Protein AF-0000000085123948 (afdb_homodimer)

Organism: Arcobacter nitrofigilis (strain ATCC 33309 / DSM 7299 / CCUG 15893 / LMG 7604 / NCTC 12251 / CI) (NCBI:txid572480)

Nearest PDB structures (foldseek):
  7anh-assembly1_A-2  TM=8.799E-01  e=4.307E-37  Campylobacter jejuni
  8du0-assembly1_A  TM=9.339E-01  e=3.946E-32  Brucella ovis
  7ll6-assembly1_A-2  TM=9.392E-01  e=1.839E-31  Brucella suis ATCC 23445
  4e5y-assembly1_A  TM=9.311E-01  e=5.125E-28  Homo sapiens
  6aqz-assembly3_E  TM=8.760E-01  e=2.336E-21  Naegleria fowleri

Structure (mmCIF, N/CA/C/O backbone):
data_AF-0000000085123948-model_v1
#
loop_
_entity.id
_entity.type
_entity.pdbx_description
1 polymer 'GDP-L-fucose synthase'
#
loop_
_atom_site.group_PDB
_atom_site.id
_atom_site.type_symbol
_atom_site.label_atom_id
_atom_site.label_alt_id
_atom_site.label_comp_id
_atom_site.label_asym_id
_atom_site.label_entity_id
_atom_site.label_seq_id
_atom_site.pdbx_PDB_ins_code
_atom_site.Cartn_x
_atom_site.Cartn_y
_atom_site.Cartn_z
_atom_site.occupancy
_atom_site.B_iso_or_equiv
_atom_site.auth_seq_id
_atom_site.auth_comp_id
_atom_site.auth_asym_id
_atom_site.auth_atom_id
_atom_site.pdbx_PDB_model_num
ATOM 1 N N . MET A 1 1 ? 19.531 24.422 -5.09 1 85.12 1 MET A N 1
ATOM 2 C CA . MET A 1 1 ? 19.141 24.656 -3.701 1 85.12 1 MET A CA 1
ATOM 3 C C . MET A 1 1 ? 17.766 25.297 -3.619 1 85.12 1 MET A C 1
ATOM 5 O O . MET A 1 1 ? 17.406 26.094 -4.484 1 85.12 1 MET A O 1
ATOM 9 N N . PHE A 1 2 ? 16.984 24.922 -2.65 1 94.62 2 PHE A N 1
ATOM 10 C CA . PHE A 1 2 ? 15.664 25.516 -2.402 1 94.62 2 PHE A CA 1
ATOM 11 C C . PHE A 1 2 ? 15.797 27 -2.057 1 94.62 2 PHE A C 1
ATOM 13 O O . PHE A 1 2 ? 16.359 27.344 -1.02 1 94.62 2 PHE A O 1
ATOM 20 N N . ASN A 1 3 ? 15.375 27.797 -2.977 1 92.5 3 ASN A N 1
ATOM 21 C CA . ASN A 1 3 ? 15.531 29.234 -2.783 1 92.5 3 ASN A CA 1
ATOM 22 C C . ASN A 1 3 ? 14.344 30 -3.359 1 92.5 3 ASN A C 1
ATOM 24 O O . ASN A 1 3 ? 13.375 29.406 -3.824 1 92.5 3 ASN A O 1
ATOM 28 N N . LYS A 1 4 ? 14.422 31.281 -3.307 1 93 4 LYS A N 1
ATOM 29 C CA . LYS A 1 4 ? 13.297 32.156 -3.615 1 93 4 LYS A CA 1
ATOM 30 C C . LYS A 1 4 ? 12.953 32.094 -5.102 1 93 4 LYS A C 1
ATOM 32 O O . LYS A 1 4 ? 11.836 32.438 -5.496 1 93 4 LYS A O 1
ATOM 37 N N . ASN A 1 5 ? 13.844 31.625 -5.93 1 91.69 5 ASN A N 1
ATOM 38 C CA . ASN A 1 5 ? 13.617 31.562 -7.371 1 91.69 5 ASN A CA 1
ATOM 39 C C . ASN A 1 5 ? 13.164 30.172 -7.809 1 91.69 5 ASN A C 1
ATOM 41 O O . ASN A 1 5 ? 12.82 29.953 -8.969 1 91.69 5 ASN A O 1
ATOM 45 N N . SER A 1 6 ? 13.18 29.234 -6.852 1 96.44 6 SER A N 1
ATOM 46 C CA . SER A 1 6 ? 12.773 27.875 -7.172 1 96.44 6 SER A CA 1
ATOM 47 C C . SER A 1 6 ? 11.312 27.828 -7.625 1 96.44 6 SER A C 1
ATOM 49 O O . SER A 1 6 ? 10.477 28.594 -7.125 1 96.44 6 SER A O 1
ATOM 51 N N . LYS A 1 7 ? 11.07 27.141 -8.664 1 98.19 7 LYS A N 1
ATOM 52 C CA . LYS A 1 7 ? 9.688 26.891 -9.07 1 98.19 7 LYS A CA 1
ATOM 53 C C . LYS A 1 7 ? 9.039 25.828 -8.195 1 98.19 7 LYS A C 1
ATOM 55 O O . LYS A 1 7 ? 9.398 24.641 -8.281 1 98.19 7 LYS A O 1
ATOM 60 N N . ILE A 1 8 ? 8 26.141 -7.406 1 98.81 8 ILE A N 1
ATOM 61 C CA . ILE A 1 8 ? 7.469 25.297 -6.332 1 98.81 8 ILE A CA 1
ATOM 62 C C . ILE A 1 8 ? 6 24.984 -6.605 1 98.81 8 ILE A C 1
ATOM 64 O O . ILE A 1 8 ? 5.176 25.891 -6.738 1 98.81 8 ILE A O 1
ATOM 68 N N . TYR A 1 9 ? 5.66 23.703 -6.746 1 98.94 9 TYR A N 1
ATOM 69 C CA . TYR A 1 9 ? 4.273 23.281 -6.863 1 98.94 9 TYR A CA 1
ATOM 70 C C . TYR A 1 9 ? 3.729 22.812 -5.516 1 98.94 9 TYR A C 1
ATOM 72 O O . TYR A 1 9 ? 4.312 21.938 -4.867 1 98.94 9 TYR A O 1
ATOM 80 N N . ILE A 1 10 ? 2.648 23.391 -5.117 1 98.88 10 ILE A N 1
ATOM 81 C CA . ILE A 1 10 ? 1.945 22.953 -3.916 1 98.88 10 ILE A CA 1
ATOM 82 C C . ILE A 1 10 ? 0.652 22.234 -4.301 1 98.88 10 ILE A C 1
ATOM 84 O O . ILE A 1 10 ? -0.379 22.875 -4.516 1 98.88 10 ILE A O 1
ATOM 88 N N . ALA A 1 11 ? 0.719 20.922 -4.316 1 98.81 11 ALA A N 1
ATOM 89 C CA . ALA A 1 11 ? -0.492 20.141 -4.535 1 98.81 11 ALA A CA 1
ATOM 90 C C . ALA A 1 11 ? -1.404 20.188 -3.312 1 98.81 11 ALA A C 1
ATOM 92 O O . ALA A 1 11 ? -1.006 19.781 -2.217 1 98.81 11 ALA A O 1
ATOM 93 N N . GLY A 1 12 ? -2.611 20.672 -3.514 1 98.12 12 GLY A N 1
ATOM 94 C CA . GLY A 1 12 ? -3.529 20.797 -2.393 1 98.12 12 GLY A CA 1
ATOM 95 C C . GLY A 1 12 ? -3.379 22.109 -1.639 1 98.12 12 GLY A C 1
ATOM 96 O O . GLY A 1 12 ? -3.48 22.141 -0.41 1 98.12 12 GLY A O 1
ATOM 97 N N . HIS A 1 13 ? -3.172 23.203 -2.352 1 98.31 13 HIS A N 1
ATOM 98 C CA . HIS A 1 13 ? -2.832 24.484 -1.771 1 98.31 13 HIS A CA 1
ATOM 99 C C . HIS A 1 13 ? -4.023 25.094 -1.035 1 98.31 13 HIS A C 1
ATOM 101 O O . HIS A 1 13 ? -3.863 26.016 -0.235 1 98.31 13 HIS A O 1
ATOM 107 N N . THR A 1 14 ? -5.242 24.578 -1.281 1 96.56 14 THR A N 1
ATOM 108 C CA . THR A 1 14 ? -6.422 25.156 -0.651 1 96.56 14 THR A CA 1
ATOM 109 C C . THR A 1 14 ? -6.738 24.453 0.661 1 96.56 14 THR A C 1
ATOM 111 O O . THR A 1 14 ? -7.605 24.891 1.42 1 96.56 14 THR A O 1
ATOM 114 N N . GLY A 1 15 ? -6.074 23.375 0.926 1 95.56 15 GLY A N 1
ATOM 115 C CA . GLY A 1 15 ? -6.328 22.594 2.131 1 95.56 15 GLY A CA 1
ATOM 116 C C . GLY A 1 15 ? -5.59 23.125 3.346 1 95.56 15 GLY A C 1
ATOM 117 O O . GLY A 1 15 ? -4.945 24.172 3.279 1 95.56 15 GLY A O 1
ATOM 118 N N . LEU A 1 16 ? -5.676 22.359 4.414 1 95.88 16 LEU A N 1
ATOM 119 C CA . LEU A 1 16 ? -5.141 22.719 5.723 1 95.88 16 LEU A CA 1
ATOM 120 C C . LEU A 1 16 ? -3.637 22.969 5.648 1 95.88 16 LEU A C 1
ATOM 122 O O . LEU A 1 16 ? -3.176 24.094 5.852 1 95.88 16 LEU A O 1
ATOM 126 N N . LEU A 1 17 ? -2.867 22 5.242 1 97.88 17 LEU A N 1
ATOM 127 C CA . LEU A 1 17 ? -1.414 22.109 5.211 1 97.88 17 LEU A CA 1
ATOM 128 C C . LEU A 1 17 ? -0.959 22.922 4 1 97.88 17 LEU A C 1
ATOM 130 O O . LEU A 1 17 ? -0.058 23.766 4.109 1 97.88 17 LEU A O 1
ATOM 134 N N . GLY A 1 18 ? -1.571 22.688 2.875 1 98.5 18 GLY A N 1
ATOM 135 C CA . GLY A 1 18 ? -1.196 23.391 1.663 1 98.5 18 GLY A CA 1
ATOM 136 C C . GLY A 1 18 ? -1.327 24.906 1.79 1 98.5 18 GLY A C 1
ATOM 137 O O . GLY A 1 18 ? -0.455 25.641 1.337 1 98.5 18 GLY A O 1
ATOM 138 N N . SER A 1 19 ? -2.395 25.344 2.381 1 98.19 19 SER A N 1
ATOM 139 C CA . SER A 1 19 ? -2.604 26.781 2.541 1 98.19 19 SER A CA 1
ATOM 140 C C . SER A 1 19 ? -1.585 27.391 3.5 1 98.19 19 SER A C 1
ATOM 142 O O . SER A 1 19 ? -1.163 28.531 3.326 1 98.19 19 SER A O 1
ATOM 144 N N . ALA A 1 20 ? -1.216 26.625 4.516 1 98.5 20 ALA A N 1
ATOM 145 C CA . ALA A 1 20 ? -0.193 27.094 5.449 1 98.5 20 ALA A CA 1
ATOM 146 C C . ALA A 1 20 ? 1.15 27.266 4.746 1 98.5 20 ALA A C 1
ATOM 148 O O . ALA A 1 20 ? 1.843 28.266 4.961 1 98.5 20 ALA A O 1
ATOM 149 N N . ILE A 1 21 ? 1.527 26.312 3.922 1 98.75 21 ILE A N 1
ATOM 150 C CA . ILE A 1 21 ? 2.781 26.375 3.18 1 98.75 21 ILE A CA 1
ATOM 151 C C . ILE A 1 21 ? 2.75 27.562 2.223 1 98.75 21 ILE A C 1
ATOM 153 O O . ILE A 1 21 ? 3.709 28.328 2.148 1 98.75 21 ILE A O 1
ATOM 157 N N . LEU A 1 22 ? 1.664 27.688 1.517 1 98.5 22 LEU A N 1
ATOM 158 C CA . LEU A 1 22 ? 1.505 28.781 0.572 1 98.5 22 LEU A CA 1
ATOM 159 C C . LEU A 1 22 ? 1.664 30.125 1.273 1 98.5 22 LEU A C 1
ATOM 161 O O . LEU A 1 22 ? 2.359 31.016 0.773 1 98.5 22 LEU A O 1
ATOM 165 N N . ASN A 1 23 ? 1.03 30.312 2.396 1 98 23 ASN A N 1
ATOM 166 C CA . ASN A 1 23 ? 1.084 31.562 3.15 1 98 23 ASN A CA 1
ATOM 167 C C . ASN A 1 23 ? 2.51 31.891 3.576 1 98 23 ASN A C 1
ATOM 169 O O . ASN A 1 23 ? 2.953 33.031 3.432 1 98 23 ASN A O 1
ATOM 173 N N . ILE A 1 24 ? 3.191 30.953 4.078 1 98 24 ILE A N 1
ATOM 174 C CA . ILE A 1 24 ? 4.539 31.172 4.586 1 98 24 ILE A CA 1
ATOM 175 C C . ILE A 1 24 ? 5.477 31.516 3.428 1 98 24 ILE A C 1
ATOM 177 O O . ILE A 1 24 ? 6.273 32.438 3.52 1 98 24 ILE A O 1
ATOM 181 N N . LEU A 1 25 ? 5.426 30.75 2.354 1 98.38 25 LEU A N 1
ATOM 182 C CA . LEU A 1 25 ? 6.277 31.016 1.197 1 98.38 25 LEU A CA 1
ATOM 183 C C . LEU A 1 25 ? 6 32.406 0.625 1 98.38 25 LEU A C 1
ATOM 185 O O . LEU A 1 25 ? 6.93 33.125 0.249 1 98.38 25 LEU A O 1
ATOM 189 N N . THR A 1 26 ? 4.703 32.75 0.577 1 97.75 26 THR A N 1
ATOM 190 C CA . THR A 1 26 ? 4.324 34.062 0.068 1 97.75 26 THR A CA 1
ATOM 191 C C . THR A 1 26 ? 4.875 35.188 0.962 1 97.75 26 THR A C 1
ATOM 193 O O . THR A 1 26 ? 5.43 36.156 0.471 1 97.75 26 THR A O 1
ATOM 196 N N . LYS A 1 27 ? 4.723 35 2.201 1 97.19 27 LYS A N 1
ATOM 197 C CA . LYS A 1 27 ? 5.23 35.969 3.166 1 97.19 27 LYS A CA 1
ATOM 198 C C . LYS A 1 27 ? 6.746 36.094 3.064 1 97.19 27 LYS A C 1
ATOM 200 O O . LYS A 1 27 ? 7.297 37.188 3.285 1 97.19 27 LYS A O 1
ATOM 205 N N . ASP A 1 28 ? 7.391 35.031 2.738 1 96.56 28 ASP A N 1
ATOM 206 C CA . ASP A 1 28 ? 8.844 35 2.643 1 96.56 28 ASP A CA 1
ATOM 207 C C . ASP A 1 28 ? 9.312 35.406 1.242 1 96.56 28 ASP A C 1
ATOM 209 O O . ASP A 1 28 ? 10.469 35.188 0.882 1 96.56 28 ASP A O 1
ATOM 213 N N . ASN A 1 29 ? 8.477 35.844 0.383 1 96.12 29 ASN A N 1
ATOM 214 C CA . ASN A 1 29 ? 8.742 36.469 -0.902 1 96.12 29 ASN A CA 1
ATOM 215 C C . ASN A 1 29 ? 9.195 35.469 -1.95 1 96.12 29 ASN A C 1
ATOM 217 O O . ASN A 1 29 ? 10.062 35.75 -2.771 1 96.12 29 ASN A O 1
ATOM 221 N N . TYR A 1 30 ? 8.703 34.219 -1.741 1 96.56 30 TYR A N 1
ATOM 222 C CA . TYR A 1 30 ? 8.812 33.312 -2.869 1 96.56 30 TYR A CA 1
ATOM 223 C C . TYR A 1 30 ? 7.836 33.688 -3.977 1 96.56 30 TYR A C 1
ATOM 225 O O . TYR A 1 30 ? 6.648 33.906 -3.721 1 96.56 30 TYR A O 1
ATOM 233 N N . THR A 1 31 ? 8.305 33.75 -5.234 1 93.44 31 THR A N 1
ATOM 234 C CA . THR A 1 31 ? 7.465 34.344 -6.262 1 93.44 31 THR A CA 1
ATOM 235 C C . THR A 1 31 ? 7.074 33.312 -7.316 1 93.44 31 THR A C 1
ATOM 237 O O . THR A 1 31 ? 6.188 33.562 -8.133 1 93.44 31 THR A O 1
ATOM 240 N N . ASN A 1 32 ? 7.715 32.188 -7.359 1 97.38 32 ASN A N 1
ATOM 241 C CA . ASN A 1 32 ? 7.449 31.172 -8.383 1 97.38 32 ASN A CA 1
ATOM 242 C C . ASN A 1 32 ? 6.699 29.984 -7.805 1 97.38 32 ASN A C 1
ATOM 244 O O . ASN A 1 32 ? 7.164 28.844 -7.91 1 97.38 32 ASN A O 1
ATOM 248 N N . ILE A 1 33 ? 5.566 30.281 -7.242 1 98.38 33 ILE A N 1
ATOM 249 C CA . ILE A 1 33 ? 4.723 29.25 -6.652 1 98.38 33 ILE A CA 1
ATOM 250 C C . ILE A 1 33 ? 3.605 28.875 -7.625 1 98.38 33 ILE A C 1
ATOM 252 O O . ILE A 1 33 ? 2.879 29.75 -8.109 1 98.38 33 ILE A O 1
ATOM 256 N N . ILE A 1 34 ? 3.52 27.609 -7.945 1 98.56 34 ILE A N 1
ATOM 257 C CA . ILE A 1 34 ? 2.488 27.094 -8.836 1 98.56 34 ILE A CA 1
ATOM 258 C C . ILE A 1 34 ? 1.398 26.406 -8.023 1 98.56 34 ILE A C 1
ATOM 260 O O . ILE A 1 34 ? 1.691 25.547 -7.18 1 98.56 34 ILE A O 1
ATOM 264 N N . THR A 1 35 ? 0.133 26.766 -8.227 1 98.31 35 THR A N 1
ATOM 265 C CA . THR A 1 35 ? -1.015 26.156 -7.566 1 98.31 35 THR A CA 1
ATOM 266 C C . THR A 1 35 ? -2.084 25.781 -8.586 1 98.31 35 THR A C 1
ATOM 268 O O . THR A 1 35 ? -2.242 26.453 -9.609 1 98.31 35 THR A O 1
ATOM 271 N N . LYS A 1 36 ? -2.693 24.656 -8.375 1 98.44 36 LYS A N 1
ATOM 272 C CA . LYS A 1 36 ? -3.844 24.203 -9.148 1 98.44 36 LYS A CA 1
ATOM 273 C C . LYS A 1 36 ? -4.922 23.609 -8.234 1 98.44 36 LYS A C 1
ATOM 275 O O . LYS A 1 36 ? -4.625 22.812 -7.352 1 98.44 36 LYS A O 1
ATOM 280 N N . THR A 1 37 ? -6.164 24.062 -8.422 1 97.62 37 THR A N 1
ATOM 281 C CA . THR A 1 37 ? -7.277 23.422 -7.738 1 97.62 37 THR A CA 1
ATOM 282 C C . THR A 1 37 ? -7.574 22.047 -8.344 1 97.62 37 THR A C 1
ATOM 284 O O . THR A 1 37 ? -7.059 21.719 -9.414 1 97.62 37 THR A O 1
ATOM 287 N N . HIS A 1 38 ? -8.383 21.312 -7.582 1 96.06 38 HIS A N 1
ATOM 288 C CA . HIS A 1 38 ? -8.789 20.016 -8.078 1 96.06 38 HIS A CA 1
ATOM 289 C C . HIS A 1 38 ? -9.469 20.125 -9.438 1 96.06 38 HIS A C 1
ATOM 291 O O . HIS A 1 38 ? -9.289 19.266 -10.305 1 96.06 38 HIS A O 1
ATOM 297 N N . LYS A 1 39 ? -10.258 21.125 -9.641 1 96.31 39 LYS A N 1
ATOM 298 C CA . LYS A 1 39 ? -10.969 21.375 -10.891 1 96.31 39 LYS A CA 1
ATOM 299 C C . LYS A 1 39 ? -10 21.672 -12.031 1 96.31 39 LYS A C 1
ATOM 301 O O . LYS A 1 39 ? -10.258 21.297 -13.18 1 96.31 39 LYS A O 1
ATOM 306 N N . GLU A 1 40 ? -8.93 22.297 -11.703 1 98 40 GLU A N 1
ATOM 307 C CA . GLU A 1 40 ? -7.953 22.703 -12.711 1 98 40 GLU A CA 1
ATOM 308 C C . GLU A 1 40 ? -7.027 21.547 -13.078 1 98 40 GLU A C 1
ATOM 310 O O . GLU A 1 40 ? -6.531 21.469 -14.203 1 98 40 GLU A O 1
ATOM 315 N N . LEU A 1 41 ? -6.746 20.703 -12.141 1 98.5 41 LEU A N 1
ATOM 316 C CA . LEU A 1 41 ? -5.844 19.578 -12.328 1 98.5 41 LEU A CA 1
ATOM 317 C C . LEU A 1 41 ? -6.301 18.375 -11.508 1 98.5 41 LEU A C 1
ATOM 319 O O . LEU A 1 41 ? -6.188 18.375 -10.281 1 98.5 41 LEU A O 1
ATOM 323 N N . GLU A 1 42 ? -6.762 17.406 -12.172 1 98.19 42 GLU A N 1
ATOM 324 C CA . GLU A 1 42 ? -7.137 16.156 -11.531 1 98.19 42 GLU A CA 1
ATOM 325 C C . GLU A 1 42 ? -5.922 15.258 -11.32 1 98.19 42 GLU A C 1
ATOM 327 O O . GLU A 1 42 ? -5.445 14.625 -12.266 1 98.19 42 GLU A O 1
ATOM 332 N N . LEU A 1 43 ? -5.535 15.086 -10.133 1 98.56 43 LEU A N 1
ATOM 333 C CA . LEU A 1 43 ? -4.262 14.438 -9.836 1 98.56 43 LEU A CA 1
ATOM 334 C C . LEU A 1 43 ? -4.363 12.93 -10 1 98.56 43 LEU A C 1
ATOM 336 O O . LEU A 1 43 ? -3.346 12.234 -10.062 1 98.56 43 LEU A O 1
ATOM 340 N N . THR A 1 44 ? -5.59 12.375 -10.055 1 98.12 44 THR A N 1
ATOM 341 C CA . THR A 1 44 ? -5.754 10.938 -10.281 1 98.12 44 THR A CA 1
ATOM 342 C C . THR A 1 44 ? -5.656 10.609 -11.766 1 98.12 44 THR A C 1
ATOM 344 O O . THR A 1 44 ? -5.625 9.438 -12.148 1 98.12 44 THR A O 1
ATOM 347 N N . ASP A 1 45 ? -5.648 11.625 -12.586 1 97.69 45 ASP A N 1
ATOM 348 C CA . ASP A 1 45 ? -5.531 11.453 -14.023 1 97.69 45 ASP A CA 1
ATOM 349 C C . ASP A 1 45 ? -4.082 11.586 -14.484 1 97.69 45 ASP A C 1
ATOM 351 O O . ASP A 1 45 ? -3.566 12.695 -14.617 1 97.69 45 ASP A O 1
ATOM 355 N N . LYS A 1 46 ? -3.461 10.555 -14.867 1 97.62 46 LYS A N 1
ATOM 356 C CA . LYS A 1 46 ? -2.037 10.5 -15.18 1 97.62 46 LYS A CA 1
ATOM 357 C C . LYS A 1 46 ? -1.69 11.438 -16.328 1 97.62 46 LYS A C 1
ATOM 359 O O . LYS A 1 46 ? -0.67 12.125 -16.297 1 97.62 46 LYS A O 1
ATOM 364 N N . LEU A 1 47 ? -2.473 11.398 -17.312 1 97.38 47 LEU A N 1
ATOM 365 C CA . LEU A 1 47 ? -2.193 12.203 -18.5 1 97.38 47 LEU A CA 1
ATOM 366 C C . LEU A 1 47 ? -2.207 13.688 -18.156 1 97.38 47 LEU A C 1
ATOM 368 O O . LEU A 1 47 ? -1.35 14.438 -18.625 1 97.38 47 LEU A O 1
ATOM 372 N N . SER A 1 48 ? -3.209 14.125 -17.391 1 98.06 48 SER A N 1
ATOM 373 C CA . SER A 1 48 ? -3.287 15.523 -16.953 1 98.06 48 SER A CA 1
ATOM 374 C C . SER A 1 48 ? -2.078 15.914 -16.109 1 98.06 48 SER A C 1
ATOM 376 O O . SER A 1 48 ? -1.53 17 -16.281 1 98.06 48 SER A O 1
ATOM 378 N N . VAL A 1 49 ? -1.678 15.023 -15.266 1 98.69 49 VAL A N 1
ATOM 379 C CA . VAL A 1 49 ? -0.543 15.289 -14.391 1 98.69 49 VAL A CA 1
ATOM 380 C C . VAL A 1 49 ? 0.74 15.375 -15.211 1 98.69 49 VAL A C 1
ATOM 382 O O . VAL A 1 49 ? 1.572 16.25 -14.992 1 98.69 49 VAL A O 1
ATOM 385 N N . GLU A 1 50 ? 0.893 14.469 -16.125 1 98.44 50 GLU A N 1
ATOM 386 C CA . GLU A 1 50 ? 2.082 14.477 -16.969 1 98.44 50 GLU A CA 1
ATOM 387 C C . GLU A 1 50 ? 2.182 15.781 -17.766 1 98.44 50 GLU A C 1
ATOM 389 O O . GLU A 1 50 ? 3.25 16.391 -17.828 1 98.44 50 GLU A O 1
ATOM 394 N N . LYS A 1 51 ? 1.109 16.141 -18.391 1 98.5 51 LYS A N 1
ATOM 395 C CA . LYS A 1 51 ? 1.089 17.391 -19.141 1 98.5 51 LYS A CA 1
ATOM 396 C C . LYS A 1 51 ? 1.45 18.578 -18.25 1 98.5 51 LYS A C 1
ATOM 398 O O . LYS A 1 51 ? 2.186 19.469 -18.672 1 98.5 51 LYS A O 1
ATOM 403 N N . PHE A 1 52 ? 0.922 18.609 -17.125 1 98.81 52 PHE A N 1
ATOM 404 C CA . PHE A 1 52 ? 1.176 19.672 -16.156 1 98.81 52 PHE A CA 1
ATOM 405 C C . PHE A 1 52 ? 2.664 19.766 -15.836 1 98.81 52 PHE A C 1
ATOM 407 O O . PHE A 1 52 ? 3.232 20.859 -15.844 1 98.81 52 PHE A O 1
ATOM 414 N N . PHE A 1 53 ? 3.338 18.641 -15.547 1 98.69 53 PHE A N 1
ATOM 415 C CA . PHE A 1 53 ? 4.762 18.641 -15.219 1 98.69 53 PHE A CA 1
ATOM 416 C C . PHE A 1 53 ? 5.594 19.031 -16.438 1 98.69 53 PHE A C 1
ATOM 418 O O . PHE A 1 53 ? 6.586 19.75 -16.312 1 98.69 53 PHE A O 1
ATOM 425 N N . GLU A 1 54 ? 5.215 18.516 -17.578 1 98.25 54 GLU A N 1
ATOM 426 C CA . GLU A 1 54 ? 5.91 18.844 -18.828 1 98.25 54 GLU A CA 1
ATOM 427 C C . GLU A 1 54 ? 5.91 20.344 -19.094 1 98.25 54 GLU A C 1
ATOM 429 O O . GLU A 1 54 ? 6.93 20.922 -19.469 1 98.25 54 GLU A O 1
ATOM 434 N N . GLU A 1 55 ? 4.852 20.969 -18.797 1 98 55 GLU A N 1
ATOM 435 C CA . GLU A 1 55 ? 4.648 22.375 -19.141 1 98 55 GLU A CA 1
ATOM 436 C C . GLU A 1 55 ? 5.273 23.297 -18.109 1 98 55 GLU A C 1
ATOM 438 O O . GLU A 1 55 ? 5.641 24.422 -18.406 1 98 55 GLU A O 1
ATOM 443 N N . ASN A 1 56 ? 5.426 22.922 -16.844 1 97.44 56 ASN A N 1
ATOM 444 C CA . ASN A 1 56 ? 5.754 23.859 -15.781 1 97.44 56 ASN A CA 1
ATOM 445 C C . ASN A 1 56 ? 7.188 23.688 -15.289 1 97.44 56 ASN A C 1
ATOM 447 O O . ASN A 1 56 ? 7.715 24.531 -14.562 1 97.44 56 ASN A O 1
ATOM 451 N N . LYS A 1 57 ? 7.93 22.672 -15.695 1 95.06 57 LYS A N 1
ATOM 452 C CA . LYS A 1 57 ? 9.305 22.422 -15.289 1 95.06 57 LYS A CA 1
ATOM 453 C C . LYS A 1 57 ? 9.484 22.625 -13.789 1 95.06 57 LYS A C 1
ATOM 455 O O . LYS A 1 57 ? 10.352 23.391 -13.359 1 95.06 57 LYS A O 1
ATOM 460 N N . ILE A 1 58 ? 8.859 21.984 -12.914 1 98.38 58 ILE A N 1
ATOM 461 C CA . ILE A 1 58 ? 8.75 22.125 -11.469 1 98.38 58 ILE A CA 1
ATOM 462 C C . ILE A 1 58 ? 10.047 21.656 -10.812 1 98.38 58 ILE A C 1
ATOM 464 O O . ILE A 1 58 ? 10.594 20.609 -11.164 1 98.38 58 ILE A O 1
ATOM 468 N N . ASP A 1 59 ? 10.562 22.484 -9.844 1 98.56 59 ASP A N 1
ATOM 469 C CA . ASP A 1 59 ? 11.758 22.141 -9.086 1 98.56 59 ASP A CA 1
ATOM 470 C C . ASP A 1 59 ? 11.398 21.375 -7.816 1 98.56 59 ASP A C 1
ATOM 472 O O . ASP A 1 59 ? 12.07 20.406 -7.453 1 98.56 59 ASP A O 1
ATOM 476 N N . TYR A 1 60 ? 10.375 21.797 -7.148 1 98.81 60 TYR A N 1
ATOM 477 C CA . TYR A 1 60 ? 10.016 21.266 -5.836 1 98.81 60 TYR A CA 1
ATOM 478 C C . TYR A 1 60 ? 8.516 21.031 -5.742 1 98.81 60 TYR A C 1
ATOM 480 O O . TYR A 1 60 ? 7.719 21.797 -6.277 1 98.81 60 TYR A O 1
ATOM 488 N N . VAL A 1 61 ? 8.148 19.922 -5.047 1 98.94 61 VAL A N 1
ATOM 489 C CA . VAL A 1 61 ? 6.742 19.594 -4.879 1 98.94 61 VAL A CA 1
ATOM 490 C C . VAL A 1 61 ? 6.434 19.375 -3.398 1 98.94 61 VAL A C 1
ATOM 492 O O . VAL A 1 61 ? 7.105 18.594 -2.723 1 98.94 61 VAL A O 1
ATOM 495 N N . PHE A 1 62 ? 5.488 20.125 -2.885 1 98.94 62 PHE A N 1
ATOM 496 C CA . PHE A 1 62 ? 4.809 19.781 -1.642 1 98.94 62 PHE A CA 1
ATOM 497 C C . PHE A 1 62 ? 3.52 19.016 -1.924 1 98.94 62 PHE A C 1
ATOM 499 O O . PHE A 1 62 ? 2.549 19.594 -2.416 1 98.94 62 PHE A O 1
ATOM 506 N N . LEU A 1 63 ? 3.482 17.766 -1.593 1 98.88 63 LEU A N 1
ATOM 507 C CA . LEU A 1 63 ? 2.336 16.922 -1.936 1 98.88 63 LEU A CA 1
ATOM 508 C C . LEU A 1 63 ? 1.327 16.891 -0.792 1 98.88 63 LEU A C 1
ATOM 510 O O . LEU A 1 63 ? 1.185 15.867 -0.115 1 98.88 63 LEU A O 1
ATOM 514 N N . CYS A 1 64 ? 0.544 17.922 -0.695 1 98.44 64 CYS A N 1
ATOM 515 C CA . CYS A 1 64 ? -0.437 18.062 0.376 1 98.44 64 CYS A CA 1
ATOM 516 C C . CYS A 1 64 ? -1.798 17.531 -0.062 1 98.44 64 CYS A C 1
ATOM 518 O O . CYS A 1 64 ? -2.697 17.359 0.764 1 98.44 64 CYS A O 1
ATOM 520 N N . ALA A 1 65 ? -1.897 17.219 -1.305 1 97.94 65 ALA A N 1
ATOM 521 C CA . ALA A 1 65 ? -3.172 16.734 -1.831 1 97.94 65 ALA A CA 1
ATOM 522 C C . ALA A 1 65 ? -3.428 15.297 -1.406 1 97.94 65 ALA A C 1
ATOM 524 O O . ALA A 1 65 ? -2.502 14.484 -1.357 1 97.94 65 ALA A O 1
ATOM 525 N N . GLY A 1 66 ? -4.637 14.969 -1.151 1 95.62 66 GLY A N 1
ATOM 526 C CA . GLY A 1 66 ? -5.07 13.625 -0.817 1 95.62 66 GLY A CA 1
ATOM 527 C C . GLY A 1 66 ? -6.52 13.555 -0.367 1 95.62 66 GLY A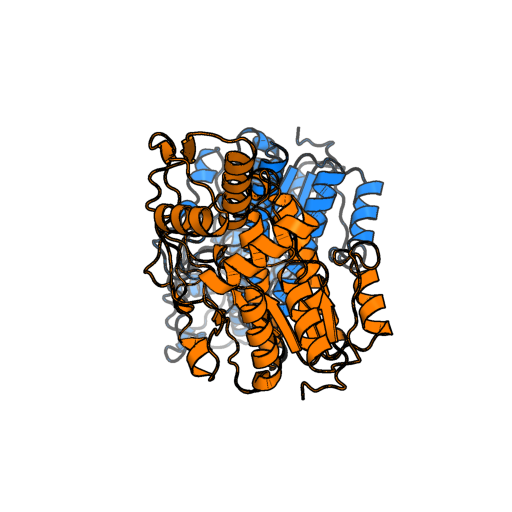 C 1
ATOM 528 O O . GLY A 1 66 ? -7.152 14.586 -0.133 1 95.62 66 GLY A O 1
ATOM 529 N N . LYS A 1 67 ? -7.078 12.383 -0.403 1 93.56 67 LYS A N 1
ATOM 530 C CA . LYS A 1 67 ? -8.383 12.117 0.203 1 93.56 67 LYS A CA 1
ATOM 531 C C . LYS A 1 67 ? -8.234 11.773 1.683 1 93.56 67 LYS A C 1
ATOM 533 O O . LYS A 1 67 ? -7.602 10.773 2.035 1 93.56 67 LYS A O 1
ATOM 538 N N . VAL A 1 68 ? -8.75 12.68 2.471 1 88.12 68 VAL A N 1
ATOM 539 C CA . VAL A 1 68 ? -8.664 12.508 3.916 1 88.12 68 VAL A CA 1
ATOM 540 C C . VAL A 1 68 ? -10.062 12.594 4.531 1 88.12 68 VAL A C 1
ATOM 542 O O . VAL A 1 68 ? -10.945 13.258 3.986 1 88.12 68 VAL A O 1
ATOM 545 N N . GLY A 1 69 ? -10.273 11.844 5.516 1 82.81 69 GLY A N 1
ATOM 546 C CA . GLY A 1 69 ? -11.555 11.875 6.203 1 82.81 69 GLY A CA 1
ATOM 547 C C . GLY A 1 69 ? -11.484 11.32 7.617 1 82.81 69 GLY A C 1
ATOM 548 O O . GLY A 1 69 ? -10.469 10.75 8.016 1 82.81 69 GLY A O 1
ATOM 549 N N . GLY A 1 70 ? -12.555 11.641 8.352 1 81.88 70 GLY A N 1
ATOM 550 C CA . GLY A 1 70 ? -12.656 11.117 9.703 1 81.88 70 GLY A CA 1
ATOM 551 C C . GLY A 1 70 ? -12.992 9.641 9.758 1 81.88 70 GLY A C 1
ATOM 552 O O . GLY A 1 70 ? -12.891 8.945 8.742 1 81.88 70 GLY A O 1
ATOM 553 N N . ILE A 1 71 ? -13.258 9.18 10.898 1 81.44 71 ILE A N 1
ATOM 554 C CA . ILE A 1 71 ? -13.516 7.773 11.172 1 81.44 71 ILE A CA 1
ATOM 555 C C . ILE A 1 71 ? -14.664 7.273 10.297 1 81.44 71 ILE A C 1
ATOM 557 O O . ILE A 1 71 ? -14.555 6.223 9.664 1 81.44 71 ILE A O 1
ATOM 561 N N . ILE A 1 72 ? -15.688 7.996 10.172 1 83.69 72 ILE A N 1
ATOM 562 C CA . ILE A 1 72 ? -16.875 7.586 9.422 1 83.69 72 ILE A CA 1
ATOM 563 C C . ILE A 1 72 ? -16.547 7.5 7.938 1 83.69 72 ILE A C 1
ATOM 565 O O . ILE A 1 72 ? -16.922 6.535 7.266 1 83.69 72 ILE A O 1
ATOM 569 N N . GLY A 1 73 ? -15.852 8.492 7.41 1 87.19 73 GLY A N 1
ATOM 570 C CA . GLY A 1 73 ? -15.461 8.477 6.008 1 87.19 73 GLY A CA 1
ATOM 571 C C . GLY A 1 73 ? -14.602 7.281 5.645 1 87.19 73 GLY A C 1
ATOM 572 O O . GLY A 1 73 ? -14.859 6.598 4.652 1 87.19 73 GLY A O 1
ATOM 573 N N . ASN A 1 74 ? -13.641 6.988 6.445 1 90.5 74 ASN A N 1
ATOM 574 C CA . ASN A 1 74 ? -12.727 5.871 6.207 1 90.5 74 ASN A CA 1
ATOM 575 C C . ASN A 1 74 ? -13.445 4.531 6.301 1 90.5 74 ASN A C 1
ATOM 577 O O . ASN A 1 74 ? -13.156 3.607 5.539 1 90.5 74 ASN A O 1
ATOM 581 N N . LYS A 1 75 ? -14.352 4.434 7.211 1 90.62 75 LYS A N 1
ATOM 582 C CA . LYS A 1 75 ? -15.094 3.195 7.43 1 90.62 75 LYS A CA 1
ATOM 583 C C . LYS A 1 75 ? -16.078 2.932 6.285 1 90.62 75 LYS A C 1
ATOM 585 O O . LYS A 1 75 ? -16.266 1.785 5.879 1 90.62 75 LYS A O 1
ATOM 590 N N . THR A 1 76 ? -16.688 3.967 5.75 1 92.81 76 THR A N 1
ATOM 591 C CA . THR A 1 76 ? -17.766 3.828 4.777 1 92.81 76 THR A CA 1
ATOM 592 C C . THR A 1 76 ? -17.203 3.695 3.363 1 92.81 76 THR A C 1
ATOM 594 O O . THR A 1 76 ? -17.781 3.004 2.523 1 92.81 76 THR A O 1
ATOM 597 N N . ASN A 1 77 ? -16.078 4.363 3.092 1 96.12 77 ASN A N 1
ATOM 598 C CA . ASN A 1 77 ? -15.562 4.41 1.727 1 96.12 77 ASN A CA 1
ATOM 599 C C . ASN A 1 77 ? -14.102 3.994 1.665 1 96.12 77 ASN A C 1
ATOM 601 O O . ASN A 1 77 ? -13.273 4.707 1.091 1 96.12 77 ASN A O 1
ATOM 605 N N . PRO A 1 78 ? -13.781 2.816 2.221 1 97.56 78 PRO A N 1
ATOM 606 C CA . PRO A 1 78 ? -12.367 2.438 2.283 1 97.56 78 PRO A CA 1
ATOM 607 C C . PRO A 1 78 ? -11.742 2.258 0.901 1 97.56 78 PRO A C 1
ATOM 609 O O . PRO A 1 78 ? -10.57 2.576 0.705 1 97.56 78 PRO A O 1
ATOM 612 N N . ALA A 1 79 ? -12.469 1.749 -0.085 1 98.5 79 ALA A N 1
ATOM 613 C CA . ALA A 1 79 ? -11.938 1.567 -1.433 1 98.5 79 ALA A CA 1
ATOM 614 C C . ALA A 1 79 ? -11.617 2.91 -2.082 1 98.5 79 ALA A C 1
ATOM 616 O O . ALA A 1 79 ? -10.594 3.055 -2.754 1 98.5 79 ALA A O 1
ATOM 617 N N . THR A 1 80 ? -12.508 3.859 -1.859 1 98.06 80 THR A N 1
ATOM 618 C CA . THR A 1 80 ? -12.305 5.199 -2.406 1 98.06 80 THR A CA 1
ATOM 619 C C . THR A 1 80 ? -11.047 5.832 -1.828 1 98.06 80 THR A C 1
ATOM 621 O O . THR A 1 80 ? -10.234 6.398 -2.566 1 98.06 80 THR A O 1
ATOM 624 N N . TYR A 1 81 ? -10.867 5.738 -0.526 1 97.56 81 TYR A N 1
ATOM 625 C CA . TYR A 1 81 ? -9.695 6.301 0.14 1 97.56 81 TYR A CA 1
ATOM 626 C C . TYR A 1 81 ? -8.414 5.633 -0.348 1 97.56 81 TYR A C 1
ATOM 628 O O . TYR A 1 81 ? -7.402 6.305 -0.564 1 97.56 81 TYR A O 1
ATOM 636 N N . LEU A 1 82 ? -8.438 4.352 -0.52 1 98.56 82 LEU A N 1
ATOM 637 C CA . LEU A 1 82 ? -7.281 3.619 -1.031 1 98.56 82 LEU A CA 1
ATOM 638 C C . LEU A 1 82 ? -6.965 4.039 -2.463 1 98.56 82 LEU A C 1
ATOM 640 O O . LEU A 1 82 ? -5.84 4.441 -2.76 1 98.56 82 LEU A O 1
ATOM 644 N N . HIS A 1 83 ? -7.949 3.984 -3.314 1 98.5 83 HIS A N 1
ATOM 645 C CA . HIS A 1 83 ? -7.812 4.176 -4.754 1 98.5 83 HIS A CA 1
ATOM 646 C C . HIS A 1 83 ? -7.324 5.586 -5.078 1 98.5 83 HIS A C 1
ATOM 648 O O . HIS A 1 83 ? -6.328 5.754 -5.785 1 98.5 83 HIS A O 1
ATOM 654 N N . GLU A 1 84 ? -7.973 6.57 -4.574 1 98.44 84 GLU A N 1
ATOM 655 C CA . GLU A 1 84 ? -7.656 7.957 -4.906 1 98.44 84 GLU A CA 1
ATOM 656 C C . GLU A 1 84 ? -6.266 8.336 -4.406 1 98.44 84 GLU A C 1
ATOM 658 O O . GLU A 1 84 ? -5.488 8.961 -5.133 1 98.44 84 GLU A O 1
ATOM 663 N N . ASN A 1 85 ? -5.957 7.984 -3.197 1 98.69 85 ASN A N 1
ATOM 664 C CA . ASN A 1 85 ? -4.656 8.359 -2.652 1 98.69 85 ASN A CA 1
ATOM 665 C C . ASN A 1 85 ? -3.521 7.625 -3.365 1 98.69 85 ASN A C 1
ATOM 667 O O . ASN A 1 85 ? -2.457 8.195 -3.598 1 98.69 85 ASN A O 1
ATOM 671 N N . LEU A 1 86 ? -3.729 6.328 -3.719 1 98.81 86 LEU A N 1
ATOM 672 C CA . LEU A 1 86 ? -2.723 5.605 -4.488 1 98.81 86 LEU A CA 1
ATOM 673 C C . LEU A 1 86 ? -2.418 6.328 -5.797 1 98.81 86 LEU A C 1
ATOM 675 O O . LEU A 1 86 ? -1.253 6.512 -6.156 1 98.81 86 LEU A O 1
ATOM 679 N N . LEU A 1 87 ? -3.449 6.711 -6.488 1 98.69 87 LEU A N 1
ATOM 680 C CA . LEU A 1 87 ? -3.279 7.32 -7.801 1 98.69 87 LEU A CA 1
ATOM 681 C C . LEU A 1 87 ? -2.576 8.672 -7.691 1 98.69 87 LEU A C 1
ATOM 683 O O . LEU A 1 87 ? -1.654 8.961 -8.453 1 98.69 87 LEU A O 1
ATOM 687 N N . ILE A 1 88 ? -3.002 9.461 -6.727 1 98.75 88 ILE A N 1
ATOM 688 C CA . ILE A 1 88 ? -2.42 10.789 -6.551 1 98.75 88 ILE A CA 1
ATOM 689 C C . ILE A 1 88 ? -0.922 10.664 -6.277 1 98.75 88 ILE A C 1
ATOM 691 O O . ILE A 1 88 ? -0.105 11.266 -6.977 1 98.75 88 ILE A O 1
ATOM 695 N N . GLN A 1 89 ? -0.547 9.875 -5.336 1 98.56 89 GLN A N 1
ATOM 696 C CA . GLN A 1 89 ? 0.844 9.727 -4.922 1 98.56 89 GLN A CA 1
ATOM 697 C C . GLN A 1 89 ? 1.69 9.117 -6.031 1 98.56 89 GLN A C 1
ATOM 699 O O . GLN A 1 89 ? 2.795 9.586 -6.312 1 98.56 89 GLN A O 1
ATOM 704 N N . ASP A 1 90 ? 1.167 8.078 -6.59 1 98.56 90 ASP A N 1
ATOM 705 C CA . ASP A 1 90 ? 1.927 7.352 -7.602 1 98.56 90 ASP A CA 1
ATOM 706 C C . ASP A 1 90 ? 2.178 8.227 -8.828 1 98.56 90 ASP A C 1
ATOM 708 O O . ASP A 1 90 ? 3.271 8.211 -9.398 1 98.56 90 ASP A O 1
ATOM 712 N N . ASN A 1 91 ? 1.162 8.953 -9.297 1 98.69 91 ASN A N 1
ATOM 713 C CA . ASN A 1 91 ? 1.318 9.859 -10.422 1 98.69 91 ASN A CA 1
ATOM 714 C C . ASN A 1 91 ? 2.375 10.922 -10.148 1 98.69 91 ASN A C 1
ATOM 716 O O . ASN A 1 91 ? 3.213 11.211 -11 1 98.69 91 ASN A O 1
ATOM 720 N N . ILE A 1 92 ? 2.355 11.469 -8.969 1 98.88 92 ILE A N 1
ATOM 721 C CA . ILE A 1 92 ? 3.291 12.531 -8.625 1 98.88 92 ILE A CA 1
ATOM 722 C C . ILE A 1 92 ? 4.711 11.969 -8.555 1 98.88 92 ILE A C 1
ATOM 724 O O . ILE A 1 92 ? 5.652 12.586 -9.055 1 98.88 92 ILE A O 1
ATOM 728 N N . PHE A 1 93 ? 4.887 10.797 -7.887 1 98.81 93 PHE A N 1
ATOM 729 C CA . PHE A 1 93 ? 6.207 10.188 -7.781 1 98.81 93 PHE A CA 1
ATOM 730 C C . PHE A 1 93 ? 6.781 9.898 -9.164 1 98.81 93 PHE A C 1
ATOM 732 O O . PHE A 1 93 ? 7.945 10.211 -9.43 1 98.81 93 PHE A O 1
ATOM 739 N N . GLU A 1 94 ? 5.965 9.312 -9.992 1 98.56 94 GLU A N 1
ATOM 740 C CA . GLU A 1 94 ? 6.41 8.961 -11.344 1 98.56 94 GLU A CA 1
ATOM 741 C C . GLU A 1 94 ? 6.828 10.211 -12.125 1 98.56 94 GLU A C 1
ATOM 743 O O . GLU A 1 94 ? 7.887 10.227 -12.75 1 98.56 94 GLU A O 1
ATOM 748 N N . MET A 1 95 ? 5.988 11.266 -12.117 1 98.75 95 MET A N 1
ATOM 749 C CA . MET A 1 95 ? 6.273 12.469 -12.891 1 98.75 95 MET A CA 1
ATOM 750 C C . MET A 1 95 ? 7.449 13.234 -12.297 1 98.75 95 MET A C 1
ATOM 752 O O . MET A 1 95 ? 8.227 13.852 -13.031 1 98.75 95 MET A O 1
ATOM 756 N N . ALA A 1 96 ? 7.492 13.211 -10.938 1 98.69 96 ALA A N 1
ATOM 757 C CA . ALA A 1 96 ? 8.633 13.859 -10.297 1 98.69 96 ALA A CA 1
ATOM 758 C C . ALA A 1 96 ? 9.945 13.234 -10.758 1 98.69 96 ALA A C 1
ATOM 760 O O . ALA A 1 96 ? 10.938 13.945 -10.984 1 98.69 96 ALA A O 1
ATOM 761 N N . ASN A 1 97 ? 9.953 11.938 -10.812 1 98.38 97 ASN A N 1
ATOM 762 C CA . ASN A 1 97 ? 11.148 11.258 -11.297 1 98.38 97 ASN A CA 1
ATOM 763 C C . ASN A 1 97 ? 11.398 11.555 -12.773 1 98.38 97 ASN A C 1
ATOM 765 O O . ASN A 1 97 ? 12.516 11.906 -13.164 1 98.38 97 ASN A O 1
ATOM 769 N N . LYS A 1 98 ? 10.398 11.422 -13.609 1 98.12 98 LYS A N 1
ATOM 770 C CA . LYS A 1 98 ? 10.477 11.578 -15.062 1 98.12 98 LYS A CA 1
ATOM 771 C C . LYS A 1 98 ? 10.969 12.977 -15.438 1 98.12 98 LYS A C 1
ATOM 773 O O . LYS A 1 98 ? 11.742 13.133 -16.391 1 98.12 98 LYS A O 1
ATOM 778 N N . TYR A 1 99 ? 10.586 13.961 -14.703 1 98.38 99 TYR A N 1
ATOM 779 C CA . TYR A 1 99 ? 10.875 15.344 -15.078 1 98.38 99 TYR A CA 1
ATOM 780 C C . TYR A 1 99 ? 11.898 15.961 -14.133 1 98.38 99 TYR A C 1
ATOM 782 O O . TYR A 1 99 ? 11.992 17.188 -14.023 1 98.38 99 TYR A O 1
ATOM 790 N N . ALA A 1 100 ? 12.57 15.148 -13.375 1 97.44 100 ALA A N 1
ATOM 791 C CA . ALA A 1 100 ? 13.766 15.492 -12.617 1 97.44 100 ALA A CA 1
ATOM 792 C C . ALA A 1 100 ? 13.461 16.562 -11.57 1 97.44 100 ALA A C 1
ATOM 794 O O . ALA A 1 100 ? 14.219 17.516 -11.406 1 97.44 100 ALA A O 1
ATOM 795 N N . VAL A 1 101 ? 12.336 16.5 -10.938 1 98.56 101 VAL A N 1
ATOM 796 C CA . VAL A 1 101 ? 12.055 17.312 -9.766 1 98.56 101 VAL A CA 1
ATOM 797 C C . VAL A 1 101 ? 13.148 17.109 -8.719 1 98.56 101 VAL A C 1
ATOM 799 O O . VAL A 1 101 ? 13.586 15.984 -8.484 1 98.56 101 VAL A O 1
ATOM 802 N N . LYS A 1 102 ? 13.617 18.188 -8.133 1 98.25 102 LYS A N 1
ATOM 803 C CA . LYS A 1 102 ? 14.734 18.109 -7.199 1 98.25 102 LYS A CA 1
ATOM 804 C C . LYS A 1 102 ? 14.312 17.453 -5.891 1 98.25 102 LYS A C 1
ATOM 806 O O . LYS A 1 102 ? 15 16.562 -5.391 1 98.25 102 LYS A O 1
ATOM 811 N N . ASN A 1 103 ? 13.211 17.922 -5.293 1 98.69 103 ASN A N 1
ATOM 812 C CA . ASN A 1 103 ? 12.688 17.281 -4.09 1 98.69 103 ASN A CA 1
ATOM 813 C C . ASN A 1 103 ? 11.156 17.25 -4.094 1 98.69 103 ASN A C 1
ATOM 815 O O . ASN A 1 103 ? 10.516 18.188 -4.594 1 98.69 103 ASN A O 1
ATOM 819 N N . VAL A 1 104 ? 10.625 16.172 -3.637 1 98.75 104 VAL A N 1
ATOM 820 C CA . VAL A 1 104 ? 9.219 15.984 -3.318 1 98.75 104 VAL A CA 1
ATOM 821 C C . VAL A 1 104 ? 9.062 15.68 -1.829 1 98.75 104 VAL A C 1
ATOM 823 O O . VAL A 1 104 ? 9.797 14.859 -1.277 1 98.75 104 VAL A O 1
ATOM 826 N N . ILE A 1 105 ? 8.227 16.391 -1.191 1 98.88 105 ILE A N 1
ATOM 827 C CA . ILE A 1 105 ? 7.895 16 0.174 1 98.88 105 ILE A CA 1
ATOM 828 C C . ILE A 1 105 ? 6.52 15.328 0.201 1 98.88 105 ILE A C 1
ATOM 830 O O . ILE A 1 105 ? 5.543 15.891 -0.3 1 98.88 105 ILE A O 1
ATOM 834 N N . PHE A 1 106 ? 6.523 14.148 0.662 1 98.88 106 PHE A N 1
ATOM 835 C CA . PHE A 1 106 ? 5.328 13.344 0.875 1 98.88 106 PHE A CA 1
ATOM 836 C C . PHE A 1 106 ? 4.953 13.312 2.352 1 98.88 106 PHE A C 1
ATOM 838 O O . PHE A 1 106 ? 5.82 13.195 3.215 1 98.88 106 PHE A O 1
ATOM 845 N N . TYR A 1 107 ? 3.676 13.438 2.584 1 98.75 107 TYR A N 1
ATOM 846 C CA . TYR A 1 107 ? 3.178 13.383 3.953 1 98.75 107 TYR A CA 1
ATOM 847 C C . TYR A 1 107 ? 2.473 12.055 4.219 1 98.75 107 TYR A C 1
ATOM 849 O O . TYR A 1 107 ? 1.348 11.844 3.762 1 98.75 107 TYR A O 1
ATOM 857 N N . GLY A 1 108 ? 3.162 11.211 4.977 1 97.88 108 GLY A N 1
ATOM 858 C CA . GLY A 1 108 ? 2.521 9.984 5.43 1 97.88 108 GLY A CA 1
ATOM 859 C C . GLY A 1 108 ? 1.443 10.227 6.469 1 97.88 108 GLY A C 1
ATOM 860 O O . GLY A 1 108 ? 0.709 11.211 6.395 1 97.88 108 GLY A O 1
ATOM 861 N N . SER A 1 109 ? 1.222 9.273 7.316 1 95.94 109 SER A N 1
ATOM 862 C CA . SER A 1 109 ? 0.21 9.383 8.359 1 95.94 109 SER A CA 1
ATOM 863 C C . SER A 1 109 ? 0.558 8.5 9.555 1 95.94 109 SER A C 1
ATOM 865 O O . SER A 1 109 ? 1.046 7.379 9.391 1 95.94 109 SER A O 1
ATOM 867 N N . SER A 1 110 ? 0.239 9.016 10.703 1 94.56 110 SER A N 1
ATOM 868 C CA . SER A 1 110 ? 0.456 8.234 11.914 1 94.56 110 SER A CA 1
ATOM 869 C C . SER A 1 110 ? -0.477 7.027 11.969 1 94.56 110 SER A C 1
ATOM 871 O O . SER A 1 110 ? -0.241 6.082 12.727 1 94.56 110 SER A O 1
ATOM 873 N N . CYS A 1 111 ? -1.519 7.012 11.156 1 92.94 111 CYS A N 1
ATOM 874 C CA . CYS A 1 111 ? -2.453 5.891 11.078 1 92.94 111 CYS A CA 1
ATOM 875 C C . CYS A 1 111 ? -1.769 4.648 10.523 1 92.94 111 CYS A C 1
ATOM 877 O O . CYS A 1 111 ? -2.307 3.543 10.625 1 92.94 111 CYS A O 1
ATOM 879 N N . THR A 1 112 ? -0.558 4.781 10 1 96.19 112 THR A N 1
ATOM 880 C CA . THR A 1 112 ? 0.159 3.648 9.43 1 96.19 112 THR A CA 1
ATOM 881 C C . THR A 1 112 ? 0.935 2.896 10.508 1 96.19 112 THR A C 1
ATOM 883 O O . THR A 1 112 ? 1.448 1.804 10.266 1 96.19 112 THR A O 1
ATOM 886 N N . TYR A 1 113 ? 1.051 3.471 11.688 1 96.38 113 TYR A N 1
ATOM 887 C CA . TYR A 1 113 ? 1.713 2.791 12.797 1 96.38 113 TYR A CA 1
ATOM 888 C C . TYR A 1 113 ? 0.806 1.725 13.398 1 96.38 113 TYR A C 1
ATOM 890 O O . TYR A 1 113 ? -0.418 1.792 13.266 1 96.38 113 TYR A O 1
ATOM 898 N N . PRO A 1 114 ? 1.417 0.769 14.125 1 95.31 114 PRO A N 1
ATOM 899 C CA . PRO A 1 114 ? 0.594 -0.257 14.773 1 95.31 114 PRO A CA 1
ATOM 900 C C . PRO A 1 114 ? -0.407 0.329 15.766 1 95.31 114 PRO A C 1
ATOM 902 O O . PRO A 1 114 ? -0.085 1.278 16.484 1 95.31 114 PRO A O 1
ATOM 905 N N . LYS A 1 115 ? -1.588 -0.29 15.719 1 91.81 115 LYS A N 1
ATOM 906 C CA . LYS A 1 115 ? -2.631 0.096 16.672 1 91.81 115 LYS A CA 1
ATOM 907 C C . LYS A 1 115 ? -2.115 0.049 18.109 1 91.81 115 LYS A C 1
ATOM 909 O O . LYS A 1 115 ? -2.449 0.913 18.922 1 91.81 115 LYS A O 1
ATOM 914 N N . VAL A 1 116 ? -1.34 -0.958 18.375 1 92.38 116 VAL A N 1
ATOM 915 C CA . VAL A 1 116 ? -0.755 -1.148 19.688 1 92.38 116 VAL A CA 1
ATOM 916 C C . VAL A 1 116 ? 0.767 -1.202 19.578 1 92.38 116 VAL A C 1
ATOM 918 O O . VAL A 1 116 ? 1.321 -2.146 19.016 1 92.38 116 VAL A O 1
ATOM 921 N N . CYS A 1 117 ? 1.431 -0.231 20.109 1 93.5 117 CYS A N 1
ATOM 922 C CA . CYS A 1 117 ? 2.887 -0.198 20.172 1 93.5 117 CYS A CA 1
ATOM 923 C C . CYS A 1 117 ? 3.365 0.752 21.266 1 93.5 117 CYS A C 1
ATOM 925 O O . CYS A 1 117 ? 2.572 1.509 21.812 1 93.5 117 CYS A O 1
ATOM 927 N N . PRO A 1 118 ? 4.637 0.634 21.719 1 95.38 118 PRO A N 1
ATOM 928 C CA . PRO A 1 118 ? 5.141 1.524 22.766 1 95.38 118 PRO A CA 1
ATOM 929 C C . PRO A 1 118 ? 4.973 3.002 22.422 1 95.38 118 PRO A C 1
ATOM 931 O O . PRO A 1 118 ? 4.965 3.365 21.234 1 95.38 118 PRO A O 1
ATOM 934 N N . GLN A 1 119 ? 4.758 3.809 23.391 1 96.06 119 GLN A N 1
ATOM 935 C CA . GLN A 1 119 ? 4.621 5.254 23.266 1 96.06 119 GLN A CA 1
ATOM 936 C C . GLN A 1 119 ? 5.75 5.98 23.984 1 96.06 119 GLN A C 1
ATOM 938 O O . GLN A 1 119 ? 6.199 5.539 25.047 1 96.06 119 GLN A O 1
ATOM 943 N N . PRO A 1 120 ? 6.168 7.105 23.484 1 97.38 120 PRO A N 1
ATOM 944 C CA . PRO A 1 120 ? 5.836 7.664 22.172 1 97.38 120 PRO A CA 1
ATOM 945 C C . PRO A 1 120 ? 6.285 6.773 21.031 1 97.38 120 PRO A C 1
ATOM 947 O O . PRO A 1 120 ? 7.25 6.016 21.172 1 97.38 120 PRO A O 1
ATOM 950 N N . MET A 1 121 ? 5.605 6.844 19.906 1 97.44 121 MET A N 1
ATOM 951 C CA . MET A 1 121 ? 5.852 5.969 18.75 1 97.44 121 MET A CA 1
ATOM 952 C C . MET A 1 121 ? 7.098 6.406 18 1 97.44 121 MET A C 1
ATOM 954 O O . MET A 1 121 ? 7.121 7.488 17.406 1 97.44 121 MET A O 1
ATOM 958 N N . LYS A 1 122 ? 8.086 5.586 17.969 1 97.81 122 LYS A N 1
ATOM 959 C CA . LYS A 1 122 ? 9.32 5.836 17.234 1 97.81 122 LYS A CA 1
ATOM 960 C C . LYS A 1 122 ? 9.203 5.363 15.789 1 97.81 122 LYS A C 1
ATOM 962 O O . LYS A 1 122 ? 8.422 4.461 15.484 1 97.81 122 LYS A O 1
ATOM 967 N N . GLU A 1 123 ? 10 5.949 14.875 1 97.88 123 GLU A N 1
ATOM 968 C CA . GLU A 1 123 ? 9.977 5.574 13.469 1 97.88 123 GLU A CA 1
ATOM 969 C C . GLU A 1 123 ? 10.227 4.082 13.289 1 97.88 123 GLU A C 1
ATOM 971 O O . GLU A 1 123 ? 9.648 3.453 12.398 1 97.88 123 GLU A O 1
ATOM 976 N N . GLU A 1 124 ? 11.031 3.471 14.164 1 96.56 124 GLU A N 1
ATOM 977 C CA . GLU A 1 124 ? 11.406 2.066 14.023 1 96.56 124 GLU A CA 1
ATOM 978 C C . GLU A 1 124 ? 10.234 1.148 14.367 1 96.56 124 GLU A C 1
ATOM 980 O O . GLU A 1 124 ? 10.281 -0.056 14.109 1 96.56 124 GLU A O 1
ATOM 985 N N . TYR A 1 125 ? 9.195 1.702 14.977 1 96.69 125 TYR A N 1
ATOM 986 C CA . TYR A 1 125 ? 8.039 0.887 15.32 1 96.69 125 TYR A CA 1
ATOM 987 C C . TYR A 1 125 ? 7.105 0.738 14.125 1 96.69 125 TYR A C 1
ATOM 989 O O . TYR A 1 125 ? 6.18 -0.076 14.148 1 96.69 125 TYR A O 1
ATOM 997 N N . TRP A 1 126 ? 7.375 1.483 13.07 1 94.88 126 TRP A N 1
ATOM 998 C CA . TRP A 1 126 ? 6.555 1.478 11.859 1 94.88 126 TRP A CA 1
ATOM 999 C C . TRP A 1 126 ? 6.535 0.091 11.227 1 94.88 126 TRP A C 1
ATOM 1001 O O . TRP A 1 126 ? 7.582 -0.538 11.055 1 94.88 126 TRP A O 1
ATOM 1011 N N . LEU A 1 127 ? 5.355 -0.511 10.977 1 93.25 127 LEU A N 1
ATOM 1012 C CA . LEU A 1 127 ? 5.105 -1.795 10.328 1 93.25 127 LEU A CA 1
ATOM 1013 C C . LEU A 1 127 ? 5.535 -2.949 11.227 1 93.25 127 LEU A C 1
ATOM 1015 O O . LEU A 1 127 ? 5.867 -4.031 10.742 1 93.25 127 LEU A O 1
ATOM 1019 N N . THR A 1 128 ? 5.555 -2.756 12.539 1 94.44 128 THR A N 1
ATOM 1020 C CA . THR A 1 128 ? 5.965 -3.822 13.445 1 94.44 128 THR A CA 1
ATOM 1021 C C . THR A 1 128 ? 4.746 -4.48 14.094 1 94.44 128 THR A C 1
ATOM 1023 O O . THR A 1 128 ? 4.891 -5.312 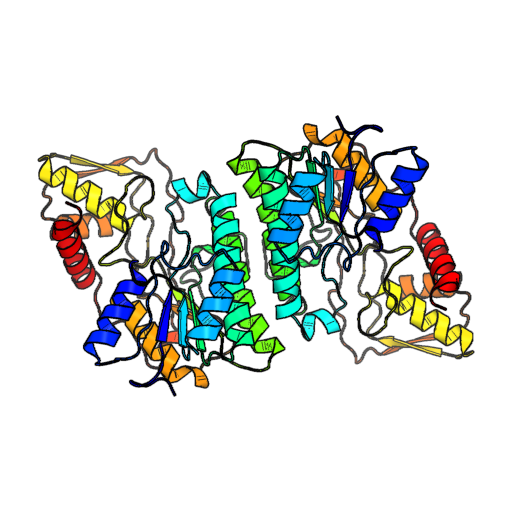14.984 1 94.44 128 THR A O 1
ATOM 1026 N N . GLY A 1 129 ? 3.582 -4.102 13.672 1 93.88 129 GLY A N 1
ATOM 1027 C CA . GLY A 1 129 ? 2.348 -4.668 14.195 1 93.88 129 GLY A CA 1
ATOM 1028 C C . GLY A 1 129 ? 1.129 -4.301 13.367 1 93.88 129 GLY A C 1
ATOM 1029 O O . GLY A 1 129 ? 1.237 -3.578 12.375 1 93.88 129 GLY A O 1
ATOM 1030 N N . ALA A 1 130 ? 0.014 -4.781 13.836 1 92 130 ALA A N 1
ATOM 1031 C CA . ALA A 1 130 ? -1.229 -4.59 13.094 1 92 130 ALA A CA 1
ATOM 1032 C C . ALA A 1 130 ? -1.691 -3.137 13.164 1 92 130 ALA A C 1
ATOM 1034 O O . ALA A 1 130 ? -1.59 -2.498 14.219 1 92 130 ALA A O 1
ATOM 1035 N N . ILE A 1 131 ? -2.172 -2.656 12 1 92.25 131 ILE A N 1
ATOM 1036 C CA . ILE A 1 131 ? -2.686 -1.292 11.945 1 92.25 131 ILE A CA 1
ATOM 1037 C C . ILE A 1 131 ? -4.164 -1.279 12.32 1 92.25 131 ILE A C 1
ATOM 1039 O O . ILE A 1 131 ? -4.805 -2.332 12.383 1 92.25 131 ILE A O 1
ATOM 1043 N N . GLU A 1 132 ? -4.684 -0.093 12.594 1 90.81 132 GLU A N 1
ATOM 1044 C CA . GLU A 1 132 ? -6.098 0.041 12.938 1 90.81 132 GLU A CA 1
ATOM 1045 C C . GLU A 1 132 ? -6.988 -0.315 11.75 1 90.81 132 GLU A C 1
ATOM 1047 O O . GLU A 1 132 ? -6.801 0.206 10.648 1 90.81 132 GLU A O 1
ATOM 1052 N N . GLU A 1 133 ? -8.039 -1.071 11.93 1 89.06 133 GLU A N 1
ATOM 1053 C CA . GLU A 1 133 ? -8.883 -1.598 10.859 1 89.06 133 GLU A CA 1
ATOM 1054 C C . GLU A 1 133 ? -9.773 -0.508 10.273 1 89.06 133 GLU A C 1
ATOM 1056 O O . GLU A 1 133 ? -10.109 -0.542 9.086 1 89.06 133 GLU A O 1
ATOM 1061 N N . THR A 1 134 ? -10.164 0.449 11.055 1 87.69 134 THR A N 1
ATOM 1062 C CA . THR A 1 134 ? -11.133 1.461 10.648 1 87.69 134 THR A CA 1
ATOM 1063 C C . THR A 1 134 ? -10.594 2.312 9.508 1 87.69 134 THR A C 1
ATOM 1065 O O . THR A 1 134 ? -11.359 2.859 8.711 1 87.69 134 THR A O 1
ATOM 1068 N N . SER A 1 135 ? -9.266 2.422 9.406 1 91.75 135 SER A N 1
ATOM 1069 C CA . SER A 1 135 ? -8.672 3.277 8.383 1 91.75 135 SER A CA 1
ATOM 1070 C C . SER A 1 135 ? -7.766 2.48 7.453 1 91.75 135 SER A C 1
ATOM 1072 O O . SER A 1 135 ? -6.793 3.016 6.918 1 91.75 135 SER A O 1
ATOM 1074 N N . MET A 1 136 ? -8.086 1.322 7.246 1 94.25 136 MET A N 1
ATOM 1075 C CA . MET A 1 136 ? -7.176 0.394 6.582 1 94.25 136 MET A CA 1
ATOM 1076 C C . MET A 1 136 ? -6.926 0.815 5.137 1 94.25 136 MET A C 1
ATOM 1078 O O . MET A 1 136 ? -5.797 0.724 4.645 1 94.25 136 MET A O 1
ATOM 1082 N N . GLY A 1 137 ? -8.055 1.195 4.414 1 97.06 137 GLY A N 1
ATOM 1083 C CA . GLY A 1 137 ? -7.871 1.642 3.043 1 97.06 137 GLY A CA 1
ATOM 1084 C C . GLY A 1 137 ? -6.941 2.834 2.924 1 97.06 137 GLY A C 1
ATOM 1085 O O . GLY A 1 137 ? -5.988 2.811 2.139 1 97.06 137 GLY A O 1
ATOM 1086 N N . TYR A 1 138 ? -7.141 3.805 3.77 1 96.62 138 TYR A N 1
ATOM 1087 C CA . TYR A 1 138 ? -6.305 5 3.814 1 96.62 138 TYR A CA 1
ATOM 1088 C C . TYR A 1 138 ? -4.883 4.652 4.238 1 96.62 138 TYR A C 1
ATOM 1090 O O . TYR A 1 138 ? -3.916 5.098 3.615 1 96.62 138 TYR A O 1
ATOM 1098 N N . ALA A 1 139 ? -4.742 3.855 5.227 1 96.94 139 ALA A N 1
ATOM 1099 C CA . ALA A 1 139 ? -3.439 3.467 5.758 1 96.94 139 ALA A CA 1
ATOM 1100 C C . ALA A 1 139 ? -2.623 2.715 4.711 1 96.94 139 ALA A C 1
ATOM 1102 O O . ALA A 1 139 ? -1.413 2.924 4.59 1 96.94 139 ALA A O 1
ATOM 1103 N N . ALA A 1 140 ? -3.283 1.857 3.986 1 97.75 140 ALA A N 1
ATOM 1104 C CA . ALA A 1 140 ? -2.586 1.095 2.953 1 97.75 140 ALA A CA 1
ATOM 1105 C C . ALA A 1 140 ? -2.01 2.02 1.885 1 97.75 140 ALA A C 1
ATOM 1107 O O . ALA A 1 140 ? -0.892 1.809 1.41 1 97.75 140 ALA A O 1
ATOM 1108 N N . ALA A 1 141 ? -2.793 2.979 1.476 1 98.5 141 ALA A N 1
ATOM 1109 C CA . ALA A 1 141 ? -2.305 3.947 0.497 1 98.5 141 ALA A CA 1
ATOM 1110 C C . ALA A 1 141 ? -1.092 4.703 1.033 1 98.5 141 ALA A C 1
ATOM 1112 O O . ALA A 1 141 ? -0.104 4.891 0.319 1 98.5 141 ALA A O 1
ATOM 1113 N N . LYS A 1 142 ? -1.17 5.113 2.266 1 98.44 142 LYS A N 1
ATOM 1114 C CA . LYS A 1 142 ? -0.072 5.879 2.852 1 98.44 142 LYS A CA 1
ATOM 1115 C C . LYS A 1 142 ? 1.156 5 3.068 1 98.44 142 LYS A C 1
ATOM 1117 O O . LYS A 1 142 ? 2.291 5.465 2.936 1 98.44 142 LYS A O 1
ATOM 1122 N N . ILE A 1 143 ? 0.968 3.754 3.402 1 98.12 143 ILE A N 1
ATOM 1123 C CA . ILE A 1 143 ? 2.074 2.807 3.492 1 98.12 143 ILE A CA 1
ATOM 1124 C C . ILE A 1 143 ? 2.783 2.709 2.143 1 98.12 143 ILE A C 1
ATOM 1126 O O . ILE A 1 143 ? 4.012 2.791 2.07 1 98.12 143 ILE A O 1
ATOM 1130 N N . ALA A 1 144 ? 2.01 2.553 1.108 1 98.56 144 ALA A N 1
ATOM 1131 C CA . ALA A 1 144 ? 2.58 2.496 -0.235 1 98.56 144 ALA A CA 1
ATOM 1132 C C . ALA A 1 144 ? 3.371 3.764 -0.548 1 98.56 144 ALA A C 1
ATOM 1134 O O . ALA A 1 144 ? 4.426 3.703 -1.187 1 98.56 144 ALA A O 1
ATOM 1135 N N . GLY A 1 145 ? 2.867 4.863 -0.112 1 98.69 145 GLY A N 1
ATOM 1136 C CA . GLY A 1 145 ? 3.559 6.125 -0.326 1 98.69 145 GLY A CA 1
ATOM 1137 C C . GLY A 1 145 ? 4.867 6.223 0.438 1 98.69 145 GLY A C 1
ATOM 1138 O O . GLY A 1 145 ? 5.875 6.676 -0.106 1 98.69 145 GLY A O 1
ATOM 1139 N N . ILE A 1 146 ? 4.863 5.852 1.696 1 98.62 146 ILE A N 1
ATOM 1140 C CA . ILE A 1 146 ? 6.059 5.879 2.531 1 98.62 146 ILE A CA 1
ATOM 1141 C C . ILE A 1 146 ? 7.137 4.984 1.925 1 98.62 146 ILE A C 1
ATOM 1143 O O . ILE A 1 146 ? 8.281 5.41 1.741 1 98.62 146 ILE A O 1
ATOM 1147 N N . ILE A 1 147 ? 6.746 3.791 1.566 1 98.31 147 ILE A N 1
ATOM 1148 C CA . ILE A 1 147 ? 7.684 2.859 0.947 1 98.31 147 ILE A CA 1
ATOM 1149 C C . ILE A 1 147 ? 8.086 3.375 -0.433 1 98.31 147 ILE A C 1
ATOM 1151 O O . ILE A 1 147 ? 9.234 3.209 -0.854 1 98.31 147 ILE A O 1
ATOM 1155 N N . GLY A 1 148 ? 7.164 4.047 -1.083 1 98.62 148 GLY A N 1
ATOM 1156 C CA . GLY A 1 148 ? 7.457 4.652 -2.371 1 98.62 148 GLY A CA 1
ATOM 1157 C C . GLY A 1 148 ? 8.617 5.629 -2.32 1 98.62 148 GLY A C 1
ATOM 1158 O O . GLY A 1 148 ? 9.523 5.566 -3.15 1 98.62 148 GLY A O 1
ATOM 1159 N N . CYS A 1 149 ? 8.586 6.523 -1.337 1 98.69 149 CYS A N 1
ATOM 1160 C CA . CYS A 1 149 ? 9.68 7.473 -1.178 1 98.69 149 CYS A CA 1
ATOM 1161 C C . CYS A 1 149 ? 11.016 6.746 -1.044 1 98.69 149 CYS A C 1
ATOM 1163 O O . CYS A 1 149 ? 11.969 7.055 -1.76 1 98.69 149 CYS A O 1
ATOM 1165 N N . LYS A 1 150 ? 11.062 5.809 -0.197 1 97.88 150 LYS A N 1
ATOM 1166 C CA . LYS A 1 150 ? 12.281 5.031 0.025 1 97.88 150 LYS A CA 1
ATOM 1167 C C . LYS A 1 150 ? 12.711 4.305 -1.247 1 97.88 150 LYS A C 1
ATOM 1169 O O . LYS A 1 150 ? 13.898 4.262 -1.573 1 97.88 150 LYS A O 1
ATOM 1174 N N . SER A 1 151 ? 11.773 3.736 -1.912 1 98.38 151 SER A N 1
ATOM 1175 C CA . SER A 1 151 ? 12.031 2.918 -3.092 1 98.38 151 SER A CA 1
ATOM 1176 C C . SER A 1 151 ? 12.586 3.76 -4.238 1 98.38 151 SER A C 1
ATOM 1178 O O . SER A 1 151 ? 13.523 3.344 -4.922 1 98.38 151 SER A O 1
ATOM 1180 N N . TYR A 1 152 ? 11.969 4.891 -4.516 1 98.56 152 TYR A N 1
ATOM 1181 C CA . TYR A 1 152 ? 12.484 5.758 -5.566 1 98.56 152 TYR A CA 1
ATOM 1182 C C . TYR A 1 152 ? 13.906 6.211 -5.258 1 98.56 152 TYR A C 1
ATOM 1184 O O . TYR A 1 152 ? 14.766 6.219 -6.141 1 98.56 152 TYR A O 1
ATOM 1192 N N . ASN A 1 153 ? 14.18 6.605 -4.004 1 98.31 153 ASN A N 1
ATOM 1193 C CA . ASN A 1 153 ? 15.523 7.016 -3.605 1 98.31 153 ASN A CA 1
ATOM 1194 C C . ASN A 1 153 ? 16.531 5.887 -3.789 1 98.31 153 ASN A C 1
ATOM 1196 O O . ASN A 1 153 ? 17.641 6.113 -4.277 1 98.31 153 ASN A O 1
ATOM 1200 N N . THR A 1 154 ? 16.141 4.703 -3.432 1 97.62 154 THR A N 1
ATOM 1201 C CA . THR A 1 154 ? 17.016 3.545 -3.553 1 97.62 154 THR A CA 1
ATOM 1202 C C . THR A 1 154 ? 17.297 3.229 -5.02 1 97.62 154 THR A C 1
ATOM 1204 O O . THR A 1 154 ? 18.453 3.08 -5.422 1 97.62 154 THR A O 1
ATOM 1207 N N . GLN A 1 155 ? 16.297 3.111 -5.793 1 98 155 GLN A N 1
ATOM 1208 C CA . GLN A 1 155 ? 16.406 2.688 -7.188 1 98 155 GLN A CA 1
ATOM 1209 C C . GLN A 1 155 ? 17.234 3.678 -7.996 1 98 155 GLN A C 1
ATOM 1211 O O . GLN A 1 155 ? 17.984 3.283 -8.898 1 98 155 GLN A O 1
ATOM 1216 N N . TYR A 1 156 ? 17.125 4.918 -7.656 1 97.81 156 TYR A N 1
ATOM 1217 C CA . TYR A 1 156 ? 17.797 5.926 -8.477 1 97.81 156 TYR A CA 1
ATOM 1218 C C . TYR A 1 156 ? 18.969 6.547 -7.723 1 97.81 156 TYR A C 1
ATOM 1220 O O . TYR A 1 156 ? 19.531 7.547 -8.172 1 97.81 156 TYR A O 1
ATOM 1228 N N . ASN A 1 157 ? 19.281 6.004 -6.562 1 96.44 157 ASN A N 1
ATOM 1229 C CA . ASN A 1 157 ? 20.422 6.41 -5.754 1 96.44 157 ASN A CA 1
ATOM 1230 C C . ASN A 1 157 ? 20.422 7.914 -5.484 1 96.44 157 ASN A C 1
ATOM 1232 O O . ASN A 1 157 ? 21.391 8.609 -5.789 1 96.44 157 ASN A O 1
ATOM 1236 N N . THR A 1 158 ? 19.266 8.336 -4.922 1 95.44 158 THR A N 1
ATOM 1237 C CA . THR A 1 158 ? 19.078 9.75 -4.613 1 95.44 158 THR A CA 1
ATOM 1238 C C . THR A 1 158 ? 18.453 9.922 -3.23 1 95.44 158 THR A C 1
ATOM 1240 O O . THR A 1 158 ? 18.297 8.953 -2.486 1 95.44 158 THR A O 1
ATOM 1243 N N . ASN A 1 159 ? 18.203 11.117 -2.83 1 95.69 159 ASN A N 1
ATOM 1244 C CA . ASN A 1 159 ? 17.453 11.484 -1.635 1 95.69 159 ASN A CA 1
ATOM 1245 C C . ASN A 1 159 ? 16.406 12.562 -1.933 1 95.69 159 ASN A C 1
ATOM 1247 O O . ASN A 1 159 ? 16.219 13.484 -1.137 1 95.69 159 ASN A O 1
ATOM 1251 N N . ARG A 1 160 ? 15.797 12.414 -3.061 1 97.38 160 ARG A N 1
ATOM 1252 C CA . ARG A 1 160 ? 14.891 13.438 -3.58 1 97.38 160 ARG A CA 1
ATOM 1253 C C . ARG A 1 160 ? 13.516 13.328 -2.943 1 97.38 160 ARG A C 1
ATOM 1255 O O . ARG A 1 160 ? 12.789 14.32 -2.84 1 97.38 160 ARG A O 1
ATOM 1262 N N . PHE A 1 161 ? 13.164 12.148 -2.582 1 98.69 161 PHE A N 1
ATOM 1263 C CA . PHE A 1 161 ? 11.828 11.914 -2.039 1 98.69 161 PHE A CA 1
ATOM 1264 C C . PHE A 1 161 ? 11.859 11.906 -0.515 1 98.69 161 PHE A C 1
ATOM 1266 O O . PHE A 1 161 ? 12.391 10.977 0.096 1 98.69 161 PHE A O 1
ATOM 1273 N N . ILE A 1 162 ? 11.289 12.977 0.055 1 98.69 162 ILE A N 1
ATOM 1274 C CA . ILE A 1 162 ? 11.297 13.18 1.498 1 98.69 162 ILE A CA 1
ATOM 1275 C C . ILE A 1 162 ? 9.961 12.719 2.088 1 98.69 162 ILE A C 1
ATOM 1277 O O . ILE A 1 162 ? 8.898 13.07 1.577 1 98.69 162 ILE A O 1
ATOM 1281 N N . CYS A 1 163 ? 10 11.906 3.102 1 98.62 163 CYS A N 1
ATOM 1282 C CA . CYS A 1 163 ? 8.789 11.406 3.754 1 98.62 163 CYS A CA 1
ATOM 1283 C C . CYS A 1 163 ? 8.695 11.914 5.188 1 98.62 163 CYS A C 1
ATOM 1285 O O . CYS A 1 163 ? 9.586 11.656 6.004 1 98.62 163 CYS A O 1
ATOM 1287 N N . VAL A 1 164 ? 7.617 12.594 5.465 1 98.44 164 VAL A N 1
ATOM 1288 C CA . VAL A 1 164 ? 7.348 13.07 6.82 1 98.44 164 VAL A CA 1
ATOM 1289 C C . VAL A 1 164 ? 5.984 12.57 7.285 1 98.44 164 VAL A C 1
ATOM 1291 O O . VAL A 1 164 ? 5.031 12.523 6.504 1 98.44 164 VAL A O 1
ATOM 1294 N N . ILE A 1 165 ? 5.922 12.18 8.531 1 98.44 165 ILE A N 1
ATOM 1295 C CA . ILE A 1 165 ? 4.672 11.711 9.117 1 98.44 165 ILE A CA 1
ATOM 1296 C C . ILE A 1 165 ? 4.234 12.672 10.227 1 98.44 165 ILE A C 1
ATOM 1298 O O . ILE A 1 165 ? 4.711 12.578 11.359 1 98.44 165 ILE A O 1
ATOM 1302 N N . PRO A 1 166 ? 3.369 13.539 9.859 1 96.75 166 PRO A N 1
ATOM 1303 C CA . PRO A 1 166 ? 2.818 14.414 10.898 1 96.75 166 PRO A CA 1
ATOM 1304 C C . PRO A 1 166 ? 1.751 13.727 11.75 1 96.75 166 PRO A C 1
ATOM 1306 O O . PRO A 1 166 ? 1.235 12.672 11.359 1 96.75 166 PRO A O 1
ATOM 1309 N N . ASN A 1 167 ? 1.576 14.273 12.93 1 91.56 167 ASN A N 1
ATOM 1310 C CA . ASN A 1 167 ? 0.499 13.75 13.766 1 91.56 167 ASN A CA 1
ATOM 1311 C C . ASN A 1 167 ? -0.633 14.766 13.914 1 91.56 167 ASN A C 1
ATOM 1313 O O . ASN A 1 167 ? -0.444 15.828 14.5 1 91.56 167 ASN A O 1
ATOM 1317 N N . SER A 1 168 ? -1.841 14.508 13.477 1 92.12 168 SER A N 1
ATOM 1318 C CA . SER A 1 168 ? -3.082 15.242 13.703 1 92.12 168 SER A CA 1
ATOM 1319 C C . SER A 1 168 ? -2.885 16.734 13.5 1 92.12 168 SER A C 1
ATOM 1321 O O . SER A 1 168 ? -3.004 17.516 14.445 1 92.12 168 SER A O 1
ATOM 1323 N N . ILE A 1 169 ? -2.68 17.156 12.312 1 96.38 169 ILE A N 1
ATOM 1324 C CA . ILE A 1 169 ? -2.504 18.562 11.969 1 96.38 169 ILE A CA 1
ATOM 1325 C C . ILE A 1 169 ? -3.816 19.312 12.18 1 96.38 169 ILE A C 1
ATOM 1327 O O . ILE A 1 169 ? -4.891 18.797 11.867 1 96.38 169 ILE A O 1
ATOM 1331 N N . TYR A 1 170 ? -3.732 20.484 12.781 1 96 170 TYR A N 1
ATOM 1332 C CA . TYR A 1 170 ? -4.895 21.359 12.922 1 96 170 TYR A CA 1
ATOM 1333 C C . TYR A 1 170 ? -4.543 22.797 12.562 1 96 170 TYR A C 1
ATOM 1335 O O . TYR A 1 170 ? -3.367 23.156 12.492 1 96 170 TYR A O 1
ATOM 1343 N N . GLY A 1 171 ? -5.539 23.594 12.219 1 96.88 171 GLY A N 1
ATOM 1344 C CA . GLY A 1 171 ? -5.301 24.984 11.867 1 96.88 171 GLY A CA 1
ATOM 1345 C C . GLY A 1 171 ? -6.348 25.547 10.922 1 96.88 171 GLY A C 1
ATOM 1346 O O . GLY A 1 171 ? -7.387 24.922 10.695 1 96.88 171 GLY A O 1
ATOM 1347 N N . PRO A 1 172 ? -6.078 26.766 10.445 1 95.44 172 PRO A N 1
ATOM 1348 C CA . PRO A 1 172 ? -6.961 27.375 9.445 1 95.44 172 PRO A CA 1
ATOM 1349 C C . PRO A 1 172 ? -7.148 26.5 8.211 1 95.44 172 PRO A C 1
ATOM 1351 O O . PRO A 1 172 ? -6.199 25.859 7.754 1 95.44 172 PRO A O 1
ATOM 1354 N N . ASN A 1 173 ? -8.336 26.453 7.633 1 92.5 173 ASN A N 1
ATOM 1355 C CA . ASN A 1 173 ? -8.711 25.688 6.449 1 92.5 173 ASN A CA 1
ATOM 1356 C C . ASN A 1 173 ? -8.867 24.203 6.766 1 92.5 173 ASN A C 1
ATOM 1358 O O . ASN A 1 173 ? -8.82 23.359 5.867 1 92.5 173 ASN A O 1
ATOM 1362 N N . ASP A 1 174 ? -9.016 23.891 8.062 1 92.12 174 ASP A N 1
ATOM 1363 C CA . ASP A 1 174 ? -9.359 22.516 8.453 1 92.12 174 ASP A CA 1
ATOM 1364 C C . ASP A 1 174 ? -10.797 22.188 8.062 1 92.12 174 ASP A C 1
ATOM 1366 O O . ASP A 1 174 ? -11.539 23.062 7.602 1 92.12 174 ASP A O 1
ATOM 1370 N N . ASN A 1 175 ? -11.078 20.953 8.125 1 87.56 175 ASN A N 1
ATOM 1371 C CA . ASN A 1 175 ? -12.43 20.484 7.848 1 87.56 175 ASN A CA 1
ATOM 1372 C C . ASN A 1 175 ? -13.266 20.391 9.117 1 87.56 175 ASN A C 1
ATOM 1374 O O . ASN A 1 175 ? -12.938 19.609 10.023 1 87.56 175 ASN A O 1
ATOM 1378 N N . PHE A 1 176 ? -14.43 21.125 9.188 1 88.81 176 PHE A N 1
ATOM 1379 C CA . PHE A 1 176 ? -15.234 21.172 10.398 1 88.81 176 PHE A CA 1
ATOM 1380 C C . PHE A 1 176 ? -16.578 20.5 10.188 1 88.81 176 PHE A C 1
ATOM 1382 O O . PHE A 1 176 ? -17.5 20.688 10.984 1 88.81 176 PHE A O 1
ATOM 1389 N N . ASP A 1 177 ? -16.656 19.734 9.086 1 83.19 177 ASP A N 1
ATOM 1390 C CA . ASP A 1 177 ? -17.859 18.922 8.859 1 83.19 177 ASP A CA 1
ATOM 1391 C C . ASP A 1 177 ? -17.891 17.734 9.828 1 83.19 177 ASP A C 1
ATOM 1393 O O . ASP A 1 177 ? -17.047 16.844 9.773 1 83.19 177 ASP A O 1
ATOM 1397 N N . LEU A 1 178 ? -18.922 17.656 10.641 1 77.81 178 LEU A N 1
ATOM 1398 C CA . LEU A 1 178 ? -18.984 16.688 11.742 1 77.81 178 LEU A CA 1
ATOM 1399 C C . LEU A 1 178 ? -18.969 15.266 11.211 1 77.81 178 LEU A C 1
ATOM 1401 O O . LEU A 1 178 ? -18.531 14.344 11.898 1 77.81 178 LEU A O 1
ATOM 1405 N N . GLU A 1 179 ? -19.453 14.992 10.016 1 75.38 179 GLU A N 1
ATOM 1406 C CA . GLU A 1 179 ? -19.484 13.648 9.438 1 75.38 179 GLU A CA 1
ATOM 1407 C C . GLU A 1 179 ? -18.094 13.219 8.961 1 75.38 179 GLU A C 1
ATOM 1409 O O . GLU A 1 179 ? -17.781 12.031 8.945 1 75.38 179 GLU A O 1
ATOM 1414 N N . ASN A 1 180 ? -17.219 14.18 8.727 1 79.62 180 ASN A N 1
ATOM 1415 C CA . ASN A 1 180 ? -15.961 13.844 8.062 1 79.62 180 ASN A CA 1
ATOM 1416 C C . ASN A 1 180 ? -14.766 14.484 8.766 1 79.62 180 ASN A C 1
ATOM 1418 O O . ASN A 1 180 ? -13.633 14.352 8.312 1 79.62 180 ASN A O 1
ATOM 1422 N N . SER A 1 181 ? -15.016 15.109 9.898 1 79.25 181 SER A N 1
ATOM 1423 C CA . SER A 1 181 ? -13.945 15.859 10.555 1 79.25 181 SER A CA 1
ATOM 1424 C C . SER A 1 181 ? -13.195 14.984 11.547 1 79.25 181 SER A C 1
ATOM 1426 O O . SER A 1 181 ? -13.664 13.906 11.914 1 79.25 181 SER A O 1
ATOM 1428 N N . HIS A 1 182 ? -12.039 15.453 11.883 1 84.5 182 HIS A N 1
ATOM 1429 C CA . HIS A 1 182 ? -11.242 14.852 12.945 1 84.5 182 HIS A CA 1
ATOM 1430 C C . HIS A 1 182 ? -11.688 15.352 14.32 1 84.5 182 HIS A C 1
ATOM 1432 O O . HIS A 1 182 ? -12.461 16.312 14.414 1 84.5 182 HIS A O 1
ATOM 1438 N N . VAL A 1 183 ? -11.195 14.75 15.336 1 84.12 183 VAL A N 1
ATOM 1439 C CA . VAL A 1 183 ? -11.641 14.953 16.719 1 84.12 183 VAL A CA 1
ATOM 1440 C C . VAL A 1 183 ? -11.492 16.422 17.094 1 84.12 183 VAL A C 1
ATOM 1442 O O . VAL A 1 183 ? -12.391 17.016 17.703 1 84.12 183 VAL A O 1
ATOM 1445 N N . PHE A 1 184 ? -10.445 17.031 16.688 1 90.56 184 PHE A N 1
ATOM 1446 C CA . PHE A 1 184 ? -10.148 18.406 17.078 1 90.56 184 PHE A CA 1
ATOM 1447 C C . PHE A 1 184 ? -11.172 19.375 16.484 1 90.56 184 PHE A C 1
ATOM 1449 O O . PHE A 1 184 ? -11.781 20.156 17.219 1 90.56 184 PHE A O 1
ATOM 1456 N N . SER A 1 185 ? -11.328 19.312 15.211 1 91.25 185 SER A N 1
ATOM 1457 C CA . SER A 1 185 ? -12.266 20.203 14.531 1 91.25 185 SER A CA 1
ATOM 1458 C C . SER A 1 185 ? -13.703 19.906 14.945 1 91.25 185 SER A C 1
ATOM 1460 O O . SER A 1 185 ? -14.523 20.812 15.055 1 91.25 185 SER A O 1
ATOM 1462 N N . ALA A 1 186 ? -14.008 18.641 15.203 1 89.5 186 ALA A N 1
ATOM 1463 C CA . ALA A 1 186 ? -15.328 18.25 15.68 1 89.5 186 ALA A CA 1
ATOM 1464 C C . ALA A 1 186 ? -15.625 18.875 17.047 1 89.5 186 ALA A C 1
ATOM 1466 O O . ALA A 1 186 ? -16.734 19.344 17.297 1 89.5 186 ALA A O 1
ATOM 1467 N N . LEU A 1 187 ? -14.68 18.875 17.906 1 93.38 187 LEU A N 1
ATOM 1468 C CA . LEU A 1 187 ? -14.852 19.438 19.234 1 93.38 187 LEU A CA 1
ATOM 1469 C C . LEU A 1 187 ? -15.094 20.938 19.172 1 93.38 187 LEU A C 1
ATOM 1471 O O . LEU A 1 187 ? -15.953 21.453 19.875 1 93.38 187 LEU A O 1
ATOM 1475 N N . ILE A 1 188 ? -14.312 21.594 18.359 1 95.12 188 ILE A N 1
ATOM 1476 C CA . ILE A 1 188 ? -14.5 23.031 18.203 1 95.12 188 ILE A CA 1
ATOM 1477 C C . ILE A 1 188 ? -15.93 23.328 17.766 1 95.12 188 ILE A C 1
ATOM 1479 O O . ILE A 1 188 ? -16.609 24.172 18.344 1 95.12 188 ILE A O 1
ATOM 1483 N N . LYS A 1 189 ? -16.359 22.609 16.766 1 94.81 189 LYS A N 1
ATOM 1484 C CA . LYS A 1 189 ? -17.703 22.828 16.219 1 94.81 189 LYS A CA 1
ATOM 1485 C C . LYS A 1 189 ? -18.766 22.531 17.25 1 94.81 189 LYS A C 1
ATOM 1487 O O . LYS A 1 189 ? -19.703 23.312 17.438 1 94.81 189 LYS A O 1
ATOM 1492 N N . LYS A 1 190 ? -18.672 21.453 17.938 1 94.94 190 LYS A N 1
ATOM 1493 C CA . LYS A 1 190 ? -19.656 21.047 18.938 1 94.94 190 LYS A CA 1
ATOM 1494 C C . LYS A 1 190 ? -19.734 22.062 20.078 1 94.94 190 LYS A C 1
ATOM 1496 O O . LYS A 1 190 ? -20.828 22.438 20.5 1 94.94 190 LYS A O 1
ATOM 1501 N N . ILE A 1 191 ? -18.641 22.469 20.547 1 96.56 191 ILE A N 1
ATOM 1502 C CA . ILE A 1 191 ? -18.594 23.375 21.688 1 96.56 191 ILE A CA 1
ATOM 1503 C C . ILE A 1 191 ? -19.078 24.75 21.266 1 96.56 191 ILE A C 1
ATOM 1505 O O . ILE A 1 191 ? -19.812 25.406 22.016 1 96.56 191 ILE A O 1
ATOM 1509 N N . ASP A 1 192 ? -18.625 25.203 20.094 1 96.56 192 ASP A N 1
ATOM 1510 C CA . ASP A 1 192 ? -19.125 26.484 19.578 1 96.56 192 ASP A CA 1
ATOM 1511 C C . ASP A 1 192 ? -20.641 26.453 19.406 1 96.56 192 ASP A C 1
ATOM 1513 O O . ASP A 1 192 ? -21.312 27.438 19.734 1 96.56 192 ASP A O 1
ATOM 1517 N N . THR A 1 193 ? -21.156 25.328 18.859 1 95.69 193 THR A N 1
ATOM 1518 C CA . THR A 1 193 ? -22.594 25.172 18.688 1 95.69 193 THR A CA 1
ATOM 1519 C C . THR A 1 193 ? -23.297 25.219 20.031 1 95.69 193 THR A C 1
ATOM 1521 O O . THR A 1 193 ? -24.344 25.875 20.172 1 95.69 193 THR A O 1
ATOM 1524 N N . ALA A 1 194 ? -22.797 24.547 21.016 1 96.62 194 ALA A N 1
ATOM 1525 C CA . ALA A 1 194 ? -23.375 24.547 22.359 1 96.62 194 ALA A CA 1
ATOM 1526 C C . ALA A 1 194 ? -23.422 25.953 22.938 1 96.62 194 ALA A C 1
ATOM 1528 O O . ALA A 1 194 ? -24.391 26.344 23.578 1 96.62 194 ALA A O 1
ATOM 1529 N N . LYS A 1 195 ? -22.328 26.703 22.781 1 96.44 195 LYS A N 1
ATOM 1530 C CA . LYS A 1 195 ? -22.281 28.094 23.234 1 96.44 195 LYS A CA 1
ATOM 1531 C C . LYS A 1 195 ? -23.359 28.922 22.562 1 96.44 195 LYS A C 1
ATOM 1533 O O . LYS A 1 195 ? -24.109 29.656 23.234 1 96.44 195 LYS A O 1
ATOM 1538 N N . GLN A 1 196 ? -23.406 28.781 21.25 1 96.19 196 GLN A N 1
ATOM 1539 C CA . GLN A 1 196 ? -24.359 29.578 20.469 1 96.19 196 GLN A CA 1
ATOM 1540 C C . GLN A 1 196 ? -25.797 29.266 20.875 1 96.19 196 GLN A C 1
ATOM 1542 O O . GLN A 1 196 ? -26.672 30.141 20.844 1 96.19 196 GLN A O 1
ATOM 1547 N N . GLU A 1 197 ? -25.984 28.031 21.203 1 96.88 197 GLU A N 1
ATOM 1548 C CA . GLU A 1 197 ? -27.328 27.594 21.578 1 96.88 197 GLU A CA 1
ATOM 1549 C C . GLU A 1 197 ? -27.562 27.734 23.078 1 96.88 197 GLU A C 1
ATOM 1551 O O . GLU A 1 197 ? -28.594 27.328 23.578 1 96.88 197 GLU A O 1
ATOM 1556 N N . ASN A 1 198 ? -26.703 28.234 23.719 1 96.62 198 ASN A N 1
ATOM 1557 C CA . ASN A 1 198 ? -26.781 28.453 25.156 1 96.62 198 ASN A CA 1
ATOM 1558 C C . ASN A 1 198 ? -27.109 27.172 25.906 1 96.62 198 ASN A C 1
ATOM 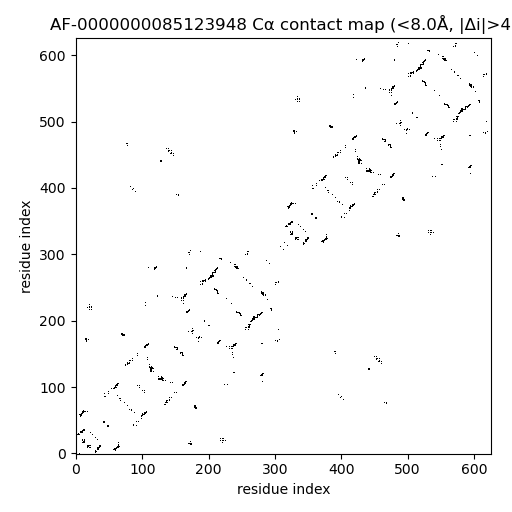1560 O O . ASN A 1 198 ? -27.984 27.172 26.781 1 96.62 198 ASN A O 1
ATOM 1564 N N . GLN A 1 199 ? -26.484 26.141 25.453 1 96.94 199 GLN A N 1
ATOM 1565 C CA . GLN A 1 199 ? -26.703 24.859 26.125 1 96.94 199 GLN A CA 1
ATOM 1566 C C . GLN A 1 199 ? -26.016 24.828 27.484 1 96.94 199 GLN A C 1
ATOM 1568 O O . GLN A 1 199 ? -24.859 25.219 27.609 1 96.94 199 GLN A O 1
ATOM 1573 N N . GLU A 1 200 ? -26.766 24.25 28.438 1 97 200 GLU A N 1
ATOM 1574 C CA . GLU A 1 200 ? -26.219 24.188 29.797 1 97 200 GLU A CA 1
ATOM 1575 C C . GLU A 1 200 ? -25.188 23.062 29.906 1 97 200 GLU A C 1
ATOM 1577 O O . GLU A 1 200 ? -24.328 23.078 30.781 1 97 200 GLU A O 1
ATOM 1582 N N . SER A 1 201 ? -25.422 22.094 29.031 1 96.88 201 SER A N 1
ATOM 1583 C CA . SER A 1 201 ? -24.484 20.969 29.062 1 96.88 201 SER A CA 1
ATOM 1584 C C . SER A 1 201 ? -24.281 20.391 27.672 1 96.88 201 SER A C 1
ATOM 1586 O O . SER A 1 201 ? -25.172 20.484 26.812 1 96.88 201 SER A O 1
ATOM 1588 N N . LEU A 1 202 ? -23.047 19.938 27.422 1 96.06 202 LEU A N 1
ATOM 1589 C CA . LEU A 1 202 ? -22.656 19.234 26.203 1 96.06 202 LEU A CA 1
ATOM 1590 C C . LEU A 1 202 ? -22.172 17.812 26.531 1 96.06 202 LEU A C 1
ATOM 1592 O O . LEU A 1 202 ? -21.344 17.625 27.422 1 96.06 202 LEU A O 1
ATOM 1596 N N . THR A 1 203 ? -22.781 16.812 25.844 1 95.12 203 THR A N 1
ATOM 1597 C CA . THR A 1 203 ? -22.375 15.422 26.062 1 95.12 203 THR A CA 1
ATOM 1598 C C . THR A 1 203 ? -21.391 14.969 25 1 95.12 203 THR A C 1
ATOM 1600 O O . THR A 1 203 ? -21.672 15.078 23.797 1 95.12 203 THR A O 1
ATOM 1603 N N . LEU A 1 204 ? -20.234 14.547 25.438 1 93.88 204 LEU A N 1
ATOM 1604 C CA . LEU A 1 204 ? -19.219 13.961 24.562 1 93.88 204 LEU A CA 1
ATOM 1605 C C . LEU A 1 204 ? -19.078 12.461 24.828 1 93.88 204 LEU A C 1
ATOM 1607 O O . LEU A 1 204 ? -19.406 11.984 25.922 1 93.88 204 LEU A O 1
ATOM 1611 N N . TRP A 1 205 ? -18.625 11.805 23.812 1 88.31 205 TRP A N 1
ATOM 1612 C CA . TRP A 1 205 ? -18.562 10.352 23.875 1 88.31 205 TRP A CA 1
ATOM 1613 C C . TRP A 1 205 ? -17.281 9.891 24.562 1 88.31 205 TRP A C 1
ATOM 1615 O O . TRP A 1 205 ? -16.219 10.516 24.406 1 88.31 205 TRP A O 1
ATOM 1625 N N . GLY A 1 206 ? -17.438 8.703 25.297 1 91.19 206 GLY A N 1
ATOM 1626 C CA . GLY A 1 206 ? -16.297 8.055 25.938 1 91.19 206 GLY A CA 1
ATOM 1627 C C . GLY A 1 206 ? -15.969 8.617 27.297 1 91.19 206 GLY A C 1
ATOM 1628 O O . GLY A 1 206 ? -16.797 9.312 27.906 1 91.19 206 GLY A O 1
ATOM 1629 N N . SER A 1 207 ? -14.836 8.211 27.828 1 93.44 207 SER A N 1
ATOM 1630 C CA . SER A 1 207 ? -14.422 8.641 29.156 1 93.44 207 SER A CA 1
ATOM 1631 C C . SER A 1 207 ? -13.68 9.969 29.109 1 93.44 207 SER A C 1
ATOM 1633 O O . SER A 1 207 ? -13.492 10.625 30.141 1 93.44 207 SER A O 1
ATOM 1635 N N . GLY A 1 208 ? -13.211 10.281 27.891 1 93.94 208 GLY A N 1
ATOM 1636 C CA . GLY A 1 208 ? -12.367 11.453 27.75 1 93.94 208 GLY A CA 1
ATOM 1637 C C . GLY A 1 208 ? -10.922 11.195 28.109 1 93.94 208 GLY A C 1
ATOM 1638 O O . GLY A 1 208 ? -10.078 12.094 28 1 93.94 208 GLY A O 1
ATOM 1639 N N . ASN A 1 209 ? -10.578 10.008 28.375 1 94.38 209 ASN A N 1
ATOM 1640 C CA . ASN A 1 209 ? -9.25 9.672 28.875 1 94.38 209 ASN A CA 1
ATOM 1641 C C . ASN A 1 209 ? -8.25 9.5 27.734 1 94.38 209 ASN A C 1
ATOM 1643 O O . ASN A 1 209 ? -7.051 9.688 27.922 1 94.38 209 ASN A O 1
ATOM 1647 N N . PRO A 1 210 ? -8.688 9.078 26.516 1 93.88 210 PRO A N 1
ATOM 1648 C CA . PRO A 1 210 ? -7.723 8.953 25.422 1 93.88 210 PRO A CA 1
ATOM 1649 C C . PRO A 1 210 ? -6.922 10.234 25.188 1 93.88 210 PRO A C 1
ATOM 1651 O O . PRO A 1 210 ? -7.457 11.336 25.328 1 93.88 210 PRO A O 1
ATOM 1654 N N . ARG A 1 211 ? -5.641 10.055 24.938 1 95.56 211 ARG A N 1
ATOM 1655 C CA . ARG A 1 211 ? -4.73 11.18 24.75 1 95.56 211 ARG A CA 1
ATOM 1656 C C . ARG A 1 211 ? -4.32 11.297 23.281 1 95.56 211 ARG A C 1
ATOM 1658 O O . ARG A 1 211 ? -4.098 10.289 22.609 1 95.56 211 ARG A O 1
ATOM 1665 N N . ARG A 1 212 ? -4.297 12.516 22.812 1 94.38 212 ARG A N 1
ATOM 1666 C CA . ARG A 1 212 ? -3.939 12.805 21.422 1 94.38 212 ARG A CA 1
ATOM 1667 C C . ARG A 1 212 ? -2.943 13.961 21.344 1 94.38 212 ARG A C 1
ATOM 1669 O O . ARG A 1 212 ? -2.986 14.883 22.156 1 94.38 212 ARG A O 1
ATOM 1676 N N . GLU A 1 213 ? -2.061 13.812 20.406 1 95.88 213 GLU A N 1
ATOM 1677 C CA . GLU A 1 213 ? -1.127 14.875 20.047 1 95.88 213 GLU A CA 1
ATOM 1678 C C . GLU A 1 213 ? -1.643 15.672 18.859 1 95.88 213 GLU A C 1
ATOM 1680 O O . GLU A 1 213 ? -2.234 15.109 17.938 1 95.88 213 GLU A O 1
ATOM 1685 N N . PHE A 1 214 ? -1.394 16.984 18.891 1 95.62 214 PHE A N 1
ATOM 1686 C CA . PHE A 1 214 ? -1.757 17.875 17.797 1 95.62 214 PHE A CA 1
ATOM 1687 C C . PHE A 1 214 ? -0.583 18.766 17.406 1 95.62 214 PHE A C 1
ATOM 1689 O O . PHE A 1 214 ? 0.195 19.188 18.266 1 95.62 214 PHE A O 1
ATOM 1696 N N . ILE A 1 215 ? -0.5 19.031 16.172 1 96.75 215 ILE A N 1
ATOM 1697 C CA . ILE A 1 215 ? 0.528 19.953 15.695 1 96.75 215 ILE A CA 1
ATOM 1698 C C . ILE A 1 215 ? -0.097 20.984 14.766 1 96.75 215 ILE A C 1
ATOM 1700 O O . ILE A 1 215 ? -0.938 20.656 13.93 1 96.75 215 ILE A O 1
ATOM 1704 N N . PHE A 1 216 ? 0.263 22.234 15.008 1 97.81 216 PHE A N 1
ATOM 1705 C CA . PHE A 1 216 ? -0.311 23.328 14.25 1 97.81 216 PHE A CA 1
ATOM 1706 C C . PHE A 1 216 ? 0.201 23.328 12.812 1 97.81 216 PHE A C 1
ATOM 1708 O O . PHE A 1 216 ? 1.385 23.078 12.57 1 97.81 216 PHE A O 1
ATOM 1715 N N . SER A 1 217 ? -0.66 23.562 11.812 1 98.06 217 SER A N 1
ATOM 1716 C CA . SER A 1 217 ? -0.363 23.484 10.391 1 98.06 217 SER A CA 1
ATOM 1717 C C . SER A 1 217 ? 0.82 24.375 10.016 1 98.06 217 SER A C 1
ATOM 1719 O O . SER A 1 217 ? 1.647 23.984 9.18 1 98.06 217 SER A O 1
ATOM 1721 N N . GLU A 1 218 ? 0.932 25.547 10.602 1 98 218 GLU A N 1
ATOM 1722 C CA . GLU A 1 218 ? 2.037 26.453 10.305 1 98 218 GLU A CA 1
ATOM 1723 C C . GLU A 1 218 ? 3.375 25.844 10.727 1 98 218 GLU A C 1
ATOM 1725 O O . GLU A 1 218 ? 4.395 26.062 10.07 1 98 218 GLU A O 1
ATOM 1730 N N . ASP A 1 219 ? 3.383 25.172 11.828 1 98.31 219 ASP A N 1
ATOM 1731 C CA . ASP A 1 219 ? 4.602 24.484 12.25 1 98.31 219 ASP A CA 1
ATOM 1732 C C . ASP A 1 219 ? 4.996 23.406 11.258 1 98.31 219 ASP A C 1
ATOM 1734 O O . ASP A 1 219 ? 6.176 23.234 10.938 1 98.31 219 ASP A O 1
ATOM 1738 N N . VAL A 1 220 ? 4.008 22.641 10.805 1 98.5 220 VAL A N 1
ATOM 1739 C CA . VAL A 1 220 ? 4.289 21.594 9.828 1 98.5 220 VAL A CA 1
ATOM 1740 C C . VAL A 1 220 ? 4.793 22.234 8.531 1 98.5 220 VAL A C 1
ATOM 1742 O O . VAL A 1 220 ? 5.707 21.703 7.887 1 98.5 220 VAL A O 1
ATOM 1745 N N . ALA A 1 221 ? 4.219 23.312 8.164 1 98.56 221 ALA A N 1
ATOM 1746 C CA . ALA A 1 221 ? 4.656 24.031 6.973 1 98.56 221 ALA A CA 1
ATOM 1747 C C . ALA A 1 221 ? 6.109 24.484 7.105 1 98.56 221 ALA A C 1
ATOM 1749 O O . ALA A 1 221 ? 6.918 24.266 6.203 1 98.56 221 ALA A O 1
ATOM 1750 N N . ASN A 1 222 ? 6.395 25.094 8.25 1 98.12 222 ASN A N 1
ATOM 1751 C CA . ASN A 1 222 ? 7.762 25.547 8.5 1 98.12 222 ASN A CA 1
ATOM 1752 C C . ASN A 1 222 ? 8.742 24.375 8.492 1 98.12 222 ASN A C 1
ATOM 1754 O O . ASN A 1 222 ? 9.844 24.484 7.949 1 98.12 222 ASN A O 1
ATOM 1758 N N . ALA A 1 223 ? 8.352 23.328 9.125 1 98.38 223 ALA A N 1
ATOM 1759 C CA . ALA A 1 223 ? 9.18 22.125 9.133 1 98.38 223 ALA A CA 1
ATOM 1760 C C . ALA A 1 223 ? 9.422 21.625 7.715 1 98.38 223 ALA A C 1
ATOM 1762 O O . ALA A 1 223 ? 10.523 21.188 7.387 1 98.38 223 ALA A O 1
ATOM 1763 N N . SER A 1 224 ? 8.406 21.625 6.898 1 98.44 224 SER A N 1
ATOM 1764 C CA . SER A 1 224 ? 8.5 21.156 5.516 1 98.44 224 SER A CA 1
ATOM 1765 C C . SER A 1 224 ? 9.5 21.984 4.715 1 98.44 224 SER A C 1
ATOM 1767 O O . SER A 1 224 ? 10.297 21.438 3.957 1 98.44 224 SER A O 1
ATOM 1769 N N . ILE A 1 225 ? 9.406 23.281 4.848 1 97.94 225 ILE A N 1
ATOM 1770 C CA . ILE A 1 225 ? 10.328 24.188 4.168 1 97.94 225 ILE A CA 1
ATOM 1771 C C . ILE A 1 225 ? 11.75 23.938 4.664 1 97.94 225 ILE A C 1
ATOM 1773 O O . ILE A 1 225 ? 12.688 23.875 3.867 1 97.94 225 ILE A O 1
ATOM 1777 N N . PHE A 1 226 ? 11.898 23.766 5.965 1 97.44 226 PHE A N 1
ATOM 1778 C CA . PHE A 1 226 ? 13.188 23.422 6.555 1 97.44 226 PHE A CA 1
ATOM 1779 C C . PHE A 1 226 ? 13.758 22.156 5.93 1 97.44 226 PHE A C 1
ATOM 1781 O O . PHE A 1 226 ? 14.945 22.109 5.602 1 97.44 226 PHE A O 1
ATOM 1788 N N . LEU A 1 227 ? 12.961 21.172 5.785 1 97.5 227 LEU A N 1
ATOM 1789 C CA . LEU A 1 227 ? 13.391 19.906 5.207 1 97.5 227 LEU A CA 1
ATOM 1790 C C . LEU A 1 227 ? 13.852 20.094 3.768 1 97.5 227 LEU A C 1
ATOM 1792 O O . LEU A 1 227 ? 14.852 19.5 3.354 1 97.5 227 LEU A O 1
ATOM 1796 N N . MET A 1 228 ? 13.109 20.906 3 1 97.62 228 MET A N 1
ATOM 1797 C CA . MET A 1 228 ? 13.508 21.188 1.623 1 97.62 228 MET A CA 1
ATOM 1798 C C . MET A 1 228 ? 14.867 21.859 1.577 1 97.62 228 MET A C 1
ATOM 1800 O O . MET A 1 228 ? 15.695 21.547 0.717 1 97.62 228 MET A O 1
ATOM 1804 N N . GLN A 1 229 ? 15.086 22.703 2.492 1 96.38 229 GLN A N 1
ATOM 1805 C CA . GLN A 1 229 ? 16.328 23.469 2.539 1 96.38 229 GLN A CA 1
ATOM 1806 C C . GLN A 1 229 ? 17.484 22.625 3.025 1 96.38 229 GLN A C 1
ATOM 1808 O O . GLN A 1 229 ? 18.656 22.953 2.775 1 96.38 229 GLN A O 1
ATOM 1813 N N . ASN A 1 230 ? 17.156 21.547 3.707 1 96.19 230 ASN A N 1
ATOM 1814 C CA . ASN A 1 230 ? 18.188 20.719 4.305 1 96.19 230 ASN A CA 1
ATOM 1815 C C . ASN A 1 230 ? 18.094 19.266 3.816 1 96.19 230 ASN A C 1
ATOM 1817 O O . ASN A 1 230 ? 18.375 18.328 4.57 1 96.19 230 ASN A O 1
ATOM 1821 N N . SER A 1 231 ? 17.656 19.109 2.594 1 95.19 231 SER A N 1
ATOM 1822 C CA . SER A 1 231 ? 17.406 17.766 2.057 1 95.19 231 SER A CA 1
ATOM 1823 C C . SER A 1 231 ? 18.688 16.938 2.01 1 95.19 231 SER A C 1
ATOM 1825 O O . SER A 1 231 ? 18.641 15.711 2.105 1 95.19 231 SER A O 1
ATOM 1827 N N . ASN A 1 232 ? 19.828 17.562 1.906 1 93.38 232 ASN A N 1
ATOM 1828 C CA . ASN A 1 232 ? 21.109 16.875 1.809 1 93.38 232 ASN A CA 1
ATOM 1829 C C . ASN A 1 232 ? 21.484 16.188 3.117 1 93.38 232 ASN A C 1
ATOM 1831 O O . ASN A 1 232 ? 22.344 15.305 3.139 1 93.38 232 ASN A O 1
ATOM 1835 N N . LYS A 1 233 ? 20.812 16.547 4.188 1 94.75 233 LYS A N 1
ATOM 1836 C CA . LYS A 1 233 ? 21.109 16 5.508 1 94.75 233 LYS A CA 1
ATOM 1837 C C . LYS A 1 233 ? 20.172 14.828 5.828 1 94.75 233 LYS A C 1
ATOM 1839 O O . LYS A 1 233 ? 20.375 14.141 6.832 1 94.75 233 LYS A O 1
ATOM 1844 N N . LEU A 1 234 ? 19.297 14.586 4.98 1 96.19 234 LEU A N 1
ATOM 1845 C CA . LEU A 1 234 ? 18.25 13.617 5.309 1 96.19 234 LEU A CA 1
ATOM 1846 C C . LEU A 1 234 ? 18.672 12.211 4.918 1 96.19 234 LEU A C 1
ATOM 1848 O O . LEU A 1 234 ? 19.359 12.016 3.912 1 96.19 234 LEU A O 1
ATOM 1852 N N . GLU A 1 235 ? 18.281 11.289 5.73 1 96.19 235 GLU A N 1
ATOM 1853 C CA . GLU A 1 235 ? 18.422 9.875 5.406 1 96.19 235 GLU A CA 1
ATOM 1854 C C . GLU A 1 235 ? 17.234 9.367 4.594 1 96.19 235 GLU A C 1
ATOM 1856 O O . GLU A 1 235 ? 16.172 9.984 4.594 1 96.19 235 GLU A O 1
ATOM 1861 N N . ASN A 1 236 ? 17.547 8.273 3.83 1 96.75 236 ASN A N 1
ATOM 1862 C CA . ASN A 1 236 ? 16.453 7.625 3.125 1 96.75 236 ASN A CA 1
ATOM 1863 C C . ASN A 1 236 ? 15.523 6.891 4.086 1 96.75 236 ASN A C 1
ATOM 1865 O O . ASN A 1 236 ? 15.508 5.656 4.125 1 96.75 236 ASN A O 1
ATOM 1869 N N . SER A 1 237 ? 14.766 7.648 4.84 1 95.88 237 SER A N 1
ATOM 1870 C CA . SER A 1 237 ? 13.828 7.18 5.848 1 95.88 237 SER A CA 1
ATOM 1871 C C . SER A 1 237 ? 12.703 8.18 6.062 1 95.88 237 SER A C 1
ATOM 1873 O O . SER A 1 237 ? 12.75 9.297 5.539 1 95.88 237 SER A O 1
ATOM 1875 N N . HIS A 1 238 ? 11.68 7.75 6.734 1 97.94 238 HIS A N 1
ATOM 1876 C CA . HIS A 1 238 ? 10.625 8.695 7.102 1 97.94 238 HIS A CA 1
ATOM 1877 C C . HIS A 1 238 ? 10.93 9.367 8.438 1 97.94 238 HIS A C 1
ATOM 1879 O O . HIS A 1 238 ? 11.641 8.805 9.273 1 97.94 238 HIS A O 1
ATOM 1885 N N . TYR A 1 239 ? 10.398 10.586 8.609 1 98.31 239 TYR A N 1
ATOM 1886 C CA . TYR A 1 239 ? 10.586 11.367 9.828 1 98.31 239 TYR A CA 1
ATOM 1887 C C . TYR A 1 239 ? 9.25 11.672 10.492 1 98.31 239 TYR A C 1
ATOM 1889 O O . TYR A 1 239 ? 8.344 12.227 9.859 1 98.31 239 TYR A O 1
ATOM 1897 N N . ASN A 1 240 ? 9.109 11.312 11.766 1 98.44 240 ASN A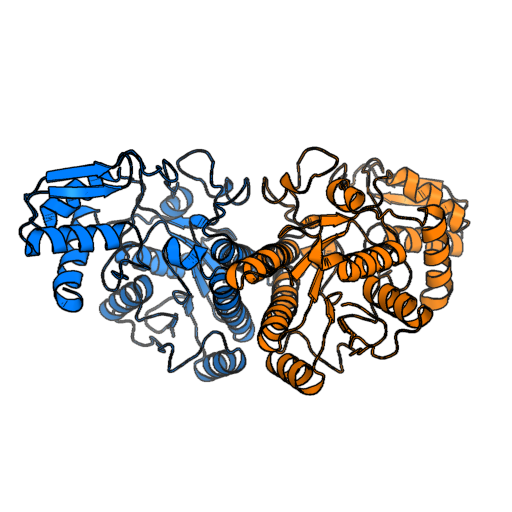 N 1
ATOM 1898 C CA . ASN A 1 240 ? 7.969 11.742 12.57 1 98.44 240 ASN A CA 1
ATOM 1899 C C . ASN A 1 240 ? 8.008 13.242 12.836 1 98.44 240 ASN A C 1
ATOM 1901 O O . ASN A 1 240 ? 9.078 13.812 13.07 1 98.44 240 ASN A O 1
ATOM 1905 N N . LEU A 1 241 ? 6.883 13.844 12.758 1 98.06 241 LEU A N 1
ATOM 1906 C CA . LEU A 1 241 ? 6.754 15.266 13.055 1 98.06 241 LEU A CA 1
ATOM 1907 C C . LEU A 1 241 ? 5.543 15.531 13.945 1 98.06 241 LEU A C 1
ATOM 1909 O O . LEU A 1 241 ? 4.406 15.547 13.461 1 98.06 241 LEU A O 1
ATOM 1913 N N . GLY A 1 242 ? 5.723 15.719 15.164 1 96.56 242 GLY A N 1
ATOM 1914 C CA . GLY A 1 242 ? 4.703 16.062 16.141 1 96.56 242 GLY A CA 1
ATOM 1915 C C . GLY A 1 242 ? 5.148 17.141 17.125 1 96.56 242 GLY A C 1
ATOM 1916 O O . GLY A 1 242 ? 6.301 17.578 17.094 1 96.56 242 GLY A O 1
ATOM 1917 N N . SER A 1 243 ? 4.289 17.578 17.938 1 94.44 243 SER A N 1
ATOM 1918 C CA . SER A 1 243 ? 4.602 18.578 18.938 1 94.44 243 SER A CA 1
ATOM 1919 C C . SER A 1 243 ? 5.344 17.969 20.125 1 94.44 243 SER A C 1
ATOM 1921 O O . SER A 1 243 ? 6.047 18.672 20.859 1 94.44 243 SER A O 1
ATOM 1923 N N . GLY A 1 244 ? 5.145 16.719 20.344 1 94.38 244 GLY A N 1
ATOM 1924 C CA . GLY A 1 244 ? 5.746 16.031 21.469 1 94.38 244 GLY A CA 1
ATOM 1925 C C . GLY A 1 244 ? 4.922 16.156 22.734 1 94.38 244 GLY A C 1
ATOM 1926 O O . GLY A 1 244 ? 5.309 15.633 23.781 1 94.38 244 GLY A O 1
ATOM 1927 N N . ILE A 1 245 ? 3.803 16.812 22.641 1 94.62 245 ILE A N 1
ATOM 1928 C CA . ILE A 1 245 ? 2.912 17.016 23.766 1 94.62 245 ILE A CA 1
ATOM 1929 C C . ILE A 1 245 ? 1.514 16.5 23.438 1 94.62 245 ILE A C 1
ATOM 1931 O O . ILE A 1 245 ? 0.964 16.828 22.375 1 94.62 245 ILE A O 1
ATOM 1935 N N . ASP A 1 246 ? 0.977 15.633 24.297 1 95.56 246 ASP A N 1
ATOM 1936 C CA . ASP A 1 246 ? -0.382 15.156 24.047 1 95.56 246 ASP A CA 1
ATOM 1937 C C . ASP A 1 246 ? -1.334 15.625 25.141 1 95.56 246 ASP A C 1
ATOM 1939 O O . ASP A 1 246 ? -0.897 16.156 26.172 1 95.56 246 ASP A O 1
ATOM 1943 N N . TYR A 1 247 ? -2.586 15.57 24.812 1 95.5 247 TYR A N 1
ATOM 1944 C CA . TYR A 1 247 ? -3.674 15.969 25.703 1 95.5 247 TYR A CA 1
ATOM 1945 C C . TYR A 1 247 ? -4.773 14.914 25.734 1 95.5 247 TYR A C 1
ATOM 1947 O O . TYR A 1 247 ? -5.066 14.289 24.703 1 95.5 247 TYR A O 1
ATOM 1955 N N . SER A 1 248 ? -5.336 14.734 26.953 1 96.19 248 SER A N 1
ATOM 1956 C CA . SER A 1 248 ? -6.559 13.938 26.969 1 96.19 248 SER A CA 1
ATOM 1957 C C . SER A 1 248 ? -7.703 14.672 26.281 1 96.19 248 SER A C 1
ATOM 1959 O O . SER A 1 248 ? -7.672 15.891 26.156 1 96.19 248 SER A O 1
ATOM 1961 N N . ILE A 1 249 ? -8.656 13.891 25.891 1 94.62 249 ILE A N 1
ATOM 1962 C CA . ILE A 1 249 ? -9.828 14.508 25.266 1 94.62 249 ILE A CA 1
ATOM 1963 C C . ILE A 1 249 ? -10.508 15.438 26.266 1 94.62 249 ILE A C 1
ATOM 1965 O O . ILE A 1 249 ? -11.039 16.484 25.875 1 94.62 249 ILE A O 1
ATOM 1969 N N . LYS A 1 250 ? -10.469 15.086 27.5 1 95.5 250 LYS A N 1
ATOM 1970 C CA . LYS A 1 250 ? -11.023 15.93 28.562 1 95.5 250 LYS A CA 1
ATOM 1971 C C . LYS A 1 250 ? -10.297 17.266 28.625 1 95.5 250 LYS A C 1
ATOM 1973 O O . LYS A 1 250 ? -10.93 18.328 28.672 1 95.5 250 LYS A O 1
ATOM 1978 N N . GLU A 1 251 ? -8.992 17.188 28.656 1 95.69 251 GLU A N 1
ATOM 1979 C CA . GLU A 1 251 ? -8.172 18.391 28.672 1 95.69 251 GLU A CA 1
ATOM 1980 C C . GLU A 1 251 ? -8.445 19.25 27.453 1 95.69 251 GLU A C 1
ATOM 1982 O O . GLU A 1 251 ? -8.555 20.484 27.547 1 95.69 251 GLU A O 1
ATOM 1987 N N . LEU A 1 252 ? -8.539 18.641 26.328 1 95.56 252 LEU A N 1
ATOM 1988 C CA . LEU A 1 252 ? -8.797 19.328 25.062 1 95.56 252 LEU A CA 1
ATOM 1989 C C . LEU A 1 252 ? -10.133 20.062 25.125 1 95.56 252 LEU A C 1
ATOM 1991 O O . LEU A 1 252 ? -10.219 21.234 24.734 1 95.56 252 LEU A O 1
ATOM 1995 N N . ALA A 1 253 ? -11.125 19.312 25.578 1 95.56 253 ALA A N 1
ATOM 1996 C CA . ALA A 1 253 ? -12.461 19.891 25.656 1 95.56 253 ALA A CA 1
ATOM 1997 C C .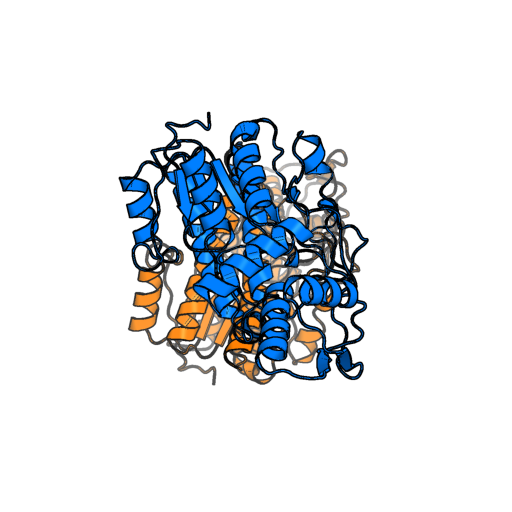 ALA A 1 253 ? -12.469 21.125 26.562 1 95.56 253 ALA A C 1
ATOM 1999 O O . ALA A 1 253 ? -13.125 22.125 26.25 1 95.56 253 ALA A O 1
ATOM 2000 N N . GLU A 1 254 ? -11.781 21.016 27.578 1 95.56 254 GLU A N 1
ATOM 2001 C CA . GLU A 1 254 ? -11.703 22.141 28.531 1 95.56 254 GLU A CA 1
ATOM 2002 C C . GLU A 1 254 ? -11.016 23.344 27.906 1 95.56 254 GLU A C 1
ATOM 2004 O O . GLU A 1 254 ? -11.516 24.469 28 1 95.56 254 GLU A O 1
ATOM 2009 N N . VAL A 1 255 ? -9.852 23.125 27.281 1 96 255 VAL A N 1
ATOM 2010 C CA . VAL A 1 255 ? -9.078 24.219 26.688 1 96 255 VAL A CA 1
ATOM 2011 C C . VAL A 1 255 ? -9.883 24.844 25.547 1 96 255 VAL A C 1
ATOM 2013 O O . VAL A 1 255 ? -9.906 26.078 25.422 1 96 255 VAL A O 1
ATOM 2016 N N . ILE A 1 256 ? -10.5 24.016 24.766 1 96.75 256 ILE A N 1
ATOM 2017 C CA . ILE A 1 256 ? -11.305 24.516 23.641 1 96.75 256 ILE A CA 1
ATOM 2018 C C . ILE A 1 256 ? -12.484 25.328 24.188 1 96.75 256 ILE A C 1
ATOM 2020 O O . ILE A 1 256 ? -12.805 26.391 23.656 1 96.75 256 ILE A O 1
ATOM 2024 N N . SER A 1 257 ? -13.141 24.828 25.281 1 97 257 SER A N 1
ATOM 2025 C CA . SER A 1 257 ? -14.25 25.547 25.891 1 97 257 SER A CA 1
ATOM 2026 C C . SER A 1 257 ? -13.82 26.938 26.359 1 97 257 SER A C 1
ATOM 2028 O O . SER A 1 257 ? -14.547 27.922 26.156 1 97 257 SER A O 1
ATOM 2030 N N . ASN A 1 258 ? -12.695 26.969 26.891 1 96.75 258 ASN A N 1
ATOM 2031 C CA . ASN A 1 258 ? -12.172 28.25 27.375 1 96.75 258 ASN A CA 1
ATOM 2032 C C . ASN A 1 258 ? -11.945 29.234 26.234 1 96.75 258 ASN A C 1
ATOM 2034 O O . ASN A 1 258 ? -12.32 30.406 26.328 1 96.75 258 ASN A O 1
ATOM 2038 N N . VAL A 1 259 ? -11.328 28.828 25.172 1 96.06 259 VAL A N 1
ATOM 2039 C CA . VAL A 1 259 ? -11.008 29.688 24.031 1 96.06 259 VAL A CA 1
ATOM 2040 C C . VAL A 1 259 ? -12.297 30.109 23.328 1 96.06 259 VAL A C 1
ATOM 2042 O O . VAL A 1 259 ? -12.43 31.25 22.891 1 96.06 259 VAL A O 1
ATOM 2045 N N . VAL A 1 260 ? -13.195 29.172 23.219 1 95.75 260 VAL A N 1
ATOM 2046 C CA . VAL A 1 260 ? -14.469 29.422 22.547 1 95.75 260 VAL A CA 1
ATOM 2047 C C . VAL A 1 260 ? -15.344 30.328 23.422 1 95.75 260 VAL A C 1
ATOM 2049 O O . VAL A 1 260 ? -16.141 31.109 22.906 1 95.75 260 VAL A O 1
ATOM 2052 N N . GLY A 1 261 ? -15.188 30.266 24.688 1 96.56 261 GLY A N 1
ATOM 2053 C CA . GLY A 1 261 ? -16 31 25.641 1 96.56 261 GLY A CA 1
ATOM 2054 C C . GLY A 1 261 ? -17.281 30.281 26.016 1 96.56 261 GLY A C 1
ATOM 2055 O O . GLY A 1 261 ? -18.328 30.906 26.219 1 96.56 261 GLY A O 1
ATOM 2056 N N . TYR A 1 262 ? -17.266 28.969 25.969 1 97.19 262 TYR A N 1
ATOM 2057 C CA . TYR A 1 262 ? -18.391 28.156 26.406 1 97.19 262 TYR A CA 1
ATOM 2058 C C . TYR A 1 262 ? -18.359 27.969 27.922 1 97.19 262 TYR A C 1
ATOM 2060 O O . TYR A 1 262 ? -17.359 27.516 28.484 1 97.19 262 TYR A O 1
ATOM 2068 N N . LYS A 1 263 ? -19.453 28.172 28.578 1 96.25 263 LYS A N 1
ATOM 2069 C CA . LYS A 1 263 ? -19.484 28.172 30.031 1 96.25 263 LYS A CA 1
ATOM 2070 C C . LYS A 1 263 ? -20.297 27 30.578 1 96.25 263 LYS A C 1
ATOM 2072 O O . LYS A 1 263 ? -20.391 26.828 31.797 1 96.25 263 LYS A O 1
ATOM 2077 N N . GLY A 1 264 ? -20.875 26.219 29.734 1 96.12 264 GLY A N 1
ATOM 2078 C CA . GLY A 1 264 ? -21.641 25.062 30.172 1 96.12 264 GLY A CA 1
ATOM 2079 C C . GLY A 1 264 ? -20.781 23.922 30.656 1 96.12 264 GLY A C 1
ATOM 2080 O O . GLY A 1 264 ? -19.547 24.016 30.641 1 96.12 264 GLY A O 1
ATOM 2081 N N . SER A 1 265 ? -21.5 22.859 31.109 1 96.88 265 SER A N 1
ATOM 2082 C CA . SER A 1 265 ? -20.781 21.688 31.609 1 96.88 265 SER A CA 1
ATOM 2083 C C . SER A 1 265 ? -20.609 20.656 30.5 1 96.88 265 SER A C 1
ATOM 2085 O O . SER A 1 265 ? -21.406 20.578 29.578 1 96.88 265 SER A O 1
ATOM 2087 N N . ILE A 1 266 ? -19.484 19.938 30.594 1 96.25 266 ILE A N 1
ATOM 2088 C CA . ILE A 1 266 ? -19.234 18.828 29.672 1 96.25 266 ILE A CA 1
ATOM 2089 C C . ILE A 1 266 ? -19.516 17.5 30.375 1 96.25 266 ILE A C 1
ATOM 2091 O O . ILE A 1 266 ? -18.969 17.234 31.453 1 96.25 266 ILE A O 1
ATOM 2095 N N . LYS A 1 267 ? -20.453 16.734 29.797 1 96.44 267 LYS A N 1
ATOM 2096 C CA . LYS A 1 267 ? -20.766 15.398 30.266 1 96.44 267 LYS A CA 1
ATOM 2097 C C . LYS A 1 267 ? -20.172 14.328 29.359 1 96.44 267 LYS A C 1
ATOM 2099 O O . LYS A 1 267 ? -20.016 14.555 28.156 1 96.44 267 LYS A O 1
ATOM 2104 N N . TRP A 1 268 ? -19.766 13.211 30 1 95.56 268 TRP A N 1
ATOM 2105 C CA . TRP A 1 268 ? -19.125 12.133 29.25 1 95.56 268 TRP A CA 1
ATOM 2106 C C . TRP A 1 268 ? -20 10.891 29.234 1 95.56 268 TRP A C 1
ATOM 2108 O O . TRP A 1 268 ? -20.406 10.391 30.281 1 95.56 268 TRP A O 1
ATOM 2118 N N . ASP A 1 269 ? -20.375 10.43 28.094 1 94.62 269 ASP A N 1
ATOM 2119 C CA . ASP A 1 269 ? -21.125 9.195 27.922 1 94.62 269 ASP A CA 1
ATOM 2120 C C . ASP A 1 269 ? -20.203 7.98 27.906 1 94.62 269 ASP A C 1
ATOM 2122 O O . ASP A 1 269 ? -19.797 7.531 26.828 1 94.62 269 ASP A O 1
ATOM 2126 N N . ILE A 1 270 ? -19.984 7.332 28.953 1 92.88 270 ILE A N 1
ATOM 2127 C CA . ILE A 1 270 ? -18.984 6.301 29.141 1 92.88 270 ILE A CA 1
ATOM 2128 C C . ILE A 1 270 ? -19.453 4.984 28.531 1 92.88 270 ILE A C 1
ATOM 2130 O O . ILE A 1 270 ? -18.703 4.016 28.453 1 92.88 270 ILE A O 1
ATOM 2134 N N . GLU A 1 271 ? -20.766 4.867 28.109 1 91.44 271 GLU A N 1
ATOM 2135 C CA . GLU A 1 271 ? -21.266 3.672 27.438 1 91.44 271 GLU A CA 1
ATOM 2136 C C . GLU A 1 271 ? -20.703 3.549 26.031 1 91.44 271 GLU A C 1
ATOM 2138 O O . GLU A 1 271 ? -20.719 2.467 25.438 1 91.44 271 GLU A O 1
ATOM 2143 N N . LYS A 1 272 ? -20.25 4.68 25.609 1 88.44 272 LYS A N 1
ATOM 2144 C CA . LYS A 1 272 ? -19.594 4.68 24.297 1 88.44 272 LYS A CA 1
ATOM 2145 C C . LYS A 1 272 ? -18.094 4.371 24.453 1 88.44 272 LYS A C 1
ATOM 2147 O O . LYS A 1 272 ? -17.469 4.77 25.438 1 88.44 272 LYS A O 1
ATOM 2152 N N . PRO A 1 273 ? -17.578 3.533 23.547 1 82.88 273 PRO A N 1
ATOM 2153 C CA . PRO A 1 273 ? -16.203 3.051 23.688 1 82.88 273 PRO A CA 1
ATOM 2154 C C . PRO A 1 273 ? -15.172 4.164 23.531 1 82.88 273 PRO A C 1
ATOM 2156 O O . PRO A 1 273 ? -15.406 5.141 22.828 1 82.88 273 PRO A O 1
ATOM 2159 N N . ASP A 1 274 ? -14.078 3.807 24.359 1 84.94 274 ASP A N 1
ATOM 2160 C CA . ASP A 1 274 ? -12.875 4.605 24.125 1 84.94 274 ASP A CA 1
ATOM 2161 C C . ASP A 1 274 ? -12.125 4.109 22.891 1 84.94 274 ASP A C 1
ATOM 2163 O O . ASP A 1 274 ? -12.219 2.936 22.531 1 84.94 274 ASP A O 1
ATOM 2167 N N . GLY A 1 275 ? 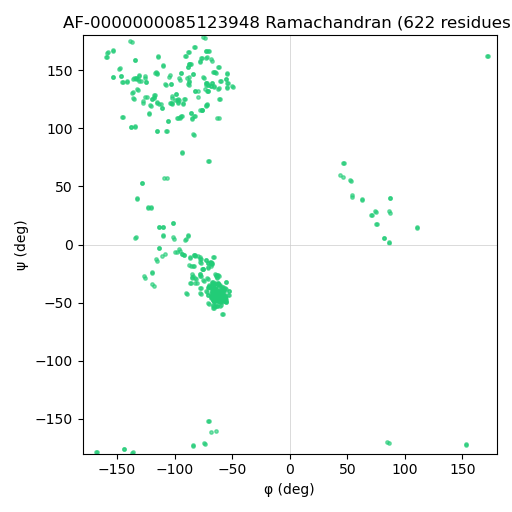-11.703 4.863 21.969 1 75.69 275 GLY A N 1
ATOM 2168 C CA . GLY A 1 275 ? -10.758 4.473 20.922 1 75.69 275 GLY A CA 1
ATOM 2169 C C . GLY A 1 275 ? -9.359 4.207 21.453 1 75.69 275 GLY A C 1
ATOM 2170 O O . GLY A 1 275 ? -9.203 3.711 22.578 1 75.69 275 GLY A O 1
ATOM 2171 N N . THR A 1 276 ? -8.367 4.207 20.719 1 80.56 276 THR A N 1
ATOM 2172 C CA . THR A 1 276 ? -6.969 4.078 21.125 1 80.56 276 THR A CA 1
ATOM 2173 C C . THR A 1 276 ? -6.637 5.055 22.25 1 80.56 276 THR A C 1
ATOM 2175 O O . THR A 1 276 ? -6.992 6.234 22.172 1 80.56 276 THR A O 1
ATOM 2178 N N . MET A 1 277 ? -5.945 4.594 23.203 1 88.56 277 MET A N 1
ATOM 2179 C CA . MET A 1 277 ? -5.766 5.363 24.422 1 88.56 277 MET A CA 1
ATOM 2180 C C . MET A 1 277 ? -4.738 6.477 24.234 1 88.56 277 MET A C 1
ATOM 2182 O O . MET A 1 277 ? -4.844 7.543 24.844 1 88.56 277 MET A O 1
ATOM 2186 N N . GLN A 1 278 ? -3.738 6.164 23.5 1 93.25 278 GLN A N 1
ATOM 2187 C CA . GLN A 1 278 ? -2.719 7.188 23.297 1 93.25 278 GLN A CA 1
ATOM 2188 C C . GLN A 1 278 ? -2.127 7.102 21.891 1 93.25 278 GLN A C 1
ATOM 2190 O O . GLN A 1 278 ? -1.929 6.004 21.359 1 93.25 278 GLN A O 1
ATOM 2195 N N . LYS A 1 279 ? -1.904 8.203 21.328 1 92.69 279 LYS A N 1
ATOM 2196 C CA . LYS A 1 279 ? -1.18 8.359 20.062 1 92.69 279 LYS A CA 1
ATOM 2197 C C . LYS A 1 279 ? -0.227 9.547 20.125 1 92.69 279 LYS A C 1
ATOM 2199 O O . LYS A 1 279 ? -0.638 10.695 19.906 1 92.69 279 LYS A O 1
ATOM 2204 N N . LEU A 1 280 ? 1.009 9.25 20.328 1 97.12 280 LEU A N 1
ATOM 2205 C CA . LEU A 1 280 ? 2.068 10.242 20.484 1 97.12 280 LEU A CA 1
ATOM 2206 C C . LEU A 1 280 ? 3.303 9.844 19.672 1 97.12 280 LEU A C 1
ATOM 2208 O O . LEU A 1 280 ? 3.814 8.734 19.828 1 97.12 280 LEU A O 1
ATOM 2212 N N . LEU A 1 281 ? 3.74 10.758 18.828 1 97.81 281 LEU A N 1
ATOM 2213 C CA . LEU A 1 281 ? 4.918 10.477 18.016 1 97.81 281 LEU A CA 1
ATOM 2214 C C . LEU A 1 281 ? 6.195 10.852 18.766 1 97.81 281 LEU A C 1
ATOM 2216 O O . LEU A 1 281 ? 6.219 11.844 19.5 1 97.81 281 LEU A O 1
ATOM 2220 N N . ASP A 1 282 ? 7.207 10.055 18.641 1 98.19 282 ASP A N 1
ATOM 2221 C CA . ASP A 1 282 ? 8.57 10.461 18.969 1 98.19 282 ASP A CA 1
ATOM 2222 C C . ASP A 1 282 ? 9.234 11.164 17.797 1 98.19 282 ASP A C 1
ATOM 2224 O O . ASP A 1 282 ? 9.594 10.516 16.812 1 98.19 282 ASP A O 1
ATOM 2228 N N . SER A 1 283 ? 9.414 12.477 17.922 1 97.75 283 SER A N 1
ATOM 2229 C CA . SER A 1 283 ? 9.953 13.258 16.797 1 97.75 283 SER A CA 1
ATOM 2230 C C . SER A 1 283 ? 11.43 13.555 17 1 97.75 283 SER A C 1
ATOM 2232 O O . SER A 1 283 ? 11.984 14.438 16.344 1 97.75 283 SER A O 1
ATOM 2234 N N . SER A 1 284 ? 12.109 12.844 17.844 1 97.44 284 SER A N 1
ATOM 2235 C CA . SER A 1 284 ? 13.492 13.133 18.203 1 97.44 284 SER A CA 1
ATOM 2236 C C . SER A 1 284 ? 14.414 13.094 17 1 97.44 284 SER A C 1
ATOM 2238 O O . SER A 1 284 ? 15.328 13.906 16.875 1 97.44 284 SER A O 1
ATOM 2240 N N . LYS A 1 285 ? 14.234 12.156 16.109 1 96.06 285 LYS A N 1
ATOM 2241 C CA . LYS A 1 285 ? 15.062 12.023 14.914 1 96.06 285 LYS A CA 1
ATOM 2242 C C . LYS A 1 285 ? 15.055 13.312 14.102 1 96.06 285 LYS A C 1
ATOM 2244 O O . LYS A 1 285 ? 16.109 13.766 13.641 1 96.06 285 LYS A O 1
ATOM 2249 N N . PHE A 1 286 ? 13.891 13.883 13.914 1 96.19 286 PHE A N 1
ATOM 2250 C CA . PHE A 1 286 ? 13.758 15.117 13.141 1 96.19 286 PHE A CA 1
ATOM 2251 C C . PHE A 1 286 ? 14.297 16.312 13.922 1 96.19 286 PHE A C 1
ATOM 2253 O O . PHE A 1 286 ? 14.977 17.172 13.359 1 96.19 286 PHE A O 1
ATOM 2260 N N . LEU A 1 287 ? 14.031 16.344 15.18 1 96.38 287 LEU A N 1
ATOM 2261 C CA . LEU A 1 287 ? 14.438 17.469 16.016 1 96.38 287 LEU A CA 1
ATOM 2262 C C . LEU A 1 287 ? 15.961 17.578 16.078 1 96.38 287 LEU A C 1
ATOM 2264 O O . LEU A 1 287 ? 16.5 18.688 16.203 1 96.38 287 LEU A O 1
ATOM 2268 N N . LYS A 1 288 ? 16.594 16.531 15.922 1 96.44 288 LYS A N 1
ATOM 2269 C CA . LYS A 1 288 ? 18.047 16.516 15.961 1 96.44 288 LYS A CA 1
ATOM 2270 C C . LYS A 1 288 ? 18.641 17.234 14.758 1 96.44 288 LYS A C 1
ATOM 2272 O O . LYS A 1 288 ? 19.828 17.578 14.758 1 96.44 288 LYS A O 1
ATOM 2277 N N . LEU A 1 289 ? 17.859 17.469 13.719 1 96 289 LEU A N 1
ATOM 2278 C CA . LEU A 1 289 ? 18.344 18.172 12.531 1 96 289 LEU A CA 1
ATOM 2279 C C . LEU A 1 289 ? 18.422 19.672 12.789 1 96 289 LEU A C 1
ATOM 2281 O O . LEU A 1 289 ? 19 20.406 11.984 1 96 289 LEU A O 1
ATOM 2285 N N . GLY A 1 290 ? 17.828 20.156 13.906 1 95.62 290 GLY A N 1
ATOM 2286 C CA . GLY A 1 290 ? 17.969 21.562 14.273 1 95.62 290 GLY A CA 1
ATOM 2287 C C . GLY A 1 290 ? 16.672 22.344 14.133 1 95.62 290 GLY A C 1
ATOM 2288 O O . GLY A 1 290 ? 16.688 23.578 14.109 1 95.62 290 GLY A O 1
ATOM 2289 N N . TRP A 1 291 ? 15.531 21.641 14 1 95.38 291 TRP A N 1
ATOM 2290 C CA . TRP A 1 291 ? 14.219 22.281 13.922 1 95.38 291 TRP A CA 1
ATOM 2291 C C . TRP A 1 291 ? 13.359 21.891 15.125 1 95.38 291 TRP A C 1
ATOM 2293 O O . TRP A 1 291 ? 13.484 20.781 15.656 1 95.38 291 TRP A O 1
ATOM 2303 N N . LYS A 1 292 ? 12.5 22.797 15.531 1 94.81 292 LYS A N 1
ATOM 2304 C CA . LYS A 1 292 ? 11.523 22.5 16.578 1 94.81 292 LYS A CA 1
ATOM 2305 C C . LYS A 1 292 ? 10.234 23.281 16.359 1 94.81 292 LYS A C 1
ATOM 2307 O O . LYS A 1 292 ? 10.258 24.375 15.797 1 94.81 292 LYS A O 1
ATOM 2312 N N . PRO A 1 293 ? 9.148 22.688 16.828 1 94.88 293 PRO A N 1
ATOM 2313 C CA . PRO A 1 293 ? 7.898 23.453 16.75 1 94.88 293 PRO A CA 1
ATOM 2314 C C . PRO A 1 293 ? 7.926 24.719 17.609 1 94.88 293 PRO A C 1
ATOM 2316 O O . PRO A 1 293 ? 8.562 24.734 18.656 1 94.88 293 PRO A O 1
ATOM 2319 N N . LYS A 1 294 ? 7.199 25.75 17.109 1 94.81 294 LYS A N 1
ATOM 2320 C CA . LYS A 1 294 ? 7.281 27.031 17.812 1 94.81 294 LYS A CA 1
ATOM 2321 C C . LYS A 1 294 ? 5.91 27.469 18.312 1 94.81 294 LYS A C 1
ATOM 2323 O O . LYS A 1 294 ? 5.816 28.297 19.234 1 94.81 294 LYS A O 1
ATOM 2328 N N . ILE A 1 295 ? 4.879 27.016 17.734 1 96.12 295 ILE A N 1
ATOM 2329 C CA . ILE A 1 295 ? 3.535 27.469 18.078 1 96.12 295 ILE A CA 1
ATOM 2330 C C . ILE A 1 295 ? 2.947 26.594 19.172 1 96.12 295 ILE A C 1
ATOM 2332 O O . ILE A 1 295 ? 2.91 25.359 19.031 1 96.12 295 ILE A O 1
ATOM 2336 N N . THR A 1 296 ? 2.521 27.203 20.266 1 94.25 296 THR A N 1
ATOM 2337 C CA . THR A 1 296 ? 1.888 26.438 21.344 1 94.25 296 THR A CA 1
ATOM 2338 C C . THR A 1 296 ? 0.49 25.984 20.922 1 94.25 296 THR A C 1
ATOM 2340 O O . THR A 1 296 ? -0.09 26.531 19.984 1 94.25 296 THR A O 1
ATOM 2343 N N . PHE A 1 297 ? -0.017 24.969 21.641 1 94.62 297 PHE A N 1
ATOM 2344 C CA . PHE A 1 297 ? -1.351 24.453 21.359 1 94.62 297 PHE A CA 1
ATOM 2345 C C . PHE A 1 297 ? -2.393 25.562 21.484 1 94.62 297 PHE A C 1
ATOM 2347 O O . PHE A 1 297 ? -3.264 25.703 20.609 1 94.62 297 PHE A O 1
ATOM 2354 N N . GLU A 1 298 ? -2.268 26.344 22.531 1 93.88 298 GLU A N 1
ATOM 2355 C CA . GLU A 1 298 ? -3.232 27.406 22.797 1 93.88 298 GLU A CA 1
ATOM 2356 C C . GLU A 1 298 ? -3.201 28.469 21.703 1 93.88 298 GLU A C 1
ATOM 2358 O O . GLU A 1 298 ? -4.25 28.922 21.234 1 93.88 298 GLU A O 1
ATOM 2363 N N . GLU A 1 299 ? -1.997 28.875 21.297 1 96.12 299 GLU A N 1
ATOM 2364 C CA . GLU A 1 299 ? -1.854 29.859 20.219 1 96.12 299 GLU A CA 1
ATOM 2365 C C . GLU A 1 299 ? -2.473 29.344 18.922 1 96.12 299 GLU A C 1
ATOM 2367 O O . GLU A 1 299 ? -3.195 30.078 18.25 1 96.12 299 GLU A O 1
ATOM 2372 N N . GLY A 1 300 ? -2.172 28.078 18.609 1 97 300 GLY A N 1
ATOM 2373 C CA . GLY A 1 300 ? -2.74 27.469 17.406 1 97 300 GLY A CA 1
ATOM 2374 C C . GLY A 1 300 ? -4.254 27.375 17.453 1 97 300 GLY A C 1
ATOM 2375 O O . GLY A 1 300 ? -4.93 27.594 16.453 1 97 300 GLY A O 1
ATOM 2376 N N . LEU A 1 301 ? -4.754 27.016 18.625 1 96.56 301 LEU A N 1
ATOM 2377 C CA . LEU A 1 301 ? -6.191 26.875 18.828 1 96.56 301 LEU A CA 1
ATOM 2378 C C . LEU A 1 301 ? -6.891 28.219 18.609 1 96.56 301 LEU A C 1
ATOM 2380 O O . LEU A 1 301 ? -7.938 28.281 17.953 1 96.56 301 LEU A O 1
ATOM 2384 N N . GLU A 1 302 ? -6.344 29.266 19.141 1 97.06 302 GLU A N 1
ATOM 2385 C CA . GLU A 1 302 ? -6.914 30.594 18.984 1 97.06 302 GLU A CA 1
ATOM 2386 C C . GLU A 1 302 ? -6.973 31 17.5 1 97.06 302 GLU A C 1
ATOM 2388 O O . GLU A 1 302 ? -7.988 31.516 17.031 1 97.06 302 GLU A O 1
ATOM 2393 N N . LYS A 1 303 ? -5.895 30.766 16.812 1 96.94 303 LYS A N 1
ATOM 2394 C CA . LYS A 1 303 ? -5.844 31.078 15.391 1 96.94 303 LYS A CA 1
ATOM 2395 C C . LYS A 1 303 ? -6.867 30.25 14.617 1 96.94 303 LYS A C 1
ATOM 2397 O O . LYS A 1 303 ? -7.52 30.766 13.703 1 96.94 303 LYS A O 1
ATOM 2402 N N . THR A 1 304 ? -6.949 29.016 15 1 97.12 304 THR A N 1
ATOM 2403 C CA . THR A 1 304 ? -7.875 28.109 14.328 1 97.12 304 THR A CA 1
ATOM 2404 C C . THR A 1 304 ? -9.32 28.547 14.555 1 97.12 304 THR A C 1
ATOM 2406 O O . THR A 1 304 ? -10.117 28.594 13.617 1 97.12 304 THR A O 1
ATOM 2409 N N . TYR A 1 305 ? -9.633 28.859 15.805 1 96.81 305 TYR A N 1
ATOM 2410 C CA . TYR A 1 305 ? -10.992 29.25 16.141 1 96.81 305 TYR A CA 1
ATOM 2411 C C . TYR A 1 305 ? -11.359 30.578 15.477 1 96.81 305 TYR A C 1
ATOM 2413 O O . TYR A 1 305 ? -12.484 30.75 15.016 1 96.81 305 TYR A O 1
ATOM 2421 N N . LYS A 1 306 ? -10.414 31.516 15.477 1 96.69 306 LYS A N 1
ATOM 2422 C CA . LYS A 1 306 ? -10.641 32.781 14.773 1 96.69 306 LYS A CA 1
ATOM 2423 C C . LYS A 1 306 ? -10.992 32.531 13.312 1 96.69 306 LYS A C 1
ATOM 2425 O O . LYS A 1 306 ? -11.922 33.156 12.781 1 96.69 306 LYS A O 1
ATOM 2430 N N . TRP A 1 307 ? -10.234 31.688 12.664 1 96.12 307 TRP A N 1
ATOM 2431 C CA . TRP A 1 307 ? -10.516 31.344 11.273 1 96.12 307 TRP A CA 1
ATOM 2432 C C . TRP A 1 307 ? -11.883 30.688 11.148 1 96.12 307 TRP A C 1
ATOM 2434 O O . TRP A 1 307 ? -12.656 31.016 10.234 1 96.12 307 TRP A O 1
ATOM 2444 N N . TYR A 1 308 ? -12.148 29.719 12.023 1 95.56 308 TYR A N 1
ATOM 2445 C CA . TYR A 1 308 ? -13.43 29.016 12.047 1 95.56 308 TYR A CA 1
ATOM 2446 C C . TYR A 1 308 ? -14.594 29.984 12.133 1 95.56 308 TYR A C 1
ATOM 2448 O O . TYR A 1 308 ? -15.562 29.875 11.375 1 95.56 308 TYR A O 1
ATOM 2456 N N . LYS A 1 309 ? -14.508 31 12.961 1 94.94 309 LYS A N 1
ATOM 2457 C CA . LYS A 1 309 ? -15.562 32 13.148 1 94.94 309 LYS A CA 1
ATOM 2458 C C . LYS A 1 309 ? -15.766 32.844 11.883 1 94.94 309 LYS A C 1
ATOM 2460 O O . LYS A 1 309 ? -16.891 33.188 11.539 1 94.94 309 LYS A O 1
ATOM 2465 N N . GLY A 1 310 ? -14.695 33.062 11.227 1 93.25 310 GLY A N 1
ATOM 2466 C CA . GLY A 1 310 ? -14.766 33.906 10.055 1 93.25 310 GLY A CA 1
ATOM 2467 C C . GLY A 1 310 ? -15.211 33.188 8.797 1 93.25 310 GLY A C 1
ATOM 2468 O O . GLY A 1 310 ? -15.68 33.812 7.844 1 93.25 310 GLY A O 1
ATOM 2469 N N . ASN A 1 311 ? -15.117 31.875 8.805 1 89.56 311 ASN A N 1
ATOM 2470 C CA . ASN A 1 311 ? -15.297 31.156 7.543 1 89.56 311 ASN A CA 1
ATOM 2471 C C . ASN A 1 311 ? -16.375 30.078 7.66 1 89.56 311 ASN A C 1
ATOM 2473 O O . ASN A 1 311 ? -16.938 29.656 6.656 1 89.56 311 ASN A O 1
ATOM 2477 N N . TYR A 1 312 ? -16.562 29.562 8.766 1 79.56 312 TYR A N 1
ATOM 2478 C CA . TYR A 1 312 ? -17.453 28.406 8.906 1 79.56 312 TYR A CA 1
ATOM 2479 C C . TYR A 1 312 ? -18.641 28.734 9.805 1 79.56 312 TYR A C 1
ATOM 2481 O O . TYR A 1 312 ? -19.734 28.219 9.602 1 79.56 312 TYR A O 1
ATOM 2489 N N . ALA A 1 313 ? -18.469 29.516 10.805 1 72.31 313 ALA A N 1
ATOM 2490 C CA . ALA A 1 313 ? -19.516 29.75 11.797 1 72.31 313 ALA A CA 1
ATOM 2491 C C . ALA A 1 313 ? -20.734 30.406 11.156 1 72.31 313 ALA A C 1
ATOM 2493 O O . ALA A 1 313 ? -20.609 31.141 10.18 1 72.31 313 ALA A O 1
ATOM 2494 N N . MET B 1 1 ? -23.5 -17.5 -11.992 1 84.94 1 MET B N 1
ATOM 2495 C CA . MET B 1 1 ? -22.609 -18.547 -11.508 1 84.94 1 MET B CA 1
ATOM 2496 C C . MET B 1 1 ? -21.484 -18.797 -12.492 1 84.94 1 MET B C 1
ATOM 2498 O O . MET B 1 1 ? -21.672 -18.672 -13.703 1 84.94 1 MET B O 1
ATOM 2502 N N . PHE B 1 2 ? -20.297 -19.062 -12.016 1 94.44 2 PHE B N 1
ATOM 2503 C CA . PHE B 1 2 ? -19.141 -19.406 -12.836 1 94.44 2 PHE B CA 1
ATOM 2504 C C . PHE B 1 2 ? -19.391 -20.688 -13.609 1 94.44 2 PHE B C 1
ATOM 2506 O O . PHE B 1 2 ? -19.516 -21.766 -13.016 1 94.44 2 PHE B O 1
ATOM 2513 N N . ASN B 1 3 ? -19.562 -20.531 -14.867 1 92.44 3 ASN B N 1
ATOM 2514 C CA . ASN B 1 3 ? -19.875 -21.703 -15.688 1 92.44 3 ASN B CA 1
ATOM 2515 C C . ASN B 1 3 ? -19.219 -21.609 -17.062 1 92.44 3 ASN B C 1
ATOM 2517 O O . ASN B 1 3 ? -18.438 -20.688 -17.328 1 92.44 3 ASN B O 1
ATOM 2521 N N . LYS B 1 4 ? -19.5 -22.547 -17.891 1 93 4 LYS B N 1
ATOM 2522 C CA . LYS B 1 4 ? -18.797 -22.719 -19.156 1 93 4 LYS B CA 1
ATOM 2523 C C . LYS B 1 4 ? -19.109 -21.594 -20.125 1 93 4 LYS B C 1
ATOM 2525 O O . LYS B 1 4 ? -18.344 -21.344 -21.062 1 93 4 LYS B O 1
ATOM 2530 N N . ASN B 1 5 ? -20.141 -20.844 -19.906 1 91.69 5 ASN B N 1
ATOM 2531 C CA . ASN B 1 5 ? -20.547 -19.75 -20.797 1 91.69 5 ASN B CA 1
ATOM 2532 C C . ASN B 1 5 ? -20.078 -18.406 -20.266 1 91.69 5 ASN B C 1
ATOM 2534 O O . ASN B 1 5 ? -20.219 -17.375 -20.953 1 91.69 5 ASN B O 1
ATOM 2538 N N . SER B 1 6 ? -19.516 -18.438 -19.047 1 96.38 6 SER B N 1
ATOM 2539 C CA . SER B 1 6 ? -19.031 -17.203 -18.469 1 96.38 6 SER B CA 1
ATOM 2540 C C . SER B 1 6 ? -17.938 -16.578 -19.312 1 96.38 6 SER B C 1
ATOM 2542 O O . SER B 1 6 ? -17.125 -17.281 -19.906 1 96.38 6 SER B O 1
ATOM 2544 N N . LYS B 1 7 ? -18.016 -15.312 -19.531 1 98.12 7 LYS B N 1
ATOM 2545 C CA . LYS B 1 7 ? -16.922 -14.602 -20.188 1 98.12 7 LYS B CA 1
ATOM 2546 C C . LYS B 1 7 ? -15.773 -14.344 -19.203 1 98.12 7 LYS B C 1
ATOM 2548 O O . LYS B 1 7 ? -15.906 -13.547 -18.281 1 98.12 7 LYS B O 1
ATOM 2553 N N . ILE B 1 8 ? -14.578 -14.93 -19.422 1 98.81 8 ILE B N 1
ATOM 2554 C CA . ILE B 1 8 ? -13.492 -15 -18.438 1 98.81 8 ILE B CA 1
ATOM 2555 C C . ILE B 1 8 ? -12.25 -14.312 -19 1 98.81 8 ILE B C 1
ATOM 2557 O O . ILE B 1 8 ? -11.75 -14.688 -20.062 1 98.81 8 ILE B O 1
ATOM 2561 N N . TYR B 1 9 ? -11.766 -13.258 -18.344 1 98.88 9 TYR B N 1
ATOM 2562 C CA . TYR B 1 9 ? -10.5 -12.617 -18.688 1 98.88 9 TYR B CA 1
ATOM 2563 C C . TYR B 1 9 ? -9.359 -13.133 -17.828 1 98.88 9 TYR B C 1
ATOM 2565 O O . TYR B 1 9 ? -9.445 -13.086 -16.594 1 98.88 9 TYR B O 1
ATOM 2573 N N . ILE B 1 10 ? -8.359 -13.617 -18.453 1 98.88 10 ILE B N 1
ATOM 2574 C CA . ILE B 1 10 ? -7.145 -14.023 -17.75 1 98.88 10 ILE B CA 1
ATOM 2575 C C . ILE B 1 10 ? -6.027 -13.016 -18.016 1 98.88 10 ILE B C 1
ATOM 2577 O O . ILE B 1 10 ? -5.328 -13.117 -19.031 1 98.88 10 ILE B O 1
ATOM 2581 N N . ALA B 1 11 ? -5.855 -12.102 -17.078 1 98.81 11 ALA B N 1
ATOM 2582 C CA . ALA B 1 11 ? -4.73 -11.172 -17.172 1 98.81 11 ALA B CA 1
ATOM 2583 C C . ALA B 1 11 ? -3.41 -11.883 -16.891 1 98.81 11 ALA B C 1
ATOM 2585 O O . ALA B 1 11 ? -3.221 -12.43 -15.797 1 98.81 11 ALA B O 1
ATOM 2586 N N . GLY B 1 12 ? -2.521 -11.859 -17.844 1 98.12 12 GLY B N 1
ATOM 2587 C CA . GLY B 1 12 ? -1.255 -12.555 -17.672 1 98.12 12 GLY B CA 1
ATOM 2588 C C . GLY B 1 12 ? -1.31 -14.008 -18.078 1 98.12 12 GLY B C 1
ATOM 2589 O O . GLY B 1 12 ? -0.705 -14.867 -17.438 1 98.12 12 GLY B O 1
ATOM 2590 N N . HIS B 1 13 ? -1.992 -14.32 -19.172 1 98.31 13 HIS B N 1
ATOM 2591 C CA . HIS B 1 13 ? -2.285 -15.68 -19.594 1 98.31 13 HIS B CA 1
ATOM 2592 C C . HIS B 1 13 ? -1.026 -16.391 -20.094 1 98.31 13 HIS B C 1
ATOM 2594 O O . HIS B 1 13 ? -1.001 -17.609 -20.203 1 98.31 13 HIS B O 1
ATOM 2600 N N . THR B 1 14 ? 0.04 -15.633 -20.391 1 96.5 14 THR B N 1
ATOM 2601 C CA . THR B 1 14 ? 1.248 -16.25 -20.922 1 96.5 14 THR B CA 1
ATOM 2602 C C . THR B 1 14 ? 2.217 -16.609 -19.797 1 96.5 14 THR B C 1
ATOM 2604 O O . THR B 1 14 ? 3.225 -17.281 -20.031 1 96.5 14 THR B O 1
ATOM 2607 N N . GLY B 1 15 ? 1.938 -16.172 -18.609 1 95.5 15 GLY B N 1
ATOM 2608 C CA . GLY B 1 15 ? 2.816 -16.422 -17.484 1 95.5 15 GLY B CA 1
ATOM 2609 C C . GLY B 1 15 ? 2.582 -17.766 -16.828 1 95.5 15 GLY B C 1
ATOM 2610 O O . GLY B 1 15 ? 1.79 -18.578 -17.328 1 95.5 15 GLY B O 1
ATOM 2611 N N . LEU B 1 16 ? 3.256 -17.984 -15.727 1 95.81 16 LEU B N 1
ATOM 2612 C CA . LEU B 1 16 ? 3.273 -19.234 -14.984 1 95.81 16 LEU B CA 1
ATOM 2613 C C . LEU B 1 16 ? 1.863 -19.641 -14.562 1 95.81 16 LEU B C 1
ATOM 2615 O O . LEU B 1 16 ? 1.334 -20.656 -15.031 1 95.81 16 LEU B O 1
ATOM 2619 N N . LEU B 1 17 ? 1.188 -18.844 -13.805 1 97.88 17 LEU B N 1
ATOM 2620 C CA . LEU B 1 17 ? -0.136 -19.156 -13.289 1 97.88 17 LEU B CA 1
ATOM 2621 C C . LEU B 1 17 ? -1.202 -18.969 -14.359 1 97.88 17 LEU B C 1
ATOM 2623 O O . LEU B 1 17 ? -2.109 -19.797 -14.5 1 97.88 17 LEU B O 1
ATOM 2627 N N . GLY B 1 18 ? -1.091 -17.891 -15.109 1 98.5 18 GLY B N 1
ATOM 2628 C CA . GLY B 1 18 ? -2.07 -17.625 -16.141 1 98.5 18 GLY B CA 1
ATOM 2629 C C . GLY B 1 18 ? -2.18 -18.719 -17.172 1 98.5 18 GLY B C 1
ATOM 2630 O O . GLY B 1 18 ? -3.283 -19.094 -17.578 1 98.5 18 GLY B O 1
ATOM 2631 N N . SER B 1 19 ? -1.063 -19.25 -17.594 1 98.19 19 SER B N 1
ATOM 2632 C CA . SER B 1 19 ? -1.076 -20.312 -18.594 1 98.19 19 SER B CA 1
ATOM 2633 C C . SER B 1 19 ? -1.688 -21.594 -18.016 1 98.19 19 SER B C 1
ATOM 2635 O O . SER B 1 19 ? -2.35 -22.344 -18.75 1 98.19 19 SER B O 1
ATOM 2637 N N . ALA B 1 20 ? -1.444 -21.844 -16.75 1 98.5 20 ALA B N 1
ATOM 2638 C CA . ALA B 1 20 ? -2.043 -23 -16.094 1 98.5 20 ALA B CA 1
ATOM 2639 C C . ALA B 1 20 ? -3.564 -22.891 -16.062 1 98.5 20 ALA B C 1
ATOM 2641 O O . ALA B 1 20 ? -4.273 -23.859 -16.344 1 98.5 20 ALA B O 1
ATOM 2642 N N . ILE B 1 21 ? -4.074 -21.719 -15.711 1 98.75 21 ILE B N 1
ATOM 2643 C CA . ILE B 1 21 ? -5.512 -21.484 -15.656 1 98.75 21 ILE B CA 1
ATOM 2644 C C . ILE B 1 21 ? -6.113 -21.641 -17.062 1 98.75 21 ILE B C 1
ATOM 2646 O O . ILE B 1 21 ? -7.137 -22.297 -17.234 1 98.75 21 ILE B O 1
ATOM 2650 N N . LEU B 1 22 ? -5.465 -21.016 -18 1 98.5 22 LEU B N 1
ATOM 2651 C CA . LEU B 1 22 ? -5.93 -21.094 -19.391 1 98.5 22 LEU B CA 1
ATOM 2652 C C . LEU B 1 22 ? -6.027 -22.547 -19.844 1 98.5 22 LEU B C 1
ATOM 2654 O O . LEU B 1 22 ? -7.023 -22.938 -20.453 1 98.5 22 LEU B O 1
ATOM 2658 N N . ASN B 1 23 ? -5.023 -23.344 -19.594 1 98 23 ASN B N 1
ATOM 2659 C CA . ASN B 1 23 ? -4.984 -24.734 -20 1 98 23 ASN B CA 1
ATOM 2660 C C . ASN B 1 23 ? -6.133 -25.531 -19.391 1 98 23 ASN B C 1
ATOM 2662 O O . ASN B 1 23 ? -6.801 -26.297 -20.078 1 98 23 ASN B O 1
ATOM 2666 N N . ILE B 1 24 ? -6.348 -25.359 -18.141 1 98 24 ILE B N 1
ATOM 2667 C CA . ILE B 1 24 ? -7.371 -26.109 -17.438 1 98 24 ILE B CA 1
ATOM 2668 C C . ILE B 1 24 ? -8.758 -25.719 -17.953 1 98 24 ILE B C 1
ATOM 2670 O O . ILE B 1 24 ? -9.594 -26.578 -18.219 1 98 24 ILE B O 1
ATOM 2674 N N . LEU B 1 25 ? -9.016 -24.438 -18.062 1 98.38 25 LEU B N 1
ATOM 2675 C CA . LEU B 1 25 ? -10.312 -23.969 -18.562 1 98.38 25 LEU B CA 1
ATOM 2676 C C . LEU B 1 25 ? -10.57 -24.484 -19.969 1 98.38 25 LEU B C 1
ATOM 2678 O O . LEU B 1 25 ? -11.688 -24.891 -20.297 1 98.38 25 LEU B O 1
ATOM 2682 N N . THR B 1 26 ? -9.508 -24.453 -20.797 1 97.75 26 THR B N 1
ATOM 2683 C CA . THR B 1 26 ? -9.633 -24.938 -22.172 1 97.75 26 THR B CA 1
ATOM 2684 C C . THR B 1 26 ? -9.945 -26.422 -22.188 1 97.75 26 THR B C 1
ATOM 2686 O O . THR B 1 26 ? -10.836 -26.875 -22.922 1 97.75 26 THR B O 1
ATOM 2689 N N . LYS B 1 27 ? -9.258 -27.156 -21.391 1 97.19 27 LYS B N 1
ATOM 2690 C CA . LYS B 1 27 ? -9.484 -28.594 -21.297 1 97.19 27 LYS B CA 1
ATOM 2691 C C . LYS B 1 27 ? -10.891 -28.891 -20.812 1 97.19 27 LYS B C 1
ATOM 2693 O O . LYS B 1 27 ? -11.484 -29.906 -21.203 1 97.19 27 LYS B O 1
ATOM 2698 N N . ASP B 1 28 ? -11.398 -28.031 -19.969 1 96.56 28 ASP B N 1
ATOM 2699 C CA . ASP B 1 28 ? -12.727 -28.234 -19.406 1 96.56 28 ASP B CA 1
ATOM 2700 C C . ASP B 1 28 ? -13.805 -27.625 -20.297 1 96.56 28 ASP B C 1
ATOM 2702 O O . ASP B 1 28 ? -14.945 -27.438 -19.859 1 96.56 28 ASP B O 1
ATOM 2706 N N . ASN B 1 29 ? -13.523 -27.172 -21.453 1 96.06 29 ASN B N 1
ATOM 2707 C CA . ASN B 1 29 ? -14.422 -26.766 -22.531 1 96.06 29 ASN B CA 1
ATOM 2708 C C . ASN B 1 29 ? -15.07 -25.422 -22.234 1 96.06 29 ASN B C 1
ATOM 2710 O O . ASN B 1 29 ? -16.25 -25.219 -22.547 1 96.06 29 ASN B O 1
ATOM 2714 N N . TYR B 1 30 ? -14.328 -24.609 -21.453 1 96.5 30 TYR B N 1
ATOM 2715 C CA . TYR B 1 30 ? -14.727 -23.203 -21.422 1 96.5 30 TYR B CA 1
ATOM 2716 C C . TYR B 1 30 ? -14.406 -22.516 -22.75 1 96.5 30 TYR B C 1
ATOM 2718 O O . TYR B 1 30 ? -13.289 -22.625 -23.266 1 96.5 30 TYR B O 1
ATOM 2726 N N . THR B 1 31 ? -15.367 -21.766 -23.328 1 93.44 31 THR B N 1
ATOM 2727 C CA . THR B 1 31 ? -15.172 -21.328 -24.703 1 93.44 31 THR B CA 1
ATOM 2728 C C . THR B 1 31 ? -15.086 -19.797 -24.766 1 93.44 31 THR B C 1
ATOM 2730 O O . THR B 1 31 ? -14.703 -19.234 -25.797 1 93.44 31 THR B O 1
ATOM 2733 N N . ASN B 1 32 ? -15.438 -19.094 -23.719 1 97.31 32 ASN B N 1
ATOM 2734 C CA . ASN B 1 32 ? -15.453 -17.641 -23.734 1 97.31 32 ASN B CA 1
ATOM 2735 C C . ASN B 1 32 ? -14.32 -17.062 -22.875 1 97.31 32 ASN B C 1
ATOM 2737 O O . ASN B 1 32 ? -14.555 -16.297 -21.953 1 97.31 32 ASN B O 1
ATOM 2741 N N . ILE B 1 33 ? -13.133 -17.469 -23.234 1 98.38 33 ILE B N 1
ATOM 2742 C CA . ILE B 1 33 ? -11.938 -17 -22.531 1 98.38 33 ILE B CA 1
ATOM 2743 C C . ILE B 1 33 ? -11.297 -15.859 -23.312 1 98.38 33 ILE B C 1
ATOM 2745 O O . ILE B 1 33 ? -11.023 -15.992 -24.5 1 98.38 33 ILE B O 1
ATOM 2749 N N . ILE B 1 34 ? -11.109 -14.734 -22.672 1 98.56 34 ILE B N 1
ATOM 2750 C CA . ILE B 1 34 ? -10.477 -13.562 -23.25 1 98.56 34 ILE B CA 1
ATOM 2751 C C . ILE B 1 34 ? -9.039 -13.445 -22.766 1 98.56 34 ILE B C 1
ATOM 2753 O O . ILE B 1 34 ? -8.781 -13.492 -21.562 1 98.56 34 ILE B O 1
ATOM 2757 N N . THR B 1 35 ? -8.078 -13.336 -23.656 1 98.31 35 THR B N 1
ATOM 2758 C CA . THR B 1 35 ? -6.664 -13.148 -23.344 1 98.31 35 THR B CA 1
ATOM 2759 C C . THR B 1 35 ? -6.078 -11.977 -24.125 1 98.31 35 THR B C 1
ATOM 2761 O O . THR B 1 35 ? -6.5 -11.703 -25.25 1 98.31 35 THR B O 1
ATOM 2764 N N . LYS B 1 36 ? -5.234 -11.219 -23.484 1 98.38 36 LYS B N 1
ATOM 2765 C CA . LYS B 1 36 ? -4.457 -10.148 -24.094 1 98.38 36 LYS B CA 1
ATOM 2766 C C . LYS B 1 36 ? -3.008 -10.18 -23.625 1 98.38 36 LYS B C 1
ATOM 2768 O O . LYS B 1 36 ? -2.744 -10.289 -22.422 1 98.38 36 LYS B O 1
ATOM 2773 N N . THR B 1 37 ? -2.072 -10.109 -24.562 1 97.56 37 THR B N 1
ATOM 2774 C CA . THR B 1 37 ? -0.672 -9.93 -24.203 1 97.56 37 THR B CA 1
ATOM 2775 C C . THR B 1 37 ? -0.419 -8.5 -23.719 1 97.56 37 THR B C 1
ATOM 2777 O O . THR B 1 37 ? -1.267 -7.625 -23.906 1 97.56 37 THR B O 1
ATOM 2780 N N . HIS B 1 38 ? 0.763 -8.391 -23.125 1 96 38 HIS B N 1
ATOM 2781 C CA . HIS B 1 38 ? 1.156 -7.055 -22.672 1 96 38 HIS B CA 1
ATOM 2782 C C . HIS B 1 38 ? 1.156 -6.066 -23.828 1 96 38 HIS B C 1
ATOM 2784 O O . HIS B 1 38 ? 0.788 -4.902 -23.656 1 96 38 HIS B O 1
ATOM 2790 N N . LYS B 1 39 ? 1.582 -6.465 -24.984 1 96.38 39 LYS B N 1
ATOM 2791 C CA . LYS B 1 39 ? 1.64 -5.625 -26.172 1 96.38 39 LYS B CA 1
ATOM 2792 C C . LYS B 1 39 ? 0.241 -5.219 -26.625 1 96.38 39 LYS B C 1
ATOM 2794 O O . LYS B 1 39 ? 0.046 -4.121 -27.156 1 96.38 39 LYS B O 1
ATOM 2799 N N . GLU B 1 40 ? -0.688 -6.094 -26.438 1 98 40 GLU B N 1
ATOM 2800 C CA . GLU B 1 40 ? -2.057 -5.855 -26.875 1 98 40 GLU B CA 1
ATOM 2801 C C . GLU B 1 40 ? -2.818 -4.977 -25.891 1 98 40 GLU B C 1
ATOM 2803 O O . GLU B 1 40 ? -3.73 -4.242 -26.281 1 98 40 GLU B O 1
ATOM 2808 N N . LEU B 1 41 ? -2.523 -5.098 -24.641 1 98.5 41 LEU B N 1
ATOM 2809 C CA . LEU B 1 41 ? -3.191 -4.355 -23.578 1 98.5 41 LEU B CA 1
ATOM 2810 C C . LEU B 1 41 ? -2.215 -4.008 -22.469 1 98.5 41 LEU B C 1
ATOM 2812 O O . LEU B 1 41 ? -1.789 -4.883 -21.719 1 98.5 41 LEU B O 1
ATOM 2816 N N . GLU B 1 42 ? -1.916 -2.779 -22.375 1 98.19 42 GLU B N 1
ATOM 2817 C CA . GLU B 1 42 ? -1.075 -2.289 -21.281 1 98.19 42 GLU B CA 1
ATOM 2818 C C . GLU B 1 42 ? -1.895 -2.041 -20.016 1 98.19 42 GLU B C 1
ATOM 2820 O O . GLU B 1 42 ? -2.604 -1.037 -19.922 1 98.19 42 GLU B O 1
ATOM 2825 N N . LEU B 1 43 ? -1.695 -2.826 -19.047 1 98.56 43 LEU B N 1
ATOM 2826 C CA . LEU B 1 43 ? -2.576 -2.826 -17.891 1 98.56 43 LEU B CA 1
ATOM 2827 C C . LEU B 1 43 ? -2.271 -1.644 -16.969 1 98.56 43 LEU B C 1
ATOM 2829 O O . LEU B 1 43 ? -3.068 -1.312 -16.094 1 98.56 43 LEU B O 1
ATOM 2833 N N . THR B 1 44 ? -1.104 -0.991 -17.141 1 98.12 44 THR B N 1
ATOM 2834 C CA . THR B 1 44 ? -0.785 0.187 -16.328 1 98.12 44 THR B CA 1
ATOM 2835 C C . THR B 1 44 ? -1.443 1.433 -16.922 1 98.12 44 THR B C 1
ATOM 2837 O O . THR B 1 44 ? -1.416 2.502 -16.312 1 98.12 44 THR B O 1
ATOM 2840 N N . ASP B 1 45 ? -1.987 1.299 -18.094 1 97.69 45 ASP B N 1
ATOM 2841 C CA . ASP B 1 45 ? -2.668 2.408 -18.75 1 97.69 45 ASP B CA 1
ATOM 2842 C C . ASP B 1 45 ? -4.172 2.363 -18.5 1 97.69 45 ASP B C 1
ATOM 2844 O O . ASP B 1 45 ? -4.891 1.588 -19.125 1 97.69 45 ASP B O 1
ATOM 2848 N N . LYS B 1 46 ? -4.699 3.227 -17.75 1 97.62 46 LYS B N 1
ATOM 2849 C CA . LYS B 1 46 ? -6.086 3.223 -17.281 1 97.62 46 LYS B CA 1
ATOM 2850 C C . LYS B 1 46 ? -7.055 3.309 -18.469 1 97.62 46 LYS B C 1
ATOM 2852 O O . LYS B 1 46 ? -8.07 2.611 -18.484 1 97.62 46 LYS B O 1
ATOM 2857 N N . LEU B 1 47 ? -6.762 4.164 -19.328 1 97.44 47 LEU B N 1
ATOM 2858 C CA . LEU B 1 47 ? -7.66 4.375 -20.469 1 97.44 47 LEU B CA 1
ATOM 2859 C C . LEU B 1 47 ? -7.781 3.111 -21.312 1 97.44 47 LEU B C 1
ATOM 2861 O O . LEU B 1 47 ? -8.875 2.752 -21.734 1 97.44 47 LEU B O 1
ATOM 2865 N N . SER B 1 48 ? -6.645 2.453 -21.578 1 98.06 48 SER B N 1
ATOM 2866 C CA . SER B 1 48 ? -6.656 1.204 -22.344 1 98.06 48 SER B CA 1
ATOM 2867 C C . SER B 1 48 ? -7.445 0.124 -21.609 1 98.06 48 SER B C 1
ATOM 2869 O O . SER B 1 48 ? -8.203 -0.627 -22.234 1 98.06 48 SER B O 1
ATOM 2871 N N . VAL B 1 49 ? -7.277 0.067 -20.328 1 98.69 49 VAL B N 1
ATOM 2872 C CA . VAL B 1 49 ? -7.961 -0.938 -19.516 1 98.69 49 VAL B CA 1
ATOM 2873 C C . VAL B 1 49 ? -9.461 -0.661 -19.516 1 98.69 49 VAL B C 1
ATOM 2875 O O . VAL B 1 49 ? -10.273 -1.584 -19.641 1 98.69 49 VAL B O 1
ATOM 2878 N N . GLU B 1 50 ? -9.828 0.578 -19.359 1 98.44 50 GLU B N 1
ATOM 2879 C CA . GLU B 1 50 ? -11.242 0.934 -19.359 1 98.44 50 GLU B CA 1
ATOM 2880 C C . GLU B 1 50 ? -11.906 0.562 -20.672 1 98.44 50 GLU B C 1
ATOM 2882 O O . GLU B 1 50 ? -12.992 -0.014 -20.688 1 98.44 50 GLU B O 1
ATOM 2887 N N . LYS B 1 51 ? -11.281 0.956 -21.734 1 98.5 51 LYS B N 1
ATOM 2888 C CA . LYS B 1 51 ? -11.812 0.619 -23.062 1 98.5 51 LYS B CA 1
ATOM 2889 C C . LYS B 1 51 ? -11.977 -0.89 -23.219 1 98.5 51 LYS B C 1
ATOM 2891 O O . LYS B 1 51 ? -12.977 -1.356 -23.766 1 98.5 51 LYS B O 1
ATOM 2896 N N . PHE B 1 52 ? -11.031 -1.614 -22.812 1 98.81 52 PHE B N 1
ATOM 2897 C CA . PHE B 1 52 ? -11.039 -3.07 -22.875 1 98.81 52 PHE B CA 1
ATOM 2898 C C . PHE B 1 52 ? -12.242 -3.639 -22.141 1 98.81 52 PHE B C 1
ATOM 2900 O O . PHE B 1 52 ? -12.953 -4.5 -22.656 1 98.81 52 PHE B O 1
ATOM 2907 N N . PHE B 1 53 ? -12.516 -3.188 -20.891 1 98.69 53 PHE B N 1
ATOM 2908 C CA . PHE B 1 53 ? -13.641 -3.676 -20.094 1 98.69 53 PHE B CA 1
ATOM 2909 C C . PHE B 1 53 ? -14.961 -3.256 -20.719 1 98.69 53 PHE B C 1
ATOM 2911 O O . PHE B 1 53 ? -15.93 -4.027 -20.719 1 98.69 53 PHE B O 1
ATOM 2918 N N . GLU B 1 54 ? -15.016 -2.027 -21.203 1 98.19 54 GLU B N 1
ATOM 2919 C CA . GLU B 1 54 ? -16.219 -1.516 -21.844 1 98.19 54 GLU B CA 1
ATOM 2920 C C . GLU B 1 54 ? -16.609 -2.373 -23.047 1 98.19 54 GLU B C 1
ATOM 2922 O O . GLU B 1 54 ? -17.781 -2.695 -23.234 1 98.19 54 GLU B O 1
ATOM 2927 N N . GLU B 1 55 ? -15.656 -2.816 -23.75 1 98 55 GLU B N 1
ATOM 2928 C CA . GLU B 1 55 ? -15.875 -3.51 -25.016 1 98 55 GLU B CA 1
ATOM 2929 C C . GLU B 1 55 ? -16.156 -4.992 -24.797 1 98 55 GLU B C 1
ATOM 2931 O O . GLU B 1 55 ? -16.828 -5.637 -25.609 1 98 55 GLU B O 1
ATOM 2936 N N . ASN B 1 56 ? -15.727 -5.652 -23.734 1 97.38 56 ASN B N 1
ATOM 2937 C CA . ASN B 1 56 ? -15.742 -7.105 -23.641 1 97.38 56 ASN B CA 1
ATOM 2938 C C . ASN B 1 56 ? -16.766 -7.586 -22.625 1 97.38 56 ASN B C 1
ATOM 2940 O O . ASN B 1 56 ? -17.062 -8.781 -22.547 1 97.38 56 ASN B O 1
ATOM 2944 N N . LYS B 1 57 ? -17.375 -6.734 -21.812 1 95.19 57 LYS B N 1
ATOM 2945 C CA . LYS B 1 57 ? -18.375 -7.098 -20.812 1 95.19 57 LYS B CA 1
ATOM 2946 C C . LYS B 1 57 ? -17.938 -8.32 -20 1 95.19 57 LYS B C 1
ATOM 2948 O O . LYS B 1 57 ? -18.672 -9.305 -19.922 1 95.19 57 LYS B O 1
ATOM 2953 N N . ILE B 1 58 ? -16.891 -8.359 -19.344 1 98.31 58 ILE B N 1
ATOM 2954 C CA . ILE B 1 58 ? -16.203 -9.438 -18.641 1 98.31 58 ILE B CA 1
ATOM 2955 C C . ILE B 1 58 ? -17 -9.82 -17.391 1 98.31 58 ILE B C 1
ATOM 2957 O O . ILE B 1 58 ? -17.422 -8.953 -16.625 1 98.31 58 ILE B O 1
ATOM 2961 N N . ASP B 1 59 ? -17.219 -11.172 -17.188 1 98.5 59 ASP B N 1
ATOM 2962 C CA . ASP B 1 59 ? -17.875 -11.68 -15.992 1 98.5 59 ASP B CA 1
ATOM 2963 C C . ASP B 1 59 ? -16.875 -11.961 -14.875 1 98.5 59 ASP B C 1
ATOM 2965 O O . ASP B 1 59 ? -17.141 -11.672 -13.711 1 98.5 59 ASP B O 1
ATOM 2969 N N . TYR B 1 60 ? -15.766 -12.539 -15.234 1 98.81 60 TYR B N 1
ATOM 2970 C CA . TYR B 1 60 ? -14.789 -13.016 -14.258 1 98.81 60 TYR B CA 1
ATOM 2971 C C . TYR B 1 60 ? -13.375 -12.625 -14.664 1 98.81 60 TYR B C 1
ATOM 2973 O O . TYR B 1 60 ? -13.031 -12.648 -15.852 1 98.81 60 TYR B O 1
ATOM 2981 N N . VAL B 1 61 ? -12.539 -12.281 -13.664 1 98.94 61 VAL B N 1
ATOM 2982 C CA . VAL B 1 61 ? -11.156 -11.898 -13.93 1 98.94 61 VAL B CA 1
ATOM 2983 C C . VAL B 1 61 ? -10.219 -12.727 -13.055 1 98.94 61 VAL B C 1
ATOM 2985 O O . VAL B 1 61 ? -10.383 -12.781 -11.836 1 98.94 61 VAL B O 1
ATOM 2988 N N . PHE B 1 62 ? -9.32 -13.438 -13.68 1 98.94 62 PHE B N 1
ATOM 2989 C CA . PHE B 1 62 ? -8.125 -13.938 -13.008 1 98.94 62 PHE B CA 1
ATOM 2990 C C . PHE B 1 62 ? -6.961 -12.969 -13.188 1 98.94 62 PHE B C 1
ATOM 2992 O O . PHE B 1 62 ? -6.41 -12.844 -14.281 1 98.94 62 PHE B O 1
ATOM 2999 N N . LEU B 1 63 ? -6.551 -12.312 -12.133 1 98.88 63 LEU B N 1
ATOM 3000 C CA . LEU B 1 63 ? -5.523 -11.281 -12.242 1 98.88 63 LEU B CA 1
ATOM 3001 C C . LEU B 1 63 ? -4.141 -11.859 -11.977 1 98.88 63 LEU B C 1
ATOM 3003 O O . LEU B 1 63 ? -3.537 -11.594 -10.938 1 98.88 63 LEU B O 1
ATOM 3007 N N . CYS B 1 64 ? -3.596 -12.5 -12.969 1 98.44 64 CYS B N 1
ATOM 3008 C CA . CYS B 1 64 ? -2.297 -13.156 -12.852 1 98.44 64 CYS B CA 1
ATOM 3009 C C . CYS B 1 64 ? -1.178 -12.234 -13.32 1 98.44 64 CYS B C 1
ATOM 3011 O O . CYS B 1 64 ? 0.001 -12.523 -13.117 1 98.44 64 CYS B O 1
ATOM 3013 N N . ALA B 1 65 ? -1.562 -11.133 -13.883 1 97.94 65 ALA B N 1
ATOM 3014 C CA . ALA B 1 65 ? -0.566 -10.195 -14.391 1 97.94 65 ALA B CA 1
ATOM 3015 C C . ALA B 1 65 ? 0.109 -9.438 -13.25 1 97.94 65 ALA B C 1
ATOM 3017 O O . ALA B 1 65 ? -0.541 -9.078 -12.266 1 97.94 65 ALA B O 1
ATOM 3018 N N . GLY B 1 66 ? 1.35 -9.172 -13.375 1 95.56 66 GLY B N 1
ATOM 3019 C CA . GLY B 1 66 ? 2.123 -8.383 -12.43 1 95.56 66 GLY B CA 1
ATOM 3020 C C . GLY B 1 66 ? 3.609 -8.375 -12.734 1 95.56 66 GLY B C 1
ATOM 3021 O O . GLY B 1 66 ? 4.078 -9.141 -13.586 1 95.56 66 GLY B O 1
ATOM 3022 N N . LYS B 1 67 ? 4.305 -7.426 -12.172 1 93.5 67 LYS B N 1
ATOM 3023 C CA . LYS B 1 67 ? 5.766 -7.422 -12.18 1 93.5 67 LYS B CA 1
ATOM 3024 C C . LYS B 1 67 ? 6.328 -8.242 -11.023 1 93.5 67 LYS B C 1
ATOM 3026 O O . LYS B 1 67 ? 6.09 -7.922 -9.859 1 93.5 67 LYS B O 1
ATOM 3031 N N . VAL B 1 68 ? 6.957 -9.32 -11.414 1 88.06 68 VAL B N 1
ATOM 3032 C CA . VAL B 1 68 ? 7.523 -10.227 -10.422 1 88.06 68 VAL B CA 1
ATOM 3033 C C . VAL B 1 68 ? 9 -10.453 -10.719 1 88.06 68 VAL B C 1
ATOM 3035 O O . VAL B 1 68 ? 9.43 -10.383 -11.875 1 88.06 68 VAL B O 1
ATOM 3038 N N . GLY B 1 69 ? 9.742 -10.562 -9.719 1 82.75 69 GLY B N 1
ATOM 3039 C CA . GLY B 1 69 ? 11.164 -10.828 -9.883 1 82.75 69 GLY B CA 1
ATOM 3040 C C . GLY B 1 69 ? 11.805 -11.438 -8.648 1 82.75 69 GLY B C 1
ATOM 3041 O O . GLY B 1 69 ? 11.172 -11.523 -7.594 1 82.75 69 GLY B O 1
ATOM 3042 N N . GLY B 1 70 ? 13.008 -11.961 -8.883 1 81.88 70 GLY B N 1
ATOM 3043 C CA . GLY B 1 70 ? 13.766 -12.523 -7.781 1 81.88 70 GLY B CA 1
ATOM 3044 C C . GLY B 1 70 ? 14.359 -11.477 -6.867 1 81.88 70 GLY B C 1
ATOM 3045 O O . GLY B 1 70 ? 13.969 -10.305 -6.922 1 81.88 70 GLY B O 1
ATOM 3046 N N . ILE B 1 71 ? 15.164 -11.898 -6.008 1 81.38 71 ILE B N 1
ATOM 3047 C CA . ILE B 1 71 ? 15.773 -11.062 -4.977 1 81.38 71 ILE B CA 1
ATOM 3048 C C . ILE B 1 71 ? 16.516 -9.898 -5.629 1 81.38 71 ILE B C 1
ATOM 3050 O O . ILE B 1 71 ? 16.359 -8.742 -5.223 1 81.38 71 ILE B O 1
ATOM 3054 N N . ILE B 1 72 ? 17.234 -10.117 -6.645 1 83.56 72 ILE B N 1
ATOM 3055 C CA . ILE B 1 72 ? 18.047 -9.102 -7.301 1 83.56 72 ILE B CA 1
ATOM 3056 C C . ILE B 1 72 ? 17.141 -8.062 -7.961 1 83.56 72 ILE B C 1
ATOM 3058 O O . ILE B 1 72 ? 17.375 -6.859 -7.848 1 83.56 72 ILE B O 1
ATOM 3062 N N . GLY B 1 73 ? 16.109 -8.523 -8.664 1 87.12 73 GLY B N 1
ATOM 3063 C CA . GLY B 1 73 ? 15.172 -7.613 -9.297 1 87.12 73 GLY B CA 1
ATOM 3064 C C . GLY B 1 73 ? 14.484 -6.688 -8.312 1 87.12 73 GLY B C 1
ATOM 3065 O O . GLY B 1 73 ? 14.422 -5.477 -8.523 1 87.12 73 GLY B O 1
ATOM 3066 N N . ASN B 1 74 ? 14.031 -7.215 -7.227 1 90.5 74 ASN B N 1
ATOM 3067 C CA . ASN B 1 74 ? 13.336 -6.449 -6.203 1 90.5 74 ASN B CA 1
ATOM 3068 C C . ASN B 1 74 ? 14.266 -5.445 -5.523 1 90.5 74 ASN B C 1
ATOM 3070 O O . ASN B 1 74 ? 13.852 -4.332 -5.199 1 90.5 74 ASN B O 1
ATOM 3074 N N . LYS B 1 75 ? 15.469 -5.848 -5.312 1 90.62 75 LYS B N 1
ATOM 3075 C CA . LYS B 1 75 ? 16.453 -5 -4.645 1 90.62 75 LYS B CA 1
ATOM 3076 C C . LYS B 1 75 ? 16.875 -3.842 -5.543 1 90.62 75 LYS B C 1
ATOM 3078 O O . LYS B 1 75 ? 17.094 -2.725 -5.066 1 90.62 75 LYS B O 1
ATOM 3083 N N . THR B 1 76 ? 17 -4.07 -6.836 1 92.75 76 THR B N 1
ATOM 3084 C CA . THR B 1 76 ? 17.578 -3.1 -7.762 1 92.75 76 THR B CA 1
ATOM 3085 C C . THR B 1 76 ? 16.5 -2.127 -8.258 1 92.75 76 THR B C 1
ATOM 3087 O O . THR B 1 76 ? 16.797 -0.955 -8.508 1 92.75 76 THR B O 1
ATOM 3090 N N . ASN B 1 77 ? 15.258 -2.609 -8.398 1 96.06 77 ASN B N 1
ATOM 3091 C CA . ASN B 1 77 ? 14.219 -1.787 -9.008 1 96.06 77 ASN B CA 1
ATOM 3092 C C . ASN B 1 77 ? 12.969 -1.731 -8.125 1 96.06 77 ASN B C 1
ATOM 3094 O O . ASN B 1 77 ? 11.859 -1.978 -8.602 1 96.06 77 ASN B O 1
ATOM 3098 N N . PRO B 1 78 ? 13.148 -1.359 -6.852 1 97.56 78 PRO B N 1
ATOM 3099 C CA . PRO B 1 78 ? 11.992 -1.403 -5.949 1 97.56 78 PRO B CA 1
ATOM 3100 C C . PRO B 1 78 ? 10.891 -0.436 -6.359 1 97.56 78 PRO B C 1
ATOM 3102 O O . PRO B 1 78 ? 9.703 -0.741 -6.195 1 97.56 78 PRO B O 1
ATOM 3105 N N . ALA B 1 79 ? 11.211 0.729 -6.887 1 98.44 79 ALA B N 1
ATOM 3106 C CA . ALA B 1 79 ? 10.195 1.692 -7.316 1 98.44 79 ALA B CA 1
ATOM 3107 C C . ALA B 1 79 ? 9.383 1.151 -8.484 1 98.44 79 ALA B C 1
ATOM 3109 O O . ALA B 1 79 ? 8.164 1.327 -8.539 1 98.44 79 ALA B O 1
ATOM 3110 N N . THR B 1 80 ? 10.094 0.507 -9.398 1 98.06 80 THR B N 1
ATOM 3111 C CA . THR B 1 80 ? 9.43 -0.079 -10.555 1 98.06 80 THR B CA 1
ATOM 3112 C C . THR B 1 80 ? 8.438 -1.155 -10.125 1 98.06 80 THR B C 1
ATOM 3114 O O . THR B 1 80 ? 7.301 -1.187 -10.602 1 98.06 80 THR B O 1
ATOM 3117 N N . TYR B 1 81 ? 8.852 -2.035 -9.227 1 97.56 81 TYR B N 1
ATOM 3118 C CA . TYR B 1 81 ? 7.988 -3.105 -8.734 1 97.56 81 TYR B CA 1
ATOM 3119 C C . TYR B 1 81 ? 6.773 -2.541 -8.008 1 97.56 81 TYR B C 1
ATOM 3121 O O . TYR B 1 81 ? 5.66 -3.045 -8.172 1 97.56 81 TYR B O 1
ATOM 3129 N N . LEU B 1 82 ? 6.957 -1.523 -7.227 1 98.56 82 LEU B N 1
ATOM 3130 C CA . LEU B 1 82 ? 5.855 -0.875 -6.523 1 98.56 82 LEU B CA 1
ATOM 3131 C C . LEU B 1 82 ? 4.887 -0.229 -7.512 1 98.56 82 LEU B C 1
ATOM 3133 O O . LEU B 1 82 ? 3.686 -0.512 -7.484 1 98.56 82 LEU B O 1
ATOM 3137 N N . HIS B 1 83 ? 5.414 0.579 -8.383 1 98.44 83 HIS B N 1
ATOM 3138 C CA . HIS B 1 83 ? 4.645 1.422 -9.297 1 98.44 83 HIS B CA 1
ATOM 3139 C C . HIS B 1 83 ? 3.812 0.581 -10.258 1 98.44 83 HIS B C 1
ATOM 3141 O O . HIS B 1 83 ? 2.598 0.77 -10.359 1 98.44 83 HIS B O 1
ATOM 3147 N N . GLU B 1 84 ? 4.41 -0.33 -10.922 1 98.38 84 GLU B N 1
ATOM 3148 C CA . GLU B 1 84 ? 3.729 -1.117 -11.945 1 98.38 84 GLU B CA 1
ATOM 3149 C C . GLU B 1 84 ? 2.637 -1.989 -11.336 1 98.38 84 GLU B C 1
ATOM 3151 O O . GLU B 1 84 ? 1.522 -2.059 -11.859 1 98.38 84 GLU B O 1
ATOM 3156 N N . ASN B 1 85 ? 2.945 -2.643 -10.266 1 98.69 85 ASN B N 1
ATOM 3157 C CA . ASN B 1 85 ? 1.953 -3.521 -9.656 1 98.69 85 ASN B CA 1
ATOM 3158 C C . ASN B 1 85 ? 0.784 -2.73 -9.07 1 98.69 85 ASN B C 1
ATOM 3160 O O . ASN B 1 85 ? -0.366 -3.168 -9.156 1 98.69 85 ASN B O 1
ATOM 3164 N N . LEU B 1 86 ? 1.055 -1.548 -8.461 1 98.81 86 LEU B N 1
ATOM 3165 C CA . LEU B 1 86 ? -0.03 -0.699 -7.984 1 98.81 86 LEU B CA 1
ATOM 3166 C C . LEU B 1 86 ? -0.988 -0.346 -9.117 1 98.81 86 LEU B C 1
ATOM 3168 O O . LEU B 1 86 ? -2.207 -0.444 -8.953 1 98.81 86 LEU B O 1
ATOM 3172 N N . LEU B 1 87 ? -0.434 0.06 -10.219 1 98.69 87 LEU B N 1
ATOM 3173 C CA . LEU B 1 87 ? -1.256 0.521 -11.336 1 98.69 87 LEU B CA 1
ATOM 3174 C C . LEU B 1 87 ? -2.082 -0.625 -11.914 1 98.69 87 LEU B C 1
ATOM 3176 O O . LEU B 1 87 ? -3.277 -0.467 -12.172 1 98.69 87 LEU B O 1
ATOM 3180 N N . ILE B 1 88 ? -1.438 -1.764 -12.078 1 98.75 88 ILE B N 1
ATOM 3181 C CA . ILE B 1 88 ? -2.123 -2.914 -12.664 1 98.75 88 ILE B CA 1
ATOM 3182 C C . ILE B 1 88 ? -3.314 -3.299 -11.789 1 98.75 88 ILE B C 1
ATOM 3184 O O . ILE B 1 88 ? -4.445 -3.379 -12.273 1 98.75 88 ILE B O 1
ATOM 3188 N N . GLN B 1 89 ? -3.105 -3.5 -10.539 1 98.56 89 GLN B N 1
ATOM 3189 C CA . GLN B 1 89 ? -4.152 -3.975 -9.641 1 98.56 89 GLN B CA 1
ATOM 3190 C C . GLN B 1 89 ? -5.246 -2.922 -9.469 1 98.56 89 GLN B C 1
ATOM 3192 O O . GLN B 1 89 ? -6.434 -3.244 -9.484 1 98.56 89 GLN B O 1
ATOM 3197 N N . ASP B 1 90 ? -4.82 -1.701 -9.281 1 98.56 90 ASP B N 1
ATOM 3198 C CA . ASP B 1 90 ? -5.785 -0.634 -9.039 1 98.56 90 ASP B CA 1
ATOM 3199 C C . ASP B 1 90 ? -6.691 -0.426 -10.25 1 98.56 90 ASP B C 1
ATOM 3201 O O . ASP B 1 90 ? -7.898 -0.222 -10.102 1 98.56 90 ASP B O 1
ATOM 3205 N N . ASN B 1 91 ? -6.125 -0.404 -11.453 1 98.69 91 ASN B N 1
ATOM 3206 C CA . ASN B 1 91 ? -6.914 -0.273 -12.672 1 98.69 91 ASN B CA 1
ATOM 3207 C C . ASN B 1 91 ? -7.93 -1.402 -12.805 1 98.69 91 ASN B C 1
ATOM 3209 O O . ASN B 1 91 ? -9.086 -1.163 -13.148 1 98.69 91 ASN B O 1
ATOM 3213 N N . ILE B 1 92 ? -7.516 -2.596 -12.508 1 98.88 92 ILE B N 1
ATOM 3214 C CA . ILE B 1 92 ? -8.398 -3.75 -12.648 1 98.88 92 ILE B CA 1
ATOM 3215 C C . ILE B 1 92 ? -9.516 -3.67 -11.617 1 98.88 92 ILE B C 1
ATOM 3217 O O . ILE B 1 92 ? -10.68 -3.922 -11.938 1 98.88 92 ILE B O 1
ATOM 3221 N N . PHE B 1 93 ? -9.18 -3.354 -10.344 1 98.81 93 PHE B N 1
ATOM 3222 C CA . PHE B 1 93 ? -10.195 -3.252 -9.305 1 98.81 93 PHE B CA 1
ATOM 3223 C C . PHE B 1 93 ? -11.234 -2.197 -9.656 1 98.81 93 PHE B C 1
ATOM 3225 O O . PHE B 1 93 ? -12.438 -2.438 -9.531 1 98.81 93 PHE B O 1
ATOM 3232 N N . GLU B 1 94 ? -10.75 -1.056 -10.07 1 98.56 94 GLU B N 1
ATOM 3233 C CA . GLU B 1 94 ? -11.648 0.039 -10.422 1 98.56 94 GLU B CA 1
ATOM 3234 C C . GLU B 1 94 ? -12.578 -0.356 -11.562 1 98.56 94 GLU B C 1
ATOM 3236 O O . GLU B 1 94 ? -13.789 -0.127 -11.492 1 98.56 94 GLU B O 1
ATOM 3241 N N . MET B 1 95 ? -12.031 -0.935 -12.656 1 98.75 95 MET B N 1
ATOM 3242 C CA . MET B 1 95 ? -12.836 -1.276 -13.82 1 98.75 95 MET B CA 1
ATOM 3243 C C . MET B 1 95 ? -13.773 -2.441 -13.516 1 98.75 95 MET B C 1
ATOM 3245 O O . MET B 1 95 ? -14.883 -2.508 -14.039 1 98.75 95 MET B O 1
ATOM 3249 N N . ALA B 1 96 ? -13.227 -3.389 -12.688 1 98.69 96 ALA B N 1
ATOM 3250 C CA . ALA B 1 96 ? -14.094 -4.496 -12.289 1 98.69 96 ALA B CA 1
ATOM 3251 C C . ALA B 1 96 ? -15.336 -3.984 -11.57 1 98.69 96 ALA B C 1
ATOM 3253 O O . ALA B 1 96 ? -16.438 -4.5 -11.773 1 98.69 96 ALA B O 1
ATOM 3254 N N . ASN B 1 97 ? -15.125 -3.059 -10.68 1 98.38 97 ASN B N 1
ATOM 3255 C CA . ASN B 1 97 ? -16.266 -2.473 -9.992 1 98.38 97 ASN B CA 1
ATOM 3256 C C . ASN B 1 97 ? -17.172 -1.693 -10.945 1 98.38 97 ASN B C 1
ATOM 3258 O O . ASN B 1 97 ? -18.391 -1.875 -10.945 1 98.38 97 ASN B O 1
ATOM 3262 N N . LYS B 1 98 ? -16.609 -0.827 -11.758 1 98.19 98 LYS B N 1
ATOM 3263 C CA . LYS B 1 98 ? -17.328 0.054 -12.68 1 98.19 98 LYS B CA 1
ATOM 3264 C C . LYS B 1 98 ? -18.188 -0.749 -13.656 1 98.19 98 LYS B C 1
ATOM 3266 O O . LYS B 1 98 ? -19.297 -0.345 -13.984 1 98.19 98 LYS B O 1
ATOM 3271 N N . TYR B 1 99 ? -17.703 -1.88 -14.078 1 98.38 99 TYR B N 1
ATOM 3272 C CA . TYR B 1 99 ? -18.375 -2.629 -15.133 1 98.38 99 TYR B CA 1
ATOM 3273 C C . TYR B 1 99 ? -19 -3.906 -14.586 1 98.38 99 TYR B C 1
ATOM 3275 O O . TYR B 1 99 ? -19.266 -4.848 -15.336 1 98.38 99 TYR B O 1
ATOM 3283 N N . ALA B 1 100 ? -19.125 -3.99 -13.297 1 97.44 100 ALA B N 1
ATOM 3284 C CA . ALA B 1 100 ? -19.922 -4.98 -12.586 1 97.44 100 ALA B CA 1
ATOM 3285 C C . ALA B 1 100 ? -19.406 -6.395 -12.844 1 97.44 100 ALA B C 1
ATOM 3287 O O . ALA B 1 100 ? -20.188 -7.312 -13.086 1 97.44 100 ALA B O 1
ATOM 3288 N N . VAL B 1 101 ? -18.125 -6.578 -12.906 1 98.56 101 VAL B N 1
ATOM 3289 C CA . VAL B 1 101 ? -17.531 -7.91 -12.914 1 98.56 101 VAL B CA 1
ATOM 3290 C C . VAL B 1 101 ? -18.016 -8.703 -11.703 1 98.56 101 VAL B C 1
ATOM 3292 O O . VAL B 1 101 ? -18.109 -8.164 -10.602 1 98.56 101 VAL B O 1
ATOM 3295 N N . LYS B 1 102 ? -18.391 -9.93 -11.922 1 98.25 102 LYS B N 1
ATOM 3296 C CA . LYS B 1 102 ? -18.969 -10.75 -10.852 1 98.25 102 LYS B CA 1
ATOM 3297 C C . LYS B 1 102 ? -17.906 -11.117 -9.812 1 98.25 102 LYS B C 1
ATOM 3299 O O . LYS B 1 102 ? -18.141 -10.977 -8.609 1 98.25 102 LYS B O 1
ATOM 3304 N N . ASN B 1 103 ? -16.766 -11.656 -10.258 1 98.69 103 ASN B N 1
ATOM 3305 C CA . ASN B 1 103 ? -15.672 -11.953 -9.344 1 98.69 103 ASN B CA 1
ATOM 3306 C C . ASN B 1 103 ? -14.312 -11.648 -9.977 1 98.69 103 ASN B C 1
ATOM 3308 O O . ASN B 1 103 ? -14.133 -11.82 -11.188 1 98.69 103 ASN B O 1
ATOM 3312 N N . VAL B 1 104 ? -13.445 -11.109 -9.188 1 98.81 104 VAL B N 1
ATOM 3313 C CA . VAL B 1 104 ? -12.023 -10.938 -9.469 1 98.81 104 VAL B CA 1
ATOM 3314 C C . VAL B 1 104 ? -11.203 -11.734 -8.461 1 98.81 104 VAL B C 1
ATOM 3316 O O . VAL B 1 104 ? -11.469 -11.695 -7.258 1 98.81 104 VAL B O 1
ATOM 3319 N N . ILE B 1 105 ? -10.32 -12.516 -8.938 1 98.88 105 ILE B N 1
ATOM 3320 C CA . ILE B 1 105 ? -9.375 -13.141 -8.016 1 98.88 105 ILE B CA 1
ATOM 3321 C C . ILE B 1 105 ? -8.023 -12.438 -8.117 1 98.88 105 ILE B C 1
ATOM 3323 O O . ILE B 1 105 ? -7.469 -12.289 -9.211 1 98.88 105 ILE B O 1
ATOM 3327 N N . PHE B 1 106 ? -7.609 -11.938 -7.027 1 98.88 106 PHE B N 1
ATOM 3328 C CA . PHE B 1 106 ? -6.309 -11.305 -6.852 1 98.88 106 PHE B CA 1
ATOM 3329 C C . PHE B 1 106 ? -5.344 -12.234 -6.133 1 98.88 106 PHE B C 1
ATOM 3331 O O . PHE B 1 106 ? -5.727 -12.914 -5.176 1 98.88 106 PHE B O 1
ATOM 3338 N N . TYR B 1 107 ? -4.137 -12.25 -6.617 1 98.75 107 TYR B N 1
ATOM 3339 C CA . TYR B 1 107 ? -3.105 -13.07 -5.996 1 98.75 107 TYR B CA 1
ATOM 3340 C C . TYR B 1 107 ? -2.119 -12.203 -5.215 1 98.75 107 TYR B C 1
ATOM 3342 O O . TYR B 1 107 ? -1.274 -11.531 -5.809 1 98.75 107 TYR B O 1
ATOM 3350 N N . GLY B 1 108 ? -2.25 -12.273 -3.896 1 97.88 108 GLY B N 1
ATOM 3351 C CA . GLY B 1 108 ? -1.263 -11.617 -3.053 1 97.88 108 GLY B CA 1
ATOM 3352 C C . GLY B 1 108 ? 0.088 -12.312 -3.072 1 97.88 108 GLY B C 1
ATOM 3353 O O . GLY B 1 108 ? 0.52 -12.812 -4.113 1 97.88 108 GLY B O 1
ATOM 3354 N N . SER B 1 109 ? 0.812 -12.188 -2.016 1 96.06 109 SER B N 1
ATOM 3355 C CA . SER B 1 109 ? 2.133 -12.805 -1.913 1 96.06 109 SER B CA 1
ATOM 3356 C C . SER B 1 109 ? 2.496 -13.094 -0.461 1 96.06 109 SER B C 1
ATOM 3358 O O . SER B 1 109 ? 2.203 -12.297 0.431 1 96.06 109 SER B O 1
ATOM 3360 N N . SER B 1 110 ? 3.174 -14.195 -0.297 1 94.62 110 SER B N 1
ATOM 3361 C CA . SER B 1 110 ? 3.641 -14.531 1.043 1 94.62 110 SER B CA 1
ATOM 3362 C C . SER B 1 110 ? 4.715 -13.562 1.518 1 94.62 110 SER B C 1
ATOM 3364 O O . SER B 1 110 ? 5.004 -13.484 2.713 1 94.62 110 SER B O 1
ATOM 3366 N N . CYS B 1 111 ? 5.289 -12.781 0.623 1 92.94 111 CYS B N 1
ATOM 3367 C CA . CYS B 1 111 ? 6.293 -11.781 0.962 1 92.94 111 CYS B CA 1
ATOM 3368 C C . CYS B 1 111 ? 5.684 -10.656 1.798 1 92.94 111 CYS B C 1
ATOM 3370 O O . CYS B 1 111 ? 6.41 -9.859 2.391 1 92.94 111 CYS B O 1
ATOM 3372 N N . THR B 1 112 ? 4.363 -10.617 1.911 1 96.25 112 THR B N 1
ATOM 3373 C CA . THR B 1 112 ? 3.695 -9.57 2.674 1 96.25 112 THR B CA 1
ATOM 3374 C C . THR B 1 112 ? 3.602 -9.945 4.148 1 96.25 112 THR B C 1
ATOM 3376 O O . THR B 1 112 ? 3.244 -9.117 4.988 1 96.25 112 THR B O 1
ATOM 3379 N N . TYR B 1 113 ? 3.906 -11.188 4.477 1 96.44 113 TYR B N 1
ATOM 3380 C CA . TYR B 1 113 ? 3.914 -11.617 5.875 1 96.44 113 TYR B CA 1
ATOM 3381 C C . TYR B 1 113 ? 5.172 -11.125 6.586 1 96.44 113 TYR B C 1
ATOM 3383 O O . TYR B 1 113 ? 6.188 -10.852 5.945 1 96.44 113 TYR B O 1
ATOM 3391 N N . PRO B 1 114 ? 5.113 -11.094 7.93 1 95.31 114 PRO B N 1
ATOM 3392 C CA . PRO B 1 114 ? 6.309 -10.68 8.672 1 95.31 114 PRO B CA 1
ATOM 3393 C C . PRO B 1 114 ? 7.504 -11.594 8.414 1 95.31 114 PRO B C 1
ATOM 3395 O O . PRO B 1 114 ? 7.344 -12.812 8.312 1 95.31 114 PRO B O 1
ATOM 3398 N N . LYS B 1 115 ? 8.648 -10.906 8.312 1 91.94 115 LYS B N 1
ATOM 3399 C CA . LYS B 1 115 ? 9.898 -11.641 8.156 1 91.94 115 LYS B CA 1
ATOM 3400 C C . LYS B 1 115 ? 10.055 -12.695 9.242 1 91.94 115 LYS B C 1
ATOM 3402 O O . LYS B 1 115 ? 10.531 -13.805 8.977 1 91.94 115 LYS B O 1
ATOM 3407 N N . VAL B 1 116 ? 9.672 -12.328 10.43 1 92.62 116 VAL B N 1
ATOM 3408 C CA . VAL B 1 116 ? 9.758 -13.219 11.586 1 92.62 116 VAL B CA 1
ATOM 3409 C C . VAL B 1 116 ? 8.367 -13.391 12.203 1 92.62 116 VAL B C 1
ATOM 3411 O O . VAL B 1 116 ? 7.816 -12.445 12.766 1 92.62 116 VAL B O 1
ATOM 3414 N N . CYS B 1 117 ? 7.84 -14.562 12.109 1 93.69 117 CYS B N 1
ATOM 3415 C CA . CYS B 1 117 ? 6.566 -14.898 12.742 1 93.69 117 CYS B CA 1
ATOM 3416 C C . CYS B 1 117 ? 6.43 -16.406 12.914 1 93.69 117 CYS B C 1
ATOM 3418 O O . CYS B 1 117 ? 7.23 -17.172 12.375 1 93.69 117 CYS B O 1
ATOM 3420 N N . PRO B 1 118 ? 5.512 -16.891 13.805 1 95.5 118 PRO B N 1
ATOM 3421 C CA . PRO B 1 118 ? 5.344 -18.328 14 1 95.5 118 PRO B CA 1
ATOM 3422 C C . PRO B 1 118 ? 5.07 -19.078 12.695 1 95.5 118 PRO B C 1
ATOM 3424 O O . PRO B 1 118 ? 4.516 -18.5 11.75 1 95.5 118 PRO B O 1
ATOM 3427 N N . GLN B 1 119 ? 5.527 -20.281 12.594 1 96.12 119 GLN B N 1
ATOM 3428 C CA . GLN B 1 119 ? 5.32 -21.156 11.453 1 96.12 119 GLN B CA 1
ATOM 3429 C C . GLN B 1 119 ? 4.488 -22.375 11.836 1 96.12 119 GLN B C 1
ATOM 3431 O O . GLN B 1 119 ? 4.617 -22.891 12.953 1 96.12 119 GLN B O 1
ATOM 3436 N N . PRO B 1 120 ? 3.693 -22.891 10.961 1 97.44 120 PRO B N 1
ATOM 3437 C CA . PRO B 1 120 ? 3.334 -22.297 9.664 1 97.44 120 PRO B CA 1
ATOM 3438 C C . PRO B 1 120 ? 2.611 -20.969 9.812 1 97.44 120 PRO B C 1
ATOM 3440 O O . PRO B 1 120 ? 1.954 -20.719 10.828 1 97.44 120 PRO B O 1
ATOM 3443 N N . MET B 1 121 ? 2.725 -20.094 8.828 1 97.5 121 MET B N 1
ATOM 3444 C CA . MET B 1 121 ? 2.186 -18.734 8.875 1 97.5 121 MET B CA 1
ATOM 3445 C C . MET B 1 121 ? 0.677 -18.75 8.656 1 97.5 121 MET B C 1
ATOM 3447 O O . MET B 1 121 ? 0.203 -19.078 7.574 1 97.5 121 MET B O 1
ATOM 3451 N N . LYS B 1 122 ? -0.061 -18.344 9.641 1 97.81 122 LYS B N 1
ATOM 3452 C CA . LYS B 1 122 ? -1.515 -18.234 9.562 1 97.81 122 LYS B CA 1
ATOM 3453 C C . LYS B 1 122 ? -1.933 -16.875 9.008 1 97.81 122 LYS B C 1
ATOM 3455 O O . LYS B 1 122 ? -1.198 -15.891 9.141 1 97.81 122 LYS B O 1
ATOM 3460 N N . GLU B 1 123 ? -3.139 -16.797 8.406 1 97.88 123 GLU B N 1
ATOM 3461 C CA . GLU B 1 123 ? -3.641 -15.555 7.836 1 97.88 123 GLU B CA 1
ATOM 3462 C C . GLU B 1 123 ? -3.658 -14.438 8.875 1 97.88 123 GLU B C 1
ATOM 3464 O O . GLU B 1 123 ? -3.404 -13.281 8.555 1 97.88 123 GLU B O 1
ATOM 3469 N N . GLU B 1 124 ? -3.893 -14.773 10.156 1 96.56 124 GLU B N 1
ATOM 3470 C CA . GLU B 1 124 ? -4.02 -13.781 11.211 1 96.56 124 GLU B CA 1
ATOM 3471 C C . GLU B 1 124 ? -2.666 -13.164 11.555 1 96.56 124 GLU B C 1
ATOM 3473 O O . GLU B 1 124 ? -2.598 -12.156 12.266 1 96.56 124 GLU B O 1
ATOM 3478 N N . TYR B 1 125 ? -1.586 -13.773 11.078 1 96.75 125 TYR B N 1
ATOM 3479 C CA . TYR B 1 125 ? -0.262 -13.227 11.352 1 96.75 125 TYR B CA 1
ATOM 3480 C C . TYR B 1 125 ? 0.085 -12.117 10.375 1 96.75 125 TYR B C 1
ATOM 3482 O O . TYR B 1 125 ? 1.065 -11.391 10.562 1 96.75 125 TYR B O 1
ATOM 3490 N N . TRP B 1 126 ? -0.737 -11.953 9.359 1 94.88 126 TRP B N 1
ATOM 3491 C CA . TRP B 1 126 ? -0.521 -10.953 8.32 1 94.88 126 TRP B CA 1
ATOM 3492 C C . TRP B 1 126 ? -0.514 -9.547 8.906 1 94.88 126 TRP B C 1
ATOM 3494 O O . TRP B 1 126 ? -1.395 -9.195 9.695 1 94.88 126 TRP B O 1
ATOM 3504 N N . LEU B 1 127 ? 0.53 -8.727 8.695 1 93.12 127 LEU B N 1
ATOM 3505 C CA . LEU B 1 127 ? 0.719 -7.344 9.109 1 93.12 127 LEU B CA 1
ATOM 3506 C C . LEU B 1 127 ? 0.938 -7.258 10.617 1 93.12 127 LEU B C 1
ATOM 3508 O O . LEU B 1 127 ? 0.643 -6.23 11.234 1 93.12 127 LEU B O 1
ATOM 3512 N N . THR B 1 128 ? 1.432 -8.305 11.234 1 94.44 128 THR B N 1
ATOM 3513 C CA . THR B 1 128 ? 1.658 -8.281 12.68 1 94.44 128 THR B CA 1
ATOM 3514 C C . THR B 1 128 ? 3.133 -8.039 12.992 1 94.44 128 THR B C 1
ATOM 3516 O O . THR B 1 128 ? 3.543 -8.094 14.148 1 94.44 128 THR B O 1
ATOM 3519 N N . GLY B 1 129 ? 3.92 -7.793 11.984 1 93.88 129 GLY B N 1
ATOM 3520 C CA . GLY B 1 129 ? 5.34 -7.527 12.156 1 93.88 129 GLY B CA 1
ATOM 3521 C C . GLY B 1 129 ? 6 -6.984 10.906 1 93.88 129 GLY B C 1
ATOM 3522 O O . GLY B 1 129 ? 5.344 -6.809 9.875 1 93.88 129 GLY B O 1
ATOM 3523 N N . ALA B 1 130 ? 7.273 -6.77 11.023 1 92.19 130 ALA B N 1
ATOM 3524 C CA . ALA B 1 130 ? 8.016 -6.156 9.93 1 92.19 130 ALA B CA 1
ATOM 3525 C C . ALA B 1 130 ? 8.188 -7.129 8.766 1 92.19 130 ALA B C 1
ATOM 3527 O O . ALA B 1 130 ? 8.43 -8.32 8.977 1 92.19 130 ALA B O 1
ATOM 3528 N N . ILE B 1 131 ? 8.031 -6.566 7.555 1 92.19 131 ILE B N 1
ATOM 3529 C CA . ILE B 1 131 ? 8.211 -7.383 6.355 1 92.19 131 ILE B CA 1
ATOM 3530 C C . ILE B 1 131 ? 9.68 -7.367 5.934 1 92.19 131 ILE B C 1
ATOM 3532 O O . ILE B 1 131 ? 10.469 -6.559 6.43 1 92.19 131 ILE B O 1
ATOM 3536 N N . GLU B 1 132 ? 10.039 -8.281 5.055 1 90.69 132 GLU B N 1
ATOM 3537 C CA . GLU B 1 132 ? 11.406 -8.344 4.559 1 90.69 132 GLU B CA 1
ATOM 3538 C C . GLU B 1 132 ? 11.758 -7.105 3.742 1 90.69 132 GLU B C 1
ATOM 3540 O O . GLU B 1 132 ? 11.031 -6.738 2.818 1 90.69 132 GLU B O 1
ATOM 3545 N N . GLU B 1 133 ? 12.906 -6.52 3.922 1 89 133 GLU B N 1
ATOM 3546 C CA . GLU B 1 133 ? 13.297 -5.25 3.316 1 89 133 GLU B CA 1
ATOM 3547 C C . GLU B 1 133 ? 13.641 -5.426 1.839 1 89 133 GLU B C 1
ATOM 3549 O O . GLU B 1 133 ? 13.438 -4.512 1.036 1 89 133 GLU B O 1
ATOM 3554 N N . THR B 1 134 ? 14.133 -6.555 1.454 1 87.62 134 THR B N 1
ATOM 3555 C CA . THR B 1 134 ? 14.633 -6.793 0.105 1 87.62 134 THR B CA 1
ATOM 3556 C C . THR B 1 134 ? 13.508 -6.691 -0.917 1 87.62 134 THR B C 1
ATOM 3558 O O . THR B 1 134 ? 13.742 -6.379 -2.086 1 87.62 134 THR B O 1
ATOM 3561 N N . SER B 1 135 ? 12.266 -6.934 -0.491 1 91.62 135 SER B N 1
ATOM 3562 C CA . SER B 1 135 ? 11.141 -6.934 -1.425 1 91.62 135 SER B CA 1
ATOM 3563 C C . SER B 1 135 ? 10.102 -5.895 -1.029 1 91.62 135 SER B C 1
ATOM 3565 O O . SER B 1 135 ? 8.906 -6.074 -1.3 1 91.62 135 SER B O 1
ATOM 3567 N N . MET B 1 136 ? 10.508 -4.879 -0.473 1 94.19 136 MET B N 1
ATOM 3568 C CA . MET B 1 136 ? 9.594 -3.941 0.171 1 94.19 136 MET B CA 1
ATOM 3569 C C . MET B 1 136 ? 8.688 -3.279 -0.855 1 94.19 136 MET B C 1
ATOM 3571 O O . MET B 1 136 ? 7.492 -3.088 -0.601 1 94.19 136 MET B O 1
ATOM 3575 N N . GLY B 1 137 ? 9.312 -2.824 -2.021 1 96.94 137 GLY B N 1
ATOM 3576 C CA . GLY B 1 137 ? 8.477 -2.217 -3.049 1 96.94 137 GLY B CA 1
ATOM 3577 C C . GLY B 1 137 ? 7.383 -3.137 -3.551 1 96.94 137 GLY B C 1
ATOM 3578 O O . GLY B 1 137 ? 6.211 -2.756 -3.584 1 96.94 137 GLY B O 1
ATOM 3579 N N . TYR B 1 138 ? 7.738 -4.363 -3.82 1 96.56 138 TYR B N 1
ATOM 3580 C CA . TYR B 1 138 ? 6.797 -5.379 -4.27 1 96.56 138 TYR B CA 1
ATOM 3581 C C . TYR B 1 138 ? 5.781 -5.703 -3.18 1 96.56 138 TYR B C 1
ATOM 3583 O O . TYR B 1 138 ? 4.578 -5.762 -3.443 1 96.56 138 TYR B O 1
ATOM 3591 N N . ALA B 1 139 ? 6.227 -5.863 -1.99 1 96.94 139 ALA B N 1
ATOM 3592 C CA . ALA B 1 139 ? 5.367 -6.203 -0.858 1 96.94 139 ALA B CA 1
ATOM 3593 C C . ALA B 1 139 ? 4.344 -5.105 -0.599 1 96.94 139 ALA B C 1
ATOM 3595 O O . ALA B 1 139 ? 3.18 -5.391 -0.305 1 96.94 139 ALA B O 1
ATOM 3596 N N . ALA B 1 140 ? 4.777 -3.889 -0.704 1 97.75 140 ALA B N 1
ATOM 3597 C CA . ALA B 1 140 ? 3.865 -2.771 -0.478 1 97.75 140 ALA B CA 1
ATOM 3598 C C . ALA B 1 140 ? 2.729 -2.777 -1.497 1 97.75 140 ALA B C 1
ATOM 3600 O O . ALA B 1 140 ? 1.574 -2.514 -1.151 1 97.75 140 ALA B O 1
ATOM 3601 N N . ALA B 1 141 ? 3.07 -3.01 -2.729 1 98.5 141 ALA B N 1
ATOM 3602 C CA . ALA B 1 141 ? 2.041 -3.092 -3.762 1 98.5 141 ALA B CA 1
ATOM 3603 C C . ALA B 1 141 ? 1.054 -4.215 -3.465 1 98.5 141 ALA B C 1
ATOM 3605 O O . ALA B 1 141 ? -0.16 -4.035 -3.59 1 98.5 141 ALA B O 1
ATOM 3606 N N . LYS B 1 142 ? 1.572 -5.344 -3.07 1 98.44 142 LYS B N 1
ATOM 3607 C CA . LYS B 1 142 ? 0.705 -6.488 -2.797 1 98.44 142 LYS B CA 1
ATOM 3608 C C . LYS B 1 142 ? -0.13 -6.254 -1.54 1 98.44 142 LYS B C 1
ATOM 3610 O O . LYS B 1 142 ? -1.279 -6.691 -1.462 1 98.44 142 LYS B O 1
ATOM 3615 N N . ILE B 1 143 ? 0.413 -5.594 -0.559 1 98.12 143 ILE B N 1
ATOM 3616 C CA . ILE B 1 143 ? -0.353 -5.207 0.621 1 98.12 143 ILE B CA 1
ATOM 3617 C C . ILE B 1 143 ? -1.533 -4.332 0.205 1 98.12 143 ILE B C 1
ATOM 3619 O O . ILE B 1 143 ? -2.668 -4.57 0.626 1 98.12 143 ILE B O 1
ATOM 3623 N N . ALA B 1 144 ? -1.258 -3.354 -0.61 1 98.56 144 ALA B N 1
ATOM 3624 C CA . ALA B 1 144 ? -2.322 -2.486 -1.108 1 98.56 144 ALA B CA 1
ATOM 3625 C C . ALA B 1 144 ? -3.393 -3.295 -1.836 1 98.56 144 ALA B C 1
ATOM 3627 O O . ALA B 1 144 ? -4.586 -3.004 -1.721 1 98.56 144 ALA B O 1
ATOM 3628 N N . GLY B 1 145 ? -2.967 -4.266 -2.562 1 98.69 145 GLY B N 1
ATOM 3629 C CA . GLY B 1 145 ? -3.908 -5.117 -3.271 1 98.69 145 GLY B CA 1
ATOM 3630 C C . GLY B 1 145 ? -4.762 -5.961 -2.344 1 98.69 145 GLY B C 1
ATOM 3631 O O . GLY B 1 145 ? -5.969 -6.086 -2.547 1 98.69 145 GLY B O 1
ATOM 3632 N N . ILE B 1 146 ? -4.16 -6.582 -1.355 1 98.62 146 ILE B N 1
ATOM 3633 C CA . ILE B 1 146 ? -4.871 -7.41 -0.385 1 98.62 146 ILE B CA 1
ATOM 3634 C C . ILE B 1 146 ? -5.918 -6.566 0.344 1 98.62 146 ILE B C 1
ATOM 3636 O O . ILE B 1 146 ? -7.086 -6.945 0.424 1 98.62 146 ILE B O 1
ATOM 3640 N N . ILE B 1 147 ? -5.504 -5.418 0.796 1 98.31 147 ILE B N 1
ATOM 3641 C CA . ILE B 1 147 ? -6.422 -4.516 1.479 1 98.31 147 ILE B CA 1
ATOM 3642 C C . ILE B 1 147 ? -7.461 -3.988 0.49 1 98.31 147 ILE B C 1
ATOM 3644 O O . ILE B 1 147 ? -8.625 -3.795 0.847 1 98.31 147 ILE B O 1
ATOM 3648 N N . GLY B 1 148 ? -7.039 -3.828 -0.749 1 98.62 148 GLY B N 1
ATOM 3649 C CA . GLY B 1 148 ? -7.961 -3.408 -1.792 1 98.62 148 GLY B CA 1
ATOM 3650 C C . GLY B 1 148 ? -9.148 -4.34 -1.949 1 98.62 148 GLY B C 1
ATOM 3651 O O . GLY B 1 148 ? -10.297 -3.889 -1.998 1 98.62 148 GLY B O 1
ATOM 3652 N N . CYS B 1 149 ? -8.867 -5.641 -2.016 1 98.69 149 CYS B N 1
ATOM 3653 C CA . CYS B 1 149 ? -9.945 -6.617 -2.117 1 98.69 149 CYS B CA 1
ATOM 3654 C C . CYS B 1 149 ? -10.938 -6.457 -0.967 1 98.69 149 CYS B C 1
ATOM 3656 O O . CYS B 1 149 ? -12.141 -6.355 -1.189 1 98.69 149 CYS B O 1
ATOM 3658 N N . LYS B 1 150 ? -10.438 -6.395 0.194 1 97.94 150 LYS B N 1
ATOM 3659 C CA . LYS B 1 150 ? -11.273 -6.242 1.381 1 97.94 150 LYS B CA 1
ATOM 3660 C C . LYS B 1 150 ? -12.062 -4.934 1.331 1 97.94 150 LYS B C 1
ATOM 3662 O O . LYS B 1 150 ? -13.242 -4.902 1.678 1 97.94 150 LYS B O 1
ATOM 3667 N N . SER B 1 151 ? -11.422 -3.904 0.944 1 98.38 151 SER B N 1
ATOM 3668 C CA . SER B 1 151 ? -12 -2.566 0.939 1 98.38 151 SER B CA 1
ATOM 3669 C C . SER B 1 151 ? -13.133 -2.461 -0.075 1 98.38 151 SER B C 1
ATOM 3671 O O . SER B 1 151 ? -14.18 -1.875 0.214 1 98.38 151 SER B O 1
ATOM 3673 N N . TYR B 1 152 ? -12.914 -2.93 -1.28 1 98.62 152 TYR B N 1
ATOM 3674 C CA . TYR B 1 152 ? -13.977 -2.898 -2.279 1 98.62 152 TYR B CA 1
ATOM 3675 C C . TYR B 1 152 ? -15.188 -3.691 -1.81 1 98.62 152 TYR B C 1
ATOM 3677 O O . TYR B 1 152 ? -16.328 -3.244 -1.959 1 98.62 152 TYR B O 1
ATOM 3685 N N . ASN B 1 153 ? -14.969 -4.895 -1.238 1 98.31 153 ASN B N 1
ATOM 3686 C CA . ASN B 1 153 ? -16.062 -5.707 -0.724 1 98.31 153 ASN B CA 1
ATOM 3687 C C . ASN B 1 153 ? -16.828 -4.984 0.383 1 98.31 153 ASN B C 1
ATOM 3689 O O . ASN B 1 153 ? -18.062 -5.004 0.409 1 98.31 153 ASN B O 1
ATOM 3693 N N . THR B 1 154 ? -16.125 -4.34 1.246 1 97.69 154 THR B N 1
ATOM 3694 C CA . THR B 1 154 ? -16.734 -3.613 2.354 1 97.69 154 THR B CA 1
ATOM 3695 C C . THR B 1 154 ? -17.547 -2.426 1.84 1 97.69 154 THR B C 1
ATOM 3697 O O . THR B 1 154 ? -18.703 -2.26 2.199 1 97.69 154 THR B O 1
ATOM 3700 N N . GLN B 1 155 ? -16.953 -1.614 1.056 1 98 155 GLN B N 1
ATOM 3701 C CA . GLN B 1 155 ? -17.562 -0.372 0.591 1 98 155 GLN B CA 1
ATOM 3702 C C . GLN B 1 155 ? -18.828 -0.648 -0.217 1 98 155 GLN B C 1
ATOM 3704 O O . GLN B 1 155 ? -19.797 0.115 -0.148 1 98 155 GLN B O 1
ATOM 3709 N N . TYR B 1 156 ? -18.812 -1.719 -0.931 1 97.81 156 TYR B N 1
ATOM 3710 C CA . TYR B 1 156 ? -19.938 -1.971 -1.824 1 97.81 156 TYR B CA 1
ATOM 3711 C C . TYR B 1 156 ? -20.766 -3.143 -1.327 1 97.81 156 TYR B C 1
ATOM 3713 O O . TYR B 1 156 ? -21.641 -3.633 -2.043 1 97.81 156 TYR B O 1
ATOM 3721 N N . ASN B 1 157 ? -20.469 -3.635 -0.138 1 96.44 157 ASN B N 1
ATOM 3722 C CA . ASN B 1 157 ? -21.219 -4.691 0.532 1 96.44 157 ASN B CA 1
ATOM 3723 C C . ASN B 1 157 ? -21.391 -5.914 -0.364 1 96.44 157 ASN B C 1
ATOM 3725 O O . ASN B 1 157 ? -22.5 -6.363 -0.611 1 96.44 157 ASN B O 1
ATOM 3729 N N . THR B 1 158 ? -20.203 -6.387 -0.82 1 95.44 158 THR B N 1
ATOM 3730 C CA . THR B 1 158 ? -20.172 -7.543 -1.711 1 95.44 158 THR B CA 1
ATOM 3731 C C . THR B 1 158 ? -19.062 -8.508 -1.296 1 95.44 158 THR B C 1
ATOM 3733 O O . THR B 1 158 ? -18.438 -8.336 -0.248 1 95.44 158 THR B O 1
ATOM 3736 N N . ASN B 1 159 ? -18.906 -9.57 -1.999 1 95.69 159 ASN B N 1
ATOM 3737 C CA . ASN B 1 159 ? -17.797 -10.523 -1.876 1 95.69 159 ASN B CA 1
ATOM 3738 C C . ASN B 1 159 ? -17.203 -10.875 -3.238 1 95.69 159 ASN B C 1
ATOM 3740 O O . ASN B 1 159 ? -16.875 -12.031 -3.498 1 95.69 159 ASN B O 1
ATOM 3744 N N . ARG B 1 160 ? -17.094 -9.875 -4.051 1 97.38 160 ARG B N 1
ATOM 3745 C CA . ARG B 1 160 ? -16.703 -10.055 -5.445 1 97.38 160 ARG B CA 1
ATOM 3746 C C . ARG B 1 160 ? -15.188 -10.164 -5.59 1 97.38 160 ARG B C 1
ATOM 3748 O O . ARG B 1 160 ? -14.695 -10.789 -6.527 1 97.38 160 ARG B O 1
ATOM 3755 N N . PHE B 1 161 ? -14.5 -9.539 -4.703 1 98.75 161 PHE B N 1
ATOM 3756 C CA . PHE B 1 161 ? -13.047 -9.5 -4.789 1 98.75 161 PHE B CA 1
ATOM 3757 C C . PHE B 1 161 ? -12.422 -10.562 -3.889 1 98.75 161 PHE B C 1
ATOM 3759 O O . PHE B 1 161 ? -12.461 -10.438 -2.662 1 98.75 161 PHE B O 1
ATOM 3766 N N . ILE B 1 162 ? -11.867 -11.594 -4.539 1 98.69 162 ILE B N 1
ATOM 3767 C CA . ILE B 1 162 ? -11.297 -12.742 -3.846 1 98.69 162 ILE B CA 1
ATOM 3768 C C . ILE B 1 162 ? -9.781 -12.578 -3.746 1 98.69 162 ILE B C 1
ATOM 3770 O O . ILE B 1 162 ? -9.117 -12.266 -4.738 1 98.69 162 ILE B O 1
ATOM 3774 N N . CYS B 1 163 ? -9.234 -12.727 -2.582 1 98.62 163 CYS B N 1
ATOM 3775 C CA . CYS B 1 163 ? -7.797 -12.609 -2.367 1 98.62 163 CYS B CA 1
ATOM 3776 C C . CYS B 1 163 ? -7.203 -13.945 -1.928 1 98.62 163 CYS B C 1
ATOM 3778 O O . CYS B 1 163 ? -7.602 -14.492 -0.901 1 98.62 163 CYS B O 1
ATOM 3780 N N . VAL B 1 164 ? -6.25 -14.406 -2.697 1 98.44 164 VAL B N 1
ATOM 3781 C CA . VAL B 1 164 ? -5.531 -15.633 -2.361 1 98.44 164 VAL B CA 1
ATOM 3782 C C . VAL B 1 164 ? -4.027 -15.352 -2.324 1 98.44 164 VAL B C 1
ATOM 3784 O O . VAL B 1 164 ? -3.508 -14.609 -3.152 1 98.44 164 VAL B O 1
ATOM 3787 N N . ILE B 1 165 ? -3.371 -15.945 -1.362 1 98.44 165 ILE B N 1
ATOM 3788 C CA . ILE B 1 165 ? -1.925 -15.805 -1.223 1 98.44 165 ILE B CA 1
ATOM 3789 C C . ILE B 1 165 ? -1.25 -17.156 -1.432 1 98.44 165 ILE B C 1
ATOM 3791 O O . ILE B 1 165 ? -1.17 -17.969 -0.506 1 98.44 165 ILE B O 1
ATOM 3795 N N . PRO B 1 166 ? -0.798 -17.344 -2.609 1 96.75 166 PRO B N 1
ATOM 3796 C CA . PRO B 1 166 ? -0.029 -18.562 -2.846 1 96.75 166 PRO B CA 1
ATOM 3797 C C . PRO B 1 166 ? 1.405 -18.469 -2.332 1 96.75 166 PRO B C 1
ATOM 3799 O O . PRO B 1 166 ? 1.896 -17.375 -2.064 1 96.75 166 PRO B O 1
ATOM 3802 N N . ASN B 1 167 ? 1.967 -19.641 -2.086 1 91.56 167 ASN B N 1
ATOM 3803 C CA . ASN B 1 167 ? 3.375 -19.641 -1.7 1 91.56 167 ASN B CA 1
ATOM 3804 C C . ASN B 1 167 ? 4.25 -20.25 -2.795 1 91.56 167 ASN B C 1
ATOM 3806 O O . ASN B 1 167 ? 4.133 -21.438 -3.109 1 91.56 167 ASN B O 1
ATOM 3810 N N . SER B 1 168 ? 5.172 -19.531 -3.391 1 92.12 168 SER B N 1
ATOM 3811 C CA . SER B 1 168 ? 6.23 -19.969 -4.297 1 92.12 168 SER B CA 1
ATOM 3812 C C . SER B 1 168 ? 5.688 -20.906 -5.371 1 92.12 168 SER B C 1
ATOM 3814 O O . SER B 1 168 ? 6.051 -22.078 -5.418 1 92.12 168 SER B O 1
ATOM 3816 N N . ILE B 1 169 ? 4.93 -20.406 -6.262 1 96.44 169 ILE B N 1
ATOM 3817 C CA . ILE B 1 169 ? 4.363 -21.188 -7.367 1 96.44 169 ILE B CA 1
ATOM 3818 C C . ILE B 1 169 ? 5.473 -21.609 -8.32 1 96.44 169 ILE B C 1
ATOM 3820 O O . ILE B 1 169 ? 6.395 -20.828 -8.602 1 96.44 169 ILE B O 1
ATOM 3824 N N . TYR B 1 170 ? 5.434 -22.859 -8.758 1 96.06 170 TYR B N 1
ATOM 3825 C CA . TYR B 1 170 ? 6.359 -23.344 -9.773 1 96.06 170 TYR B CA 1
ATOM 3826 C C . TYR B 1 170 ? 5.625 -24.156 -10.836 1 96.06 170 TYR B C 1
ATOM 3828 O O . TYR B 1 170 ? 4.484 -24.578 -10.625 1 96.06 170 TYR B O 1
ATOM 3836 N N . GLY B 1 171 ? 6.215 -24.281 -11.992 1 96.88 171 GLY B N 1
ATOM 3837 C CA . GLY B 1 171 ? 5.594 -25.047 -13.07 1 96.88 171 GLY B CA 1
ATOM 3838 C C . GLY B 1 171 ? 6.016 -24.578 -14.445 1 96.88 171 GLY B C 1
ATOM 3839 O O . GLY B 1 171 ? 6.961 -23.797 -14.586 1 96.88 171 GLY B O 1
ATOM 3840 N N . PRO B 1 172 ? 5.336 -25.141 -15.477 1 95.44 172 PRO B N 1
ATOM 3841 C CA . PRO B 1 172 ? 5.586 -24.703 -16.844 1 95.44 172 PRO B CA 1
ATOM 3842 C C . PRO B 1 172 ? 5.395 -23.203 -17.031 1 95.44 172 PRO B C 1
ATOM 3844 O O . PRO B 1 172 ? 4.484 -22.609 -16.438 1 95.44 172 PRO B O 1
ATOM 3847 N N . ASN B 1 173 ? 6.215 -22.547 -17.844 1 92.56 173 ASN B N 1
ATOM 3848 C CA . ASN B 1 173 ? 6.188 -21.125 -18.156 1 92.56 173 ASN B CA 1
ATOM 3849 C C . ASN B 1 173 ? 6.738 -20.281 -17 1 92.56 173 ASN B C 1
ATOM 3851 O O . ASN B 1 173 ? 6.469 -19.094 -16.906 1 92.56 173 ASN B O 1
ATOM 3855 N N . ASP B 1 174 ? 7.477 -20.938 -16.094 1 92.12 174 ASP B N 1
ATOM 3856 C CA . ASP B 1 174 ? 8.203 -20.203 -15.062 1 92.12 174 ASP B CA 1
ATOM 3857 C C . ASP B 1 174 ? 9.375 -19.438 -15.656 1 92.12 174 ASP B C 1
ATOM 3859 O O . ASP B 1 174 ? 9.672 -19.562 -16.844 1 92.12 174 ASP B O 1
ATOM 3863 N N . ASN B 1 175 ? 9.883 -18.578 -14.883 1 87.44 175 ASN B N 1
ATOM 3864 C CA . ASN B 1 175 ? 11.055 -17.797 -15.281 1 87.44 175 ASN B CA 1
ATOM 3865 C C . ASN B 1 175 ? 12.352 -18.453 -14.836 1 87.44 175 ASN B C 1
ATOM 3867 O O . ASN B 1 175 ? 12.586 -18.609 -13.633 1 87.44 175 ASN B O 1
ATOM 3871 N N . PHE B 1 176 ? 13.273 -18.797 -15.805 1 88.81 176 PHE B N 1
ATOM 3872 C CA . PHE B 1 176 ? 14.492 -19.531 -15.477 1 88.81 176 PHE B CA 1
ATOM 3873 C C . PHE B 1 176 ? 15.727 -18.672 -15.703 1 88.81 176 PHE B C 1
ATOM 3875 O O . PHE B 1 176 ? 16.844 -19.172 -15.766 1 88.81 176 PHE B O 1
ATOM 3882 N N . ASP B 1 177 ? 15.469 -17.359 -15.828 1 83.19 177 ASP B N 1
ATOM 3883 C CA . ASP B 1 177 ? 16.578 -16.406 -15.898 1 83.19 177 ASP B CA 1
ATOM 3884 C C . ASP B 1 177 ? 17.25 -16.25 -14.539 1 83.19 177 ASP B C 1
ATOM 3886 O O . ASP B 1 177 ? 16.641 -15.758 -13.594 1 83.19 177 ASP B O 1
ATOM 3890 N N . LEU B 1 178 ? 18.531 -16.578 -14.445 1 77.75 178 LEU B N 1
ATOM 3891 C CA . LEU B 1 178 ? 19.219 -16.656 -13.164 1 77.75 178 LEU B CA 1
ATOM 3892 C C . LEU B 1 178 ? 19.266 -15.297 -12.477 1 77.75 178 LEU B C 1
ATOM 3894 O O . LEU B 1 178 ? 19.328 -15.219 -11.25 1 77.75 178 LEU B O 1
ATOM 3898 N N . GLU B 1 179 ? 19.219 -14.188 -13.188 1 75.12 179 GLU B N 1
ATOM 3899 C CA . GLU B 1 179 ? 19.266 -12.852 -12.602 1 75.12 179 GLU B CA 1
ATOM 3900 C C . GLU B 1 179 ? 17.922 -12.484 -11.984 1 75.12 179 GLU B C 1
ATOM 3902 O O . GLU B 1 179 ? 17.859 -11.711 -11.023 1 75.12 179 GLU B O 1
ATOM 3907 N N . ASN B 1 180 ? 16.844 -13.148 -12.406 1 79.62 180 ASN B N 1
ATOM 3908 C CA . ASN B 1 180 ? 15.523 -12.688 -12.023 1 79.62 180 ASN B CA 1
ATOM 3909 C C . ASN B 1 180 ? 14.641 -13.836 -11.555 1 79.62 180 ASN B C 1
ATOM 3911 O O . ASN B 1 180 ? 13.469 -13.641 -11.242 1 79.62 180 ASN B O 1
ATOM 3915 N N . SER B 1 181 ? 15.219 -15.016 -11.453 1 79.06 181 SER B N 1
ATOM 3916 C CA . SER B 1 181 ? 14.414 -16.188 -11.141 1 79.06 181 SER B CA 1
ATOM 3917 C C . SER B 1 181 ? 14.32 -16.422 -9.641 1 79.06 181 SER B C 1
ATOM 3919 O O . SER B 1 181 ? 15.094 -15.836 -8.867 1 79.06 181 SER B O 1
ATOM 3921 N N . HIS B 1 182 ? 13.352 -17.203 -9.289 1 84.94 182 HIS B N 1
ATOM 3922 C CA . HIS B 1 182 ? 13.203 -17.672 -7.918 1 84.94 182 HIS B CA 1
ATOM 3923 C C . HIS B 1 182 ? 14.094 -18.875 -7.652 1 84.94 182 HIS B C 1
ATOM 3925 O O . HIS B 1 182 ? 14.656 -19.469 -8.586 1 84.94 182 HIS B O 1
ATOM 3931 N N . VAL B 1 183 ? 14.203 -19.25 -6.43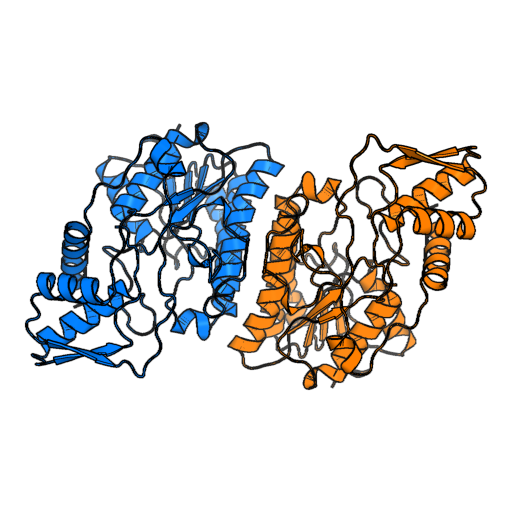4 1 84.25 183 VAL B N 1
ATOM 3932 C CA . VAL B 1 183 ? 15.133 -20.266 -5.965 1 84.25 183 VAL B CA 1
ATOM 3933 C C . VAL B 1 183 ? 14.891 -21.578 -6.703 1 84.25 183 VAL B C 1
ATOM 3935 O O . VAL B 1 183 ? 15.844 -22.234 -7.141 1 84.25 183 VAL B O 1
ATOM 3938 N N . PHE B 1 184 ? 13.688 -21.938 -6.926 1 90.75 184 PHE B N 1
ATOM 3939 C CA . PHE B 1 184 ? 13.328 -23.219 -7.531 1 90.75 184 PHE B CA 1
ATOM 3940 C C . PHE B 1 184 ? 13.812 -23.281 -8.977 1 90.75 184 PHE B C 1
ATOM 3942 O O . PHE B 1 184 ? 14.516 -24.219 -9.359 1 90.75 184 PHE B O 1
ATOM 3949 N N . SER B 1 185 ? 13.414 -22.312 -9.742 1 91.38 185 SER B N 1
ATOM 3950 C CA . SER B 1 185 ? 13.797 -22.297 -11.156 1 91.38 185 SER B CA 1
ATOM 3951 C C . SER B 1 185 ? 15.305 -22.094 -11.312 1 91.38 185 SER B C 1
ATOM 3953 O O . SER B 1 185 ? 15.914 -22.656 -12.227 1 91.38 185 SER B O 1
ATOM 3955 N N . ALA B 1 186 ? 15.906 -21.344 -10.398 1 89.56 186 ALA B N 1
ATOM 3956 C CA . ALA B 1 186 ? 17.359 -21.156 -10.414 1 89.56 186 ALA B CA 1
ATOM 3957 C C . ALA B 1 186 ? 18.078 -22.484 -10.18 1 89.56 186 ALA B C 1
ATOM 3959 O O . ALA B 1 186 ? 19.078 -22.781 -10.836 1 89.56 186 ALA B O 1
ATOM 3960 N N . LEU B 1 187 ? 17.609 -23.25 -9.281 1 93.44 187 LEU B N 1
ATOM 3961 C CA . LEU B 1 187 ? 18.219 -24.547 -8.969 1 93.44 187 LEU B CA 1
ATOM 3962 C C . LEU B 1 187 ? 18.125 -25.484 -10.164 1 93.44 187 LEU B C 1
ATOM 3964 O O . LEU B 1 187 ? 19.094 -26.188 -10.477 1 93.44 187 LEU B O 1
ATOM 3968 N N . ILE B 1 188 ? 16.969 -25.547 -10.758 1 95.19 188 ILE B N 1
ATOM 3969 C CA . ILE B 1 188 ? 16.797 -26.391 -11.93 1 95.19 188 ILE B CA 1
ATOM 3970 C C . ILE B 1 188 ? 17.828 -26.016 -12.992 1 95.19 188 ILE B C 1
ATOM 3972 O O . ILE B 1 188 ? 18.516 -26.891 -13.531 1 95.19 188 ILE B O 1
ATOM 3976 N N . LYS B 1 189 ? 17.938 -24.75 -13.258 1 94.81 189 LYS B N 1
ATOM 3977 C CA . LYS B 1 189 ? 18.844 -24.266 -14.297 1 94.81 189 LYS B CA 1
ATOM 3978 C C . LYS B 1 189 ? 20.297 -24.578 -13.93 1 94.81 189 LYS B C 1
ATOM 3980 O O . LYS B 1 189 ? 21.062 -25.078 -14.766 1 94.81 189 LYS B O 1
ATOM 3985 N N . LYS B 1 190 ? 20.688 -24.328 -12.727 1 94.94 190 LYS B N 1
ATOM 3986 C CA . LYS B 1 190 ? 22.062 -24.562 -12.281 1 94.94 190 LYS B CA 1
ATOM 3987 C C . LYS B 1 190 ? 22.422 -26.031 -12.367 1 94.94 190 LYS B C 1
ATOM 3989 O O . LYS B 1 190 ? 23.5 -26.391 -12.844 1 94.94 190 LYS B O 1
ATOM 3994 N N . ILE B 1 191 ? 21.578 -26.859 -11.914 1 96.62 191 ILE B N 1
ATOM 3995 C CA . ILE B 1 191 ? 21.844 -28.281 -11.859 1 96.62 191 ILE B CA 1
ATOM 3996 C C . ILE B 1 191 ? 21.844 -28.859 -13.273 1 96.62 191 ILE B C 1
ATOM 3998 O O . ILE B 1 191 ? 22.688 -29.688 -13.617 1 96.62 191 ILE B O 1
ATOM 4002 N N . ASP B 1 192 ? 20.859 -28.438 -14.086 1 96.62 192 ASP B N 1
ATOM 4003 C CA . ASP B 1 192 ? 20.844 -28.875 -15.477 1 96.62 192 ASP B CA 1
ATOM 4004 C C . ASP B 1 192 ? 22.125 -28.453 -16.203 1 96.62 192 ASP B C 1
ATOM 4006 O O . ASP B 1 192 ? 22.672 -29.234 -16.984 1 96.62 192 ASP B O 1
ATOM 4010 N N . THR B 1 193 ? 22.547 -27.203 -15.953 1 95.75 193 THR B N 1
ATOM 4011 C CA . THR B 1 193 ? 23.781 -26.703 -16.547 1 95.75 193 THR B CA 1
ATOM 4012 C C . THR B 1 193 ? 24.984 -27.547 -16.094 1 95.75 193 THR B C 1
ATOM 4014 O O . THR B 1 193 ? 25.828 -27.906 -16.906 1 95.75 193 THR B O 1
ATOM 4017 N N . ALA B 1 194 ? 25.078 -27.844 -14.844 1 96.62 194 ALA B N 1
ATOM 4018 C CA . ALA B 1 194 ? 26.156 -28.672 -14.312 1 96.62 194 ALA B CA 1
ATOM 4019 C C . ALA B 1 194 ? 26.172 -30.047 -14.977 1 96.62 194 ALA B C 1
ATOM 4021 O O . ALA B 1 194 ? 27.234 -30.578 -15.281 1 96.62 194 ALA B O 1
ATOM 4022 N N . LYS B 1 195 ? 25 -30.656 -15.133 1 96.44 195 LYS B N 1
ATOM 4023 C CA . LYS B 1 195 ? 24.891 -31.953 -15.812 1 96.44 195 LYS B CA 1
ATOM 4024 C C . LYS B 1 195 ? 25.406 -31.859 -17.25 1 96.44 195 LYS B C 1
ATOM 4026 O O . LYS B 1 195 ? 26.219 -32.688 -17.672 1 96.44 195 LYS B O 1
ATOM 4031 N N . GLN B 1 196 ? 24.922 -30.844 -17.922 1 96.19 196 GLN B N 1
ATOM 4032 C CA . GLN B 1 196 ? 25.297 -30.672 -19.328 1 96.19 196 GLN B CA 1
ATOM 4033 C C . GLN B 1 196 ? 26.797 -30.453 -19.484 1 96.19 196 GLN B C 1
ATOM 4035 O O . GLN B 1 196 ? 27.391 -30.891 -20.484 1 96.19 196 GLN B O 1
ATOM 4040 N N . GLU B 1 197 ? 27.328 -29.797 -18.5 1 96.81 197 GLU B N 1
ATOM 4041 C CA . GLU B 1 197 ? 28.75 -29.5 -18.547 1 96.81 197 GLU B CA 1
ATOM 4042 C C . GLU B 1 197 ? 29.562 -30.594 -17.891 1 96.81 197 GLU B C 1
ATOM 4044 O O . GLU B 1 197 ? 30.781 -30.469 -17.734 1 96.81 197 GLU B O 1
ATOM 4049 N N . ASN B 1 198 ? 28.984 -31.547 -17.5 1 96.62 198 ASN B N 1
ATOM 4050 C CA . ASN B 1 198 ? 29.609 -32.688 -16.859 1 96.62 198 ASN B CA 1
ATOM 4051 C C . ASN B 1 198 ? 30.469 -32.25 -15.664 1 96.62 198 ASN B C 1
ATOM 4053 O O . ASN B 1 198 ? 31.609 -32.719 -15.523 1 96.62 198 ASN B O 1
ATOM 4057 N N . GLN B 1 199 ? 29.938 -31.359 -14.938 1 96.94 199 GLN B N 1
ATOM 4058 C CA . GLN B 1 199 ? 30.641 -30.891 -13.75 1 96.94 199 GLN B CA 1
ATOM 4059 C C . GLN B 1 199 ? 30.609 -31.938 -12.648 1 96.94 199 GLN B C 1
ATOM 4061 O O . GLN B 1 199 ? 29.562 -32.531 -12.352 1 96.94 199 GLN B O 1
ATOM 4066 N N . GLU B 1 200 ? 31.812 -32.062 -12.023 1 97 200 GLU B N 1
ATOM 4067 C CA . GLU B 1 200 ? 31.906 -33.062 -10.953 1 97 200 GLU B CA 1
ATOM 4068 C C . GLU B 1 200 ? 31.25 -32.531 -9.672 1 97 200 GLU B C 1
ATOM 4070 O O . GLU B 1 200 ? 30.859 -33.344 -8.812 1 97 200 GLU B O 1
ATOM 4075 N N . SER B 1 201 ? 31.266 -31.219 -9.594 1 96.81 201 SER B N 1
ATOM 4076 C CA . SER B 1 201 ? 30.656 -30.641 -8.406 1 96.81 201 SER B CA 1
ATOM 4077 C C . SER B 1 201 ? 30 -29.297 -8.727 1 96.81 201 SER B C 1
ATOM 4079 O O . SER B 1 201 ? 30.406 -28.609 -9.656 1 96.81 201 SER B O 1
ATOM 4081 N N . LEU B 1 202 ? 28.875 -29.047 -8.039 1 96.12 202 LEU B N 1
ATOM 4082 C CA . LEU B 1 202 ? 28.141 -27.781 -8.086 1 96.12 202 LEU B CA 1
ATOM 4083 C C . LEU B 1 202 ? 28.109 -27.109 -6.715 1 96.12 202 LEU B C 1
ATOM 4085 O O . LEU B 1 202 ? 27.797 -27.766 -5.711 1 96.12 202 LEU B O 1
ATOM 4089 N N . THR B 1 203 ? 28.547 -25.828 -6.672 1 95.06 203 THR B N 1
ATOM 4090 C CA . THR B 1 203 ? 28.531 -25.094 -5.406 1 95.06 203 THR B CA 1
ATOM 4091 C C . THR B 1 203 ? 27.297 -24.219 -5.289 1 95.06 203 THR B C 1
ATOM 4093 O O . THR B 1 203 ? 27 -23.422 -6.18 1 95.06 203 THR B O 1
ATOM 4096 N N . LEU B 1 204 ? 26.547 -24.453 -4.254 1 93.94 204 LEU B N 1
ATOM 4097 C CA . LEU B 1 204 ? 25.375 -23.641 -3.92 1 93.94 204 LEU B CA 1
ATOM 4098 C C . LEU B 1 204 ? 25.641 -22.812 -2.664 1 93.94 204 LEU B C 1
ATOM 4100 O O . LEU B 1 204 ? 26.469 -23.172 -1.838 1 93.94 204 LEU B O 1
ATOM 4104 N N . TRP B 1 205 ? 24.922 -21.719 -2.609 1 88.31 205 TRP B N 1
ATOM 4105 C CA . TRP B 1 205 ? 25.156 -20.766 -1.527 1 88.31 205 TRP B CA 1
ATOM 4106 C C . TRP B 1 205 ? 24.391 -21.172 -0.27 1 88.31 205 TRP B C 1
ATOM 4108 O O . TRP B 1 205 ? 23.281 -21.703 -0.354 1 88.31 205 TRP B O 1
ATOM 4118 N N . GLY B 1 206 ? 25.078 -20.828 0.921 1 91.31 206 GLY B N 1
ATOM 4119 C CA . GLY B 1 206 ? 24.438 -21.047 2.213 1 91.31 206 GLY B CA 1
ATOM 4120 C C . GLY B 1 206 ? 24.641 -22.453 2.756 1 91.31 206 GLY B C 1
ATOM 4121 O O . GLY B 1 206 ? 25.484 -23.188 2.268 1 91.31 206 GLY B O 1
ATOM 4122 N N . SER B 1 207 ? 23.922 -22.75 3.818 1 93.56 207 SER B N 1
ATOM 4123 C CA . SER B 1 207 ? 24.047 -24.062 4.461 1 93.56 207 SER B CA 1
ATOM 4124 C C . SER B 1 207 ? 23.109 -25.078 3.816 1 93.56 207 SER B C 1
ATOM 4126 O O . SER B 1 207 ? 23.25 -26.281 4.031 1 93.56 207 SER B O 1
ATOM 4128 N N . GLY B 1 208 ? 22.141 -24.531 3.105 1 94.06 208 GLY B N 1
ATOM 4129 C CA . GLY B 1 208 ? 21.109 -25.406 2.561 1 94.06 208 GLY B CA 1
ATOM 4130 C C . GLY B 1 208 ? 20.016 -25.75 3.562 1 94.06 208 GLY B C 1
ATOM 4131 O O . GLY B 1 208 ? 19.062 -26.453 3.234 1 94.06 208 GLY B O 1
ATOM 4132 N N . ASN B 1 209 ? 20.047 -25.172 4.688 1 94.5 209 ASN B N 1
ATOM 4133 C CA . ASN B 1 209 ? 19.141 -25.531 5.77 1 94.5 209 ASN B CA 1
ATOM 4134 C C . ASN B 1 209 ? 17.812 -24.797 5.652 1 94.5 209 ASN B C 1
ATOM 4136 O O . ASN B 1 209 ? 16.797 -25.281 6.141 1 94.5 209 ASN B O 1
ATOM 4140 N N . PRO B 1 210 ? 17.766 -23.594 5.055 1 94.06 210 PRO B N 1
ATOM 4141 C CA . PRO B 1 210 ? 16.469 -22.922 4.918 1 94.06 210 PRO B CA 1
ATOM 4142 C C . PRO B 1 210 ? 15.422 -23.781 4.23 1 94.06 210 PRO B C 1
ATOM 4144 O O . PRO B 1 210 ? 15.75 -24.547 3.318 1 94.06 210 PRO B O 1
ATOM 4147 N N . ARG B 1 211 ? 14.219 -23.719 4.754 1 95.75 211 ARG B N 1
ATOM 4148 C CA . ARG B 1 211 ? 13.117 -24.531 4.246 1 95.75 211 ARG B CA 1
ATOM 4149 C C . ARG B 1 211 ? 12.109 -23.672 3.482 1 95.75 211 ARG B C 1
ATOM 4151 O O . ARG B 1 211 ? 11.82 -22.547 3.885 1 95.75 211 ARG B O 1
ATOM 4158 N N . ARG B 1 212 ? 11.664 -24.203 2.369 1 94.5 212 ARG B N 1
ATOM 4159 C CA . ARG B 1 212 ? 10.711 -23.5 1.514 1 94.5 212 ARG B CA 1
ATOM 4160 C C . ARG B 1 212 ? 9.578 -24.438 1.092 1 94.5 212 ARG B C 1
ATOM 4162 O O . ARG B 1 212 ? 9.789 -25.625 0.907 1 94.5 212 ARG B O 1
ATOM 4169 N N . GLU B 1 213 ? 8.43 -23.844 1.029 1 95.94 213 GLU B N 1
ATOM 4170 C CA . GLU B 1 213 ? 7.25 -24.484 0.478 1 95.94 213 GLU B CA 1
ATOM 4171 C C . GLU B 1 213 ? 7.051 -24.125 -0.989 1 95.94 213 GLU B C 1
ATOM 4173 O O . GLU B 1 213 ? 7.277 -22.984 -1.385 1 95.94 213 GLU B O 1
ATOM 4178 N N . PHE B 1 214 ? 6.605 -25.109 -1.779 1 95.69 214 PHE B N 1
ATOM 4179 C CA . PHE B 1 214 ? 6.293 -24.891 -3.188 1 95.69 214 PHE B CA 1
ATOM 4180 C C . PHE B 1 214 ? 4.922 -25.469 -3.533 1 95.69 214 PHE B C 1
ATOM 4182 O O . PHE B 1 214 ? 4.516 -26.5 -2.988 1 95.69 214 PHE B O 1
ATOM 4189 N N . ILE B 1 215 ? 4.289 -24.812 -4.402 1 96.81 215 ILE B N 1
ATOM 4190 C CA . ILE B 1 215 ? 3.002 -25.312 -4.883 1 96.81 215 ILE B CA 1
ATOM 4191 C C . ILE B 1 215 ? 2.967 -25.25 -6.406 1 96.81 215 ILE B C 1
ATOM 4193 O O . ILE B 1 215 ? 3.42 -24.281 -7.016 1 96.81 215 ILE B O 1
ATOM 4197 N N . PHE B 1 216 ? 2.512 -26.344 -6.984 1 97.81 216 PHE B N 1
ATOM 4198 C CA . PHE B 1 216 ? 2.492 -26.484 -8.438 1 97.81 216 PHE B CA 1
ATOM 4199 C C . PHE B 1 216 ? 1.431 -25.578 -9.047 1 97.81 216 PHE B C 1
ATOM 4201 O O . PHE B 1 216 ? 0.325 -25.453 -8.516 1 97.81 216 PHE B O 1
ATOM 4208 N N . SER B 1 217 ? 1.721 -24.891 -10.156 1 98.06 217 SER B N 1
ATOM 4209 C CA . SER B 1 217 ? 0.871 -23.891 -10.797 1 98.06 217 SER B CA 1
ATOM 4210 C C . SER B 1 217 ? -0.502 -24.469 -11.133 1 98.06 217 SER B C 1
ATOM 4212 O O . SER B 1 217 ? -1.517 -23.781 -11 1 98.06 217 SER B O 1
ATOM 4214 N N . GLU B 1 218 ? -0.57 -25.719 -11.555 1 98 218 GLU B N 1
ATOM 4215 C CA . GLU B 1 218 ? -1.848 -26.344 -11.891 1 98 218 GLU B CA 1
ATOM 4216 C C . GLU B 1 218 ? -2.74 -26.469 -10.656 1 98 218 GLU B C 1
ATOM 4218 O O . GLU B 1 218 ? -3.965 -26.359 -10.758 1 98 218 GLU B O 1
ATOM 4223 N N . ASP B 1 219 ? -2.15 -26.766 -9.547 1 98.31 219 ASP B N 1
ATOM 4224 C CA . ASP B 1 219 ? -2.924 -26.812 -8.305 1 98.31 219 ASP B CA 1
ATOM 4225 C C . ASP B 1 219 ? -3.49 -25.438 -7.965 1 98.31 219 ASP B C 1
ATOM 4227 O O . ASP B 1 219 ? -4.641 -25.328 -7.535 1 98.31 219 ASP B O 1
ATOM 4231 N N . VAL B 1 220 ? -2.666 -24.422 -8.109 1 98.5 220 VAL B N 1
ATOM 4232 C CA . VAL B 1 220 ? -3.137 -23.078 -7.836 1 98.5 220 VAL B CA 1
ATOM 4233 C C . VAL B 1 220 ? -4.25 -22.703 -8.812 1 98.5 220 VAL B C 1
ATOM 4235 O O . VAL B 1 220 ? -5.234 -22.062 -8.43 1 98.5 220 VAL B O 1
ATOM 4238 N N . ALA B 1 221 ? -4.105 -23.094 -10.023 1 98.56 221 ALA B N 1
ATOM 4239 C CA . ALA B 1 221 ? -5.133 -22.844 -11.039 1 98.56 221 ALA B CA 1
ATOM 4240 C C . ALA B 1 221 ? -6.445 -23.516 -10.656 1 98.56 221 ALA B C 1
ATOM 4242 O O . ALA B 1 221 ? -7.504 -22.891 -10.672 1 98.56 221 ALA B O 1
ATOM 4243 N N . ASN B 1 222 ? -6.324 -24.797 -10.297 1 98.12 222 ASN B N 1
ATOM 4244 C CA . ASN B 1 222 ? -7.508 -25.531 -9.883 1 98.12 222 ASN B CA 1
ATOM 4245 C C . ASN B 1 222 ? -8.164 -24.891 -8.656 1 98.12 222 ASN B C 1
ATOM 4247 O O . ASN B 1 222 ? -9.391 -24.812 -8.586 1 98.12 222 ASN B O 1
ATOM 4251 N N . ALA B 1 223 ? -7.355 -24.547 -7.738 1 98.31 223 ALA B N 1
ATOM 4252 C CA . ALA B 1 223 ? -7.859 -23.875 -6.547 1 98.31 223 ALA B CA 1
ATOM 4253 C C . ALA B 1 223 ? -8.586 -22.578 -6.914 1 98.31 223 ALA B C 1
ATOM 4255 O O . ALA B 1 223 ? -9.617 -22.25 -6.332 1 98.31 223 ALA B O 1
ATOM 4256 N N . SER B 1 224 ? -8.031 -21.812 -7.812 1 98.44 224 SER B N 1
ATOM 4257 C CA . SER B 1 224 ? -8.609 -20.547 -8.25 1 98.44 224 SER B CA 1
ATOM 4258 C C . SER B 1 224 ? -9.984 -20.75 -8.867 1 98.44 224 SER B C 1
ATOM 4260 O O . SER B 1 224 ? -10.922 -20 -8.594 1 98.44 224 SER B O 1
ATOM 4262 N N . ILE B 1 225 ? -10.094 -21.734 -9.734 1 97.94 225 ILE B N 1
ATOM 4263 C CA . ILE B 1 225 ? -11.367 -22.062 -10.367 1 97.94 225 ILE B CA 1
ATOM 4264 C C . ILE B 1 225 ? -12.375 -22.5 -9.305 1 97.94 225 ILE B C 1
ATOM 4266 O O . ILE B 1 225 ? -13.531 -22.078 -9.328 1 97.94 225 ILE B O 1
ATOM 4270 N N . PHE B 1 226 ? -11.922 -23.312 -8.375 1 97.44 226 PHE B N 1
ATOM 4271 C CA . PHE B 1 226 ? -12.758 -23.734 -7.254 1 97.44 226 PHE B CA 1
ATOM 4272 C C . PHE B 1 226 ? -13.289 -22.516 -6.492 1 97.44 226 PHE B C 1
ATOM 4274 O O . PHE B 1 226 ? -14.477 -22.469 -6.145 1 97.44 226 PHE B O 1
ATOM 4281 N N . LEU B 1 227 ? -12.445 -21.594 -6.219 1 97.5 227 LEU B N 1
ATOM 4282 C CA . LEU B 1 227 ? -12.836 -20.391 -5.488 1 97.5 227 LEU B CA 1
ATOM 4283 C C . LEU B 1 227 ? -13.891 -19.594 -6.258 1 97.5 227 LEU B C 1
ATOM 4285 O O . LEU B 1 227 ? -14.844 -19.078 -5.664 1 97.5 227 LEU B O 1
ATOM 4289 N N . MET B 1 228 ? -13.711 -19.484 -7.582 1 97.62 228 MET B N 1
ATOM 4290 C CA . MET B 1 228 ? -14.695 -18.797 -8.414 1 97.62 228 MET B CA 1
ATOM 4291 C C . MET B 1 228 ? -16.062 -19.484 -8.328 1 97.62 228 MET B C 1
ATOM 4293 O O . MET B 1 228 ? -17.094 -18.812 -8.266 1 97.62 228 MET B O 1
ATOM 4297 N N . GLN B 1 229 ? -16.016 -20.75 -8.289 1 96.38 229 GLN B N 1
ATOM 4298 C CA . GLN B 1 229 ? -17.234 -21.547 -8.273 1 96.38 229 GLN B CA 1
ATOM 4299 C C . GLN B 1 229 ? -17.906 -21.5 -6.898 1 96.38 229 GLN B C 1
ATOM 4301 O O . GLN B 1 229 ? -19.109 -21.766 -6.777 1 96.38 229 GLN B O 1
ATOM 4306 N N . ASN B 1 230 ? -17.125 -21.156 -5.902 1 96.19 230 ASN B N 1
ATOM 4307 C CA . ASN B 1 230 ? -17.625 -21.188 -4.535 1 96.19 230 ASN B CA 1
ATOM 4308 C C . ASN B 1 230 ? -17.484 -19.828 -3.854 1 96.19 230 ASN B C 1
ATOM 4310 O O . ASN B 1 230 ? -17.234 -19.766 -2.648 1 96.19 230 ASN B O 1
ATOM 4314 N N . SER B 1 231 ? -17.578 -18.781 -4.629 1 95.19 231 SER B N 1
ATOM 4315 C CA . SER B 1 231 ? -17.328 -17.438 -4.117 1 95.19 231 SER B CA 1
ATOM 4316 C C . SER B 1 231 ? -18.312 -17.078 -3.021 1 95.19 231 SER B C 1
ATOM 4318 O O . SER B 1 231 ? -18 -16.281 -2.129 1 95.19 231 SER B O 1
ATOM 4320 N N . ASN B 1 232 ? -19.484 -17.641 -3.031 1 93.5 232 ASN B N 1
ATOM 4321 C CA . ASN B 1 232 ? -20.547 -17.344 -2.066 1 93.5 232 ASN B CA 1
ATOM 4322 C C . ASN B 1 232 ? -20.188 -17.844 -0.672 1 93.5 232 ASN B C 1
ATOM 4324 O O . ASN B 1 232 ? -20.766 -17.406 0.321 1 93.5 232 ASN B O 1
ATOM 4328 N N . LYS B 1 233 ? -19.203 -18.719 -0.592 1 94.88 233 LYS B N 1
ATOM 4329 C CA . LYS B 1 233 ? -18.812 -19.312 0.68 1 94.88 233 LYS B CA 1
ATOM 4330 C C . LYS B 1 233 ? -17.641 -18.547 1.295 1 94.88 233 LYS B C 1
ATOM 4332 O O . LYS B 1 233 ? -17.25 -18.812 2.438 1 94.88 233 LYS B O 1
ATOM 4337 N N . LEU B 1 234 ? -17.156 -17.641 0.593 1 96.19 234 LEU B N 1
ATOM 4338 C CA . LEU B 1 234 ? -15.922 -17 1.017 1 96.19 234 LEU B CA 1
ATOM 4339 C C . LEU B 1 234 ? -16.203 -15.828 1.956 1 96.19 234 LEU B C 1
ATOM 4341 O O . LEU B 1 234 ? -17.188 -15.125 1.792 1 96.19 234 LEU B O 1
ATOM 4345 N N . GLU B 1 235 ? -15.328 -15.688 2.9 1 96.19 235 GLU B N 1
ATOM 4346 C CA . GLU B 1 235 ? -15.336 -14.508 3.76 1 96.19 235 GLU B CA 1
ATOM 4347 C C . GLU B 1 235 ? -14.539 -13.367 3.139 1 96.19 235 GLU B C 1
ATOM 4349 O O . GLU B 1 235 ? -13.703 -13.594 2.258 1 96.19 235 GLU B O 1
ATOM 4354 N N . ASN B 1 236 ? -14.938 -12.133 3.578 1 96.75 236 ASN B N 1
ATOM 4355 C CA . ASN B 1 236 ? -14.141 -10.984 3.15 1 96.75 236 ASN B CA 1
ATOM 4356 C C . ASN B 1 236 ? -12.773 -10.969 3.824 1 96.75 236 ASN B C 1
ATOM 4358 O O . ASN B 1 236 ? -12.516 -10.141 4.699 1 96.75 236 ASN B O 1
ATOM 4362 N N . SER B 1 237 ? -11.938 -11.867 3.418 1 95.81 237 SER B N 1
ATOM 4363 C CA . SER B 1 237 ? -10.586 -12.062 3.932 1 95.81 237 SER B CA 1
ATOM 4364 C C . SER B 1 237 ? -9.68 -12.695 2.879 1 95.81 237 SER B C 1
ATOM 4366 O O . SER B 1 237 ? -10.148 -13.094 1.812 1 95.81 237 SER B O 1
ATOM 4368 N N . HIS B 1 238 ? -8.406 -12.688 3.133 1 97.94 238 HIS B N 1
ATOM 4369 C CA . HIS B 1 238 ? -7.488 -13.398 2.246 1 97.94 238 HIS B CA 1
ATOM 4370 C C . HIS B 1 238 ? -7.32 -14.852 2.678 1 97.94 238 HIS B C 1
ATOM 4372 O O . HIS B 1 238 ? -7.488 -15.18 3.855 1 97.94 238 HIS B O 1
ATOM 4378 N N . TYR B 1 239 ? -7.004 -15.719 1.708 1 98.31 239 TYR B N 1
ATOM 4379 C CA . TYR B 1 239 ? -6.805 -17.141 1.948 1 98.31 239 TYR B CA 1
ATOM 4380 C C . TYR B 1 239 ? -5.395 -17.562 1.559 1 98.31 239 TYR B C 1
ATOM 4382 O O . TYR B 1 239 ? -4.961 -17.344 0.427 1 98.31 239 TYR B O 1
ATOM 4390 N N . ASN B 1 240 ? -4.66 -18.172 2.484 1 98.5 240 ASN B N 1
ATOM 4391 C CA . ASN B 1 240 ? -3.393 -18.828 2.17 1 98.5 240 ASN B CA 1
ATOM 4392 C C . ASN B 1 240 ? -3.596 -20.062 1.296 1 98.5 240 ASN B C 1
ATOM 4394 O O . ASN B 1 240 ? -4.555 -20.812 1.486 1 98.5 240 ASN B O 1
ATOM 4398 N N . LEU B 1 241 ? -2.74 -20.219 0.354 1 98.06 241 LEU B N 1
ATOM 4399 C CA . LEU B 1 241 ? -2.768 -21.375 -0.519 1 98.06 241 LEU B CA 1
ATOM 4400 C C . LEU B 1 241 ? -1.366 -21.953 -0.703 1 98.06 241 LEU B C 1
ATOM 4402 O O . LEU B 1 241 ? -0.561 -21.406 -1.459 1 98.06 241 LEU B O 1
ATOM 4406 N N . GLY B 1 242 ? -1.052 -22.984 -0.063 1 96.62 242 GLY B N 1
ATOM 4407 C CA . GLY B 1 242 ? 0.203 -23.719 -0.17 1 96.62 242 GLY B CA 1
ATOM 4408 C C . GLY B 1 242 ? 0.023 -25.219 -0.158 1 96.62 242 GLY B C 1
ATOM 4409 O O . GLY B 1 242 ? -1.095 -25.719 -0.003 1 96.62 242 GLY B O 1
ATOM 4410 N N . SER B 1 243 ? 1.051 -25.938 -0.349 1 94.5 243 SER B N 1
ATOM 4411 C CA . SER B 1 243 ? 1.012 -27.391 -0.335 1 94.5 243 SER B CA 1
ATOM 4412 C C . SER B 1 243 ? 0.969 -27.922 1.091 1 94.5 243 SER B C 1
ATOM 4414 O O . SER B 1 243 ? 0.532 -29.062 1.32 1 94.5 243 SER B O 1
ATOM 4416 N N . GLY B 1 244 ? 1.468 -27.172 2.01 1 94.44 244 GLY B N 1
ATOM 4417 C CA . GLY B 1 244 ? 1.542 -27.594 3.396 1 94.44 244 GLY B CA 1
ATOM 4418 C C . GLY B 1 244 ? 2.791 -28.406 3.707 1 94.44 244 GLY B C 1
ATOM 4419 O O . GLY B 1 244 ? 2.992 -28.828 4.844 1 94.44 244 GLY B O 1
ATOM 4420 N N . ILE B 1 245 ? 3.623 -28.562 2.715 1 94.69 245 ILE B N 1
ATOM 4421 C CA . ILE B 1 245 ? 4.855 -29.328 2.859 1 94.69 245 ILE B CA 1
ATOM 4422 C C . ILE B 1 245 ? 6.047 -28.484 2.422 1 94.69 245 ILE B C 1
ATOM 4424 O O . ILE B 1 245 ? 6.027 -27.875 1.346 1 94.69 245 ILE B O 1
ATOM 4428 N N . ASP B 1 246 ? 7.035 -28.375 3.293 1 95.69 246 ASP B N 1
ATOM 4429 C CA . ASP B 1 246 ? 8.227 -27.625 2.9 1 95.69 246 ASP B CA 1
ATOM 4430 C C . ASP B 1 246 ? 9.445 -28.531 2.811 1 95.69 246 ASP B C 1
ATOM 4432 O O . ASP B 1 246 ? 9.391 -29.688 3.221 1 95.69 246 ASP B O 1
ATOM 4436 N N . TYR B 1 247 ? 10.438 -28.031 2.137 1 95.56 247 TYR B N 1
ATOM 4437 C CA . TYR B 1 247 ? 11.695 -28.734 1.915 1 95.56 247 TYR B CA 1
ATOM 4438 C C . TYR B 1 247 ? 12.883 -27.812 2.201 1 95.56 247 TYR B C 1
ATOM 4440 O O . TYR B 1 247 ? 12.828 -26.609 1.918 1 95.56 247 TYR B O 1
ATOM 4448 N N . SER B 1 248 ? 13.922 -28.438 2.803 1 96.25 248 SER B N 1
ATOM 4449 C CA . SER B 1 248 ? 15.164 -27.672 2.85 1 96.25 248 SER B CA 1
ATOM 4450 C C . SER B 1 248 ? 15.75 -27.484 1.455 1 96.25 248 SER B C 1
ATOM 4452 O O . SER B 1 248 ? 15.438 -28.234 0.537 1 96.25 248 SER B O 1
ATOM 4454 N N . ILE B 1 249 ? 16.562 -26.484 1.355 1 94.69 249 ILE B N 1
ATOM 4455 C CA . ILE B 1 249 ? 17.234 -26.25 0.072 1 94.69 249 ILE B CA 1
ATOM 4456 C C . ILE B 1 249 ? 18.078 -27.469 -0.287 1 94.69 249 ILE B C 1
ATOM 4458 O O . ILE B 1 249 ? 18.203 -27.828 -1.46 1 94.69 249 ILE B O 1
ATOM 4462 N N . LYS B 1 250 ? 18.641 -28.109 0.703 1 95.62 250 LYS B N 1
ATOM 4463 C CA . LYS B 1 250 ? 19.422 -29.312 0.492 1 95.62 250 LYS B CA 1
ATOM 4464 C C . LYS B 1 250 ? 18.562 -30.438 -0.096 1 95.62 250 LYS B C 1
ATOM 4466 O O . LYS B 1 250 ? 18.953 -31.078 -1.071 1 95.62 250 LYS B O 1
ATOM 4471 N N . GLU B 1 251 ? 17.422 -30.625 0.535 1 95.75 251 GLU B N 1
ATOM 4472 C CA . GLU B 1 251 ? 16.484 -31.641 0.044 1 95.75 251 GLU B CA 1
ATOM 4473 C C . GLU B 1 251 ? 16.047 -31.328 -1.383 1 95.75 251 GLU B C 1
ATOM 4475 O O . GLU B 1 251 ? 15.969 -32.219 -2.223 1 95.75 251 GLU B O 1
ATOM 4480 N N . LEU B 1 252 ? 15.773 -30.109 -1.642 1 95.62 252 LEU B N 1
ATOM 4481 C CA . LEU B 1 252 ? 15.344 -29.656 -2.963 1 95.62 252 LEU B CA 1
ATOM 4482 C C . LEU B 1 252 ? 16.422 -29.953 -4.008 1 95.62 252 LEU B C 1
ATOM 4484 O O . LEU B 1 252 ? 16.109 -30.469 -5.086 1 95.62 252 LEU B O 1
ATOM 4488 N N . ALA B 1 253 ? 17.625 -29.562 -3.639 1 95.62 253 ALA B N 1
ATOM 4489 C CA . ALA B 1 253 ? 18.734 -29.781 -4.562 1 95.62 253 ALA B CA 1
ATOM 4490 C C . ALA B 1 253 ? 18.906 -31.25 -4.895 1 95.62 253 ALA B C 1
ATOM 4492 O O . ALA B 1 253 ? 19.156 -31.609 -6.047 1 95.62 253 ALA B O 1
ATOM 4493 N N . GLU B 1 254 ? 18.734 -32.031 -3.941 1 95.62 254 GLU B N 1
ATOM 4494 C CA . GLU B 1 254 ? 18.859 -33.469 -4.137 1 95.62 254 GLU B CA 1
ATOM 4495 C C . GLU B 1 254 ? 17.766 -34 -5.051 1 95.62 254 GLU B C 1
ATOM 4497 O O . GLU B 1 254 ? 18.047 -34.75 -5.988 1 95.62 254 GLU B O 1
ATOM 4502 N N . VAL B 1 255 ? 16.516 -33.625 -4.758 1 96.06 255 VAL B N 1
ATOM 4503 C CA . VAL B 1 255 ? 15.383 -34.125 -5.539 1 96.06 255 VAL B CA 1
ATOM 4504 C C . VAL B 1 255 ? 15.492 -33.625 -6.977 1 96.06 255 VAL B C 1
ATOM 4506 O O . VAL B 1 255 ? 15.234 -34.375 -7.922 1 96.06 255 VAL B O 1
ATOM 4509 N N . ILE B 1 256 ? 15.859 -32.375 -7.125 1 96.81 256 ILE B N 1
ATOM 4510 C CA . ILE B 1 256 ? 16 -31.797 -8.453 1 96.81 256 ILE B CA 1
ATOM 4511 C C . ILE B 1 256 ? 17.125 -32.5 -9.203 1 96.81 256 ILE B C 1
ATOM 4513 O O . ILE B 1 256 ? 16.984 -32.812 -10.391 1 96.81 256 ILE B O 1
ATOM 4517 N N . SER B 1 257 ? 18.266 -32.812 -8.492 1 97.06 257 SER B N 1
ATOM 4518 C CA . SER B 1 257 ? 19.375 -33.531 -9.109 1 97.06 257 SER B CA 1
ATOM 4519 C C . SER B 1 257 ? 18.922 -34.906 -9.633 1 97.06 257 SER B C 1
ATOM 4521 O O . SER B 1 257 ? 19.312 -35.312 -10.727 1 97.06 257 SER B O 1
ATOM 4523 N N . ASN B 1 258 ? 18.141 -35.5 -8.859 1 96.81 258 ASN B N 1
ATOM 4524 C CA . ASN B 1 258 ? 17.656 -36.812 -9.242 1 96.81 258 ASN B CA 1
ATOM 4525 C C . ASN B 1 258 ? 16.781 -36.75 -10.5 1 96.81 258 ASN B C 1
ATOM 4527 O O . ASN B 1 258 ? 16.938 -37.562 -11.414 1 96.81 258 ASN B O 1
ATOM 4531 N N . VAL B 1 259 ? 15.859 -35.844 -10.57 1 96.19 259 VAL B N 1
ATOM 4532 C CA . VAL B 1 259 ? 14.945 -35.719 -11.695 1 96.19 259 VAL B CA 1
ATOM 4533 C C . VAL B 1 259 ? 15.711 -35.281 -12.938 1 96.19 259 VAL B C 1
ATOM 4535 O O . VAL B 1 259 ? 15.43 -35.719 -14.047 1 96.19 259 VAL B O 1
ATOM 4538 N N . VAL B 1 260 ? 16.641 -34.375 -12.742 1 95.75 260 VAL B N 1
ATOM 4539 C CA . VAL B 1 260 ? 17.438 -33.844 -13.836 1 95.75 260 VAL B CA 1
ATOM 4540 C C . VAL B 1 260 ? 18.406 -34.906 -14.336 1 95.75 260 VAL B C 1
ATOM 4542 O O . VAL B 1 260 ? 18.75 -34.938 -15.516 1 95.75 260 VAL B O 1
ATOM 4545 N N . GLY B 1 261 ? 18.828 -35.781 -13.484 1 96.62 261 GLY B N 1
ATOM 4546 C CA . GLY B 1 261 ? 19.812 -36.781 -13.797 1 96.62 261 GLY B CA 1
ATOM 4547 C C . GLY B 1 261 ? 21.234 -36.312 -13.602 1 96.62 261 GLY B C 1
ATOM 4548 O O . GLY B 1 261 ? 22.125 -36.688 -14.375 1 96.62 261 GLY B O 1
ATOM 4549 N N . TYR B 1 262 ? 21.438 -35.375 -12.719 1 97.19 262 TYR B N 1
ATOM 4550 C CA . TYR B 1 262 ? 22.766 -34.938 -12.375 1 97.19 262 TYR B CA 1
ATOM 4551 C C . TYR B 1 262 ? 23.422 -35.844 -11.352 1 97.19 262 TYR B C 1
ATOM 4553 O O . TYR B 1 262 ? 22.844 -36.125 -10.297 1 97.19 262 TYR B O 1
ATOM 4561 N N . LYS B 1 263 ? 24.625 -36.25 -11.578 1 96.25 263 LYS B N 1
ATOM 4562 C CA . LYS B 1 263 ? 25.266 -37.25 -10.758 1 96.25 263 LYS B CA 1
ATOM 4563 C C . LYS B 1 263 ? 26.438 -36.688 -9.969 1 96.25 263 LYS B C 1
ATOM 4565 O O . 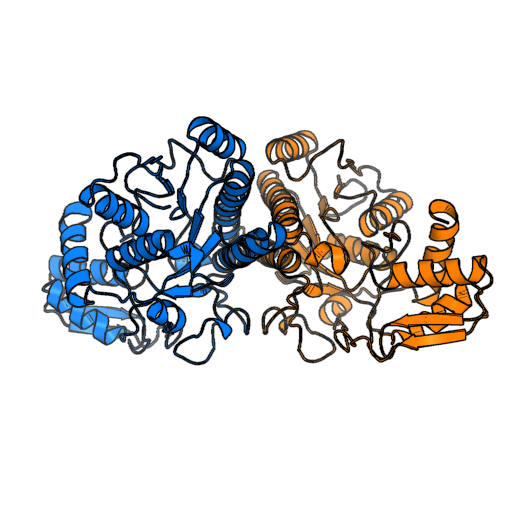LYS B 1 263 ? 27.062 -37.375 -9.172 1 96.25 263 LYS B O 1
ATOM 4570 N N . GLY B 1 264 ? 26.75 -35.438 -10.156 1 96.19 264 GLY B N 1
ATOM 4571 C CA . GLY B 1 264 ? 27.844 -34.812 -9.422 1 96.19 264 GLY B CA 1
ATOM 4572 C C . GLY B 1 264 ? 27.484 -34.5 -7.977 1 96.19 264 GLY B C 1
ATOM 4573 O O . GLY B 1 264 ? 26.375 -34.781 -7.531 1 96.19 264 GLY B O 1
ATOM 4574 N N . SER B 1 265 ? 28.516 -33.938 -7.285 1 96.94 265 SER B N 1
ATOM 4575 C CA . SER B 1 265 ? 28.312 -33.594 -5.883 1 96.94 265 SER B CA 1
ATOM 4576 C C . SER B 1 265 ? 27.891 -32.156 -5.723 1 96.94 265 SER B C 1
ATOM 4578 O O . SER B 1 265 ? 28.219 -31.297 -6.555 1 96.94 265 SER B O 1
ATOM 4580 N N . ILE B 1 266 ? 27.062 -31.922 -4.699 1 96.31 266 ILE B N 1
ATOM 4581 C CA . ILE B 1 266 ? 26.656 -30.562 -4.363 1 96.31 266 ILE B CA 1
ATOM 4582 C C . ILE B 1 266 ? 27.438 -30.078 -3.146 1 96.31 266 ILE B C 1
ATOM 4584 O O . ILE B 1 266 ? 27.453 -30.734 -2.104 1 96.31 266 ILE B O 1
ATOM 4588 N N . LYS B 1 267 ? 28.156 -28.953 -3.336 1 96.5 267 LYS B N 1
ATOM 4589 C CA . LYS B 1 267 ? 28.891 -28.297 -2.262 1 96.5 267 LYS B CA 1
ATOM 4590 C C . LYS B 1 267 ? 28.172 -27.031 -1.795 1 96.5 267 LYS B C 1
ATOM 4592 O O . LYS B 1 267 ? 27.5 -26.375 -2.582 1 96.5 267 LYS B O 1
ATOM 4597 N N . TRP B 1 268 ? 28.281 -26.812 -0.472 1 95.62 268 TRP B N 1
ATOM 4598 C CA . TRP B 1 268 ? 27.594 -25.656 0.118 1 95.62 268 TRP B CA 1
ATOM 4599 C C . TRP B 1 268 ? 28.594 -24.625 0.606 1 95.62 268 TRP B C 1
ATOM 4601 O O . TRP B 1 268 ? 29.484 -24.922 1.397 1 95.62 268 TRP B O 1
ATOM 4611 N N . ASP B 1 269 ? 28.531 -23.422 0.088 1 94.56 269 ASP B N 1
ATOM 4612 C CA . ASP B 1 269 ? 29.359 -22.312 0.537 1 94.56 269 ASP B CA 1
ATOM 4613 C C . ASP B 1 269 ? 28.75 -21.625 1.761 1 94.56 269 ASP B C 1
ATOM 4615 O O . ASP B 1 269 ? 28.016 -20.656 1.63 1 94.56 269 ASP B O 1
ATOM 4619 N N . ILE B 1 270 ? 29.125 -21.953 2.912 1 92.81 270 ILE B N 1
ATOM 4620 C CA . ILE B 1 270 ? 28.5 -21.578 4.176 1 92.81 270 ILE B CA 1
ATOM 4621 C C . ILE B 1 270 ? 28.922 -20.156 4.543 1 92.81 270 ILE B C 1
ATOM 4623 O O . ILE B 1 270 ? 28.391 -19.562 5.492 1 92.81 270 ILE B O 1
ATOM 4627 N N . GLU B 1 271 ? 29.922 -19.516 3.826 1 91.56 271 GLU B N 1
ATOM 4628 C CA . GLU B 1 271 ? 30.297 -18.125 4.059 1 91.56 271 GLU B CA 1
ATOM 4629 C C . GLU B 1 271 ? 29.219 -17.172 3.574 1 91.56 271 GLU B C 1
ATOM 4631 O O . GLU B 1 271 ? 29.172 -16.016 3.99 1 91.56 271 GLU B O 1
ATOM 4636 N N . LYS B 1 272 ? 28.438 -17.734 2.723 1 88.25 272 LYS B N 1
ATOM 4637 C CA . LYS B 1 272 ? 27.297 -16.953 2.256 1 88.25 272 LYS B CA 1
ATOM 4638 C C . LYS B 1 272 ? 26.094 -17.125 3.182 1 88.25 272 LYS B C 1
ATOM 4640 O O . LYS B 1 272 ? 25.875 -18.203 3.732 1 88.25 272 LYS B O 1
ATOM 4645 N N . PRO B 1 273 ? 25.406 -16.016 3.49 1 82.94 273 PRO B N 1
ATOM 4646 C CA . PRO B 1 273 ? 24.344 -16.047 4.492 1 82.94 273 PRO B CA 1
ATOM 4647 C C . PRO B 1 273 ? 23.156 -16.906 4.062 1 82.94 273 PRO B C 1
ATOM 4649 O O . PRO B 1 273 ? 22.875 -17.031 2.867 1 82.94 273 PRO B O 1
ATOM 4652 N N . ASP B 1 274 ? 22.625 -17.438 5.262 1 84 274 ASP B N 1
ATOM 4653 C CA . ASP B 1 274 ? 21.312 -18.047 5.078 1 84 274 ASP B CA 1
ATOM 4654 C C . ASP B 1 274 ? 20.203 -17 5.039 1 84 274 ASP B C 1
ATOM 4656 O O . ASP B 1 274 ? 20.359 -15.922 5.625 1 84 274 ASP B O 1
ATOM 4660 N N . GLY B 1 275 ? 19.312 -16.859 4.137 1 75.81 275 GLY B N 1
ATOM 4661 C CA . GLY B 1 275 ? 18.109 -16.047 4.199 1 75.81 275 GLY B CA 1
ATOM 4662 C C . GLY B 1 275 ? 17.125 -16.5 5.258 1 75.81 275 GLY B C 1
ATOM 4663 O O . GLY B 1 275 ? 17.531 -16.969 6.328 1 75.81 275 GLY B O 1
ATOM 4664 N N . THR B 1 276 ? 15.953 -16.203 5.27 1 80.94 276 THR B N 1
ATOM 4665 C CA . THR B 1 276 ? 14.891 -16.672 6.156 1 80.94 276 THR B CA 1
ATOM 4666 C C . THR B 1 276 ? 14.898 -18.188 6.254 1 80.94 276 THR B C 1
ATOM 4668 O O . THR B 1 276 ? 14.984 -18.875 5.238 1 80.94 276 THR B O 1
ATOM 4671 N N . MET B 1 277 ? 14.766 -18.672 7.418 1 89 277 MET B N 1
ATOM 4672 C CA . MET B 1 277 ? 14.984 -20.094 7.66 1 89 277 MET B CA 1
ATOM 4673 C C . MET B 1 277 ? 13.789 -20.922 7.203 1 89 277 MET B C 1
ATOM 4675 O O . MET B 1 277 ? 13.938 -22.062 6.773 1 89 277 MET B O 1
ATOM 4679 N N . GLN B 1 278 ? 12.664 -20.375 7.418 1 93.44 278 GLN B N 1
ATOM 4680 C CA . GLN B 1 278 ? 11.477 -21.141 7.016 1 93.44 278 GLN B CA 1
ATOM 4681 C C . GLN B 1 278 ? 10.375 -20.219 6.516 1 93.44 278 GLN B C 1
ATOM 4683 O O . GLN B 1 278 ? 10.18 -19.125 7.051 1 93.44 278 GLN B O 1
ATOM 4688 N N . LYS B 1 279 ? 9.727 -20.625 5.508 1 92.94 279 LYS B N 1
ATOM 4689 C CA . LYS B 1 279 ? 8.523 -20 4.973 1 92.94 279 LYS B CA 1
ATOM 4690 C C . LYS B 1 279 ? 7.484 -21.047 4.586 1 92.94 279 LYS B C 1
ATOM 4692 O O . LYS B 1 279 ? 7.551 -21.625 3.5 1 92.94 279 LYS B O 1
ATOM 4697 N N . LEU B 1 280 ? 6.527 -21.203 5.438 1 97.19 280 LEU B N 1
ATOM 4698 C CA . LEU B 1 280 ? 5.469 -22.188 5.285 1 97.19 280 LEU B CA 1
ATOM 4699 C C . LEU B 1 280 ? 4.109 -21.594 5.621 1 97.19 280 LEU B C 1
ATOM 4701 O O . LEU B 1 280 ? 3.928 -21.016 6.695 1 97.19 280 LEU B O 1
ATOM 4705 N N . LEU B 1 281 ? 3.189 -21.719 4.688 1 97.88 281 LEU B N 1
ATOM 4706 C CA . LEU B 1 281 ? 1.854 -21.188 4.918 1 97.88 281 LEU B CA 1
ATOM 4707 C C . LEU B 1 281 ? 0.966 -22.203 5.621 1 97.88 281 LEU B C 1
ATOM 4709 O O . LEU B 1 281 ? 1.063 -23.406 5.359 1 97.88 281 LEU B O 1
ATOM 4713 N N . ASP B 1 282 ? 0.179 -21.75 6.547 1 98.25 282 ASP B N 1
ATOM 4714 C CA . ASP B 1 282 ? -0.965 -22.516 7.027 1 98.25 282 ASP B CA 1
ATOM 4715 C C . ASP B 1 282 ? -2.186 -22.297 6.137 1 98.25 282 ASP B C 1
ATOM 4717 O O . ASP B 1 282 ? -2.805 -21.234 6.168 1 98.25 282 ASP B O 1
ATOM 4721 N N . SER B 1 283 ? -2.547 -23.344 5.367 1 97.75 283 SER B N 1
ATOM 4722 C CA . SER B 1 283 ? -3.637 -23.203 4.406 1 97.75 283 SER B CA 1
ATOM 4723 C C . SER B 1 283 ? -4.922 -23.828 4.938 1 97.75 283 SER B C 1
ATOM 4725 O O . SER B 1 283 ? -5.855 -24.094 4.172 1 97.75 283 SER B O 1
ATOM 4727 N N . SER B 1 284 ? -5.039 -24.047 6.215 1 97.44 284 SER B N 1
ATOM 4728 C CA . SER B 1 284 ? -6.16 -24.766 6.809 1 97.44 284 SER B CA 1
ATOM 4729 C C . SER B 1 284 ? -7.484 -24.062 6.523 1 97.44 284 SER B C 1
ATOM 4731 O O . SER B 1 284 ? -8.5 -24.719 6.281 1 97.44 284 SER B O 1
ATOM 4733 N N . LYS B 1 285 ? -7.527 -22.766 6.59 1 96.06 285 LYS B N 1
ATOM 4734 C CA . LYS B 1 285 ? -8.75 -22 6.348 1 96.06 285 LYS B CA 1
ATOM 4735 C C . LYS B 1 285 ? -9.328 -22.328 4.973 1 96.06 285 LYS B C 1
ATOM 4737 O O . LYS B 1 285 ? -10.539 -22.516 4.836 1 96.06 285 LYS B O 1
ATOM 4742 N N . PHE B 1 286 ? -8.469 -22.359 3.969 1 96.25 286 PHE B N 1
ATOM 4743 C CA . PHE B 1 286 ? -8.914 -22.656 2.609 1 96.25 286 PHE B CA 1
ATOM 4744 C C . PHE B 1 286 ? -9.281 -24.125 2.457 1 96.25 286 PHE B C 1
ATOM 4746 O O . PHE B 1 286 ? -10.289 -24.453 1.827 1 96.25 286 PHE B O 1
ATOM 4753 N N . LEU B 1 287 ? -8.516 -24.984 3.041 1 96.38 287 LEU B N 1
ATOM 4754 C CA . LEU B 1 287 ? -8.734 -26.406 2.908 1 96.38 287 LEU B CA 1
ATOM 4755 C C . LEU B 1 287 ? -10.078 -26.812 3.506 1 96.38 287 LEU B C 1
ATOM 4757 O O . LEU B 1 287 ? -10.703 -27.766 3.041 1 96.38 287 LEU B O 1
ATOM 4761 N N . LYS B 1 288 ? -10.508 -26.109 4.422 1 96.44 288 LYS B N 1
ATOM 4762 C CA . LYS B 1 288 ? -11.781 -26.391 5.086 1 96.44 288 LYS B CA 1
ATOM 4763 C C . LYS B 1 288 ? -12.961 -26.172 4.141 1 96.44 288 LYS B C 1
ATOM 4765 O O . LYS B 1 288 ? -14.07 -26.625 4.402 1 96.44 288 LYS B O 1
ATOM 4770 N N . LEU B 1 289 ? -12.75 -25.469 3.041 1 96 289 LEU B N 1
ATOM 4771 C CA . LEU B 1 289 ? -13.812 -25.203 2.072 1 96 289 LEU B CA 1
ATOM 4772 C C . LEU B 1 289 ? -14.062 -26.438 1.205 1 96 289 LEU B C 1
ATOM 4774 O O . LEU B 1 289 ? -15.047 -26.5 0.468 1 96 289 LEU B O 1
ATOM 4778 N N . GLY B 1 290 ? -13.148 -27.453 1.266 1 95.69 290 GLY B N 1
ATOM 4779 C CA . GLY B 1 290 ? -13.375 -28.703 0.556 1 95.69 290 GLY B CA 1
ATOM 4780 C C . GLY B 1 290 ? -12.43 -28.891 -0.621 1 95.69 290 GLY B C 1
ATOM 4781 O O . GLY B 1 290 ? -12.688 -29.719 -1.494 1 95.69 290 GLY B O 1
ATOM 4782 N N . TRP B 1 291 ? -11.344 -28.109 -0.681 1 95.44 291 TRP B N 1
ATOM 4783 C CA . TRP B 1 291 ? -10.328 -28.25 -1.722 1 95.44 291 TRP B CA 1
ATOM 4784 C C . TRP B 1 291 ? -8.984 -28.641 -1.125 1 95.44 291 TRP B C 1
ATOM 4786 O O . TRP B 1 291 ? -8.664 -28.266 0.004 1 95.44 291 TRP B O 1
ATOM 4796 N N . LYS B 1 292 ? -8.227 -29.406 -1.871 1 94.81 292 LYS B N 1
ATOM 4797 C CA . LYS B 1 292 ? -6.863 -29.734 -1.474 1 94.81 292 LYS B CA 1
ATOM 4798 C C . LYS B 1 292 ? -5.961 -29.891 -2.693 1 94.81 292 LYS B C 1
ATOM 4800 O O . LYS B 1 292 ? -6.426 -30.266 -3.771 1 94.81 292 LYS B O 1
ATOM 4805 N N . PRO B 1 293 ? -4.676 -29.609 -2.475 1 94.88 293 PRO B N 1
ATOM 4806 C CA . PRO B 1 293 ? -3.746 -29.844 -3.582 1 94.88 293 PRO B CA 1
ATOM 4807 C C . PRO B 1 293 ? -3.639 -31.312 -3.955 1 94.88 293 PRO B C 1
ATOM 4809 O O . PRO B 1 293 ? -3.756 -32.188 -3.088 1 94.88 293 PRO B O 1
ATOM 4812 N N . LYS B 1 294 ? -3.396 -31.562 -5.27 1 94.81 294 LYS B N 1
ATOM 4813 C CA . LYS B 1 294 ? -3.41 -32.938 -5.719 1 94.81 294 LYS B CA 1
ATOM 4814 C C . LYS B 1 294 ? -2.062 -33.344 -6.312 1 94.81 294 LYS B C 1
ATOM 4816 O O . LYS B 1 294 ? -1.735 -34.531 -6.383 1 94.81 294 LYS B O 1
ATOM 4821 N N . ILE B 1 295 ? -1.312 -32.438 -6.777 1 96.12 295 ILE B N 1
ATOM 4822 C CA . ILE B 1 295 ? -0.065 -32.75 -7.469 1 96.12 295 ILE B CA 1
ATOM 4823 C C . ILE B 1 295 ? 1.087 -32.75 -6.465 1 96.12 295 ILE B C 1
ATOM 4825 O O . ILE B 1 295 ? 1.288 -31.812 -5.715 1 96.12 295 ILE B O 1
ATOM 4829 N N . THR B 1 296 ? 1.82 -33.875 -6.426 1 94.25 296 THR B N 1
ATOM 4830 C CA . THR B 1 296 ? 2.979 -33.969 -5.543 1 94.25 296 THR B CA 1
ATOM 4831 C C . THR B 1 296 ? 4.125 -33.125 -6.062 1 94.25 296 THR B C 1
ATOM 4833 O O . THR B 1 296 ? 4.133 -32.719 -7.234 1 94.25 296 THR B O 1
ATOM 4836 N N . PHE B 1 297 ? 5.059 -32.812 -5.145 1 94.69 297 PHE B N 1
ATOM 4837 C CA . PHE B 1 297 ? 6.211 -32 -5.531 1 94.69 297 PHE B CA 1
ATOM 4838 C C . PHE B 1 297 ? 6.98 -32.656 -6.664 1 94.69 297 PHE B C 1
ATOM 4840 O O . PHE B 1 297 ? 7.359 -32 -7.633 1 94.69 297 PHE B O 1
ATOM 4847 N N . GLU B 1 298 ? 7.176 -33.969 -6.551 1 94 298 GLU B N 1
ATOM 4848 C CA . GLU B 1 298 ? 7.945 -34.719 -7.547 1 94 298 GLU B CA 1
ATOM 4849 C C . GLU B 1 298 ? 7.258 -34.688 -8.906 1 94 298 GLU B C 1
ATOM 4851 O O . GLU B 1 298 ? 7.906 -34.5 -9.938 1 94 298 GLU B O 1
ATOM 4856 N N . GLU B 1 299 ? 5.945 -34.938 -8.914 1 96.19 299 GLU B N 1
ATOM 4857 C CA . GLU B 1 299 ? 5.18 -34.875 -10.156 1 96.19 299 GLU B CA 1
ATOM 4858 C C . GLU B 1 299 ? 5.273 -33.5 -10.82 1 96.19 299 GLU B C 1
ATOM 4860 O O . GLU B 1 299 ? 5.496 -33.406 -12.023 1 96.19 299 GLU B O 1
ATOM 4865 N N . GLY B 1 300 ? 5.113 -32.469 -9.992 1 97.06 300 GLY B N 1
ATOM 4866 C CA . GLY B 1 300 ? 5.223 -31.109 -10.516 1 97.06 300 GLY B CA 1
ATOM 4867 C C . GLY B 1 300 ? 6.605 -30.781 -11.055 1 97.06 300 GLY B C 1
ATOM 4868 O O . GLY B 1 300 ? 6.734 -30.109 -12.086 1 97.06 300 GLY B O 1
ATOM 4869 N N . LEU B 1 301 ? 7.609 -31.25 -10.32 1 96.62 301 LEU B N 1
ATOM 4870 C CA . LEU B 1 301 ? 8.992 -31.031 -10.727 1 96.62 301 LEU B CA 1
ATOM 4871 C C . LEU B 1 301 ? 9.273 -31.688 -12.078 1 96.62 301 LEU B C 1
ATOM 4873 O O . LEU B 1 301 ? 9.906 -31.078 -12.945 1 96.62 301 LEU B O 1
ATOM 4877 N N . GLU B 1 302 ? 8.82 -32.875 -12.266 1 97.12 302 GLU B N 1
ATOM 4878 C CA . GLU B 1 302 ? 9.008 -33.594 -13.531 1 97.12 302 GLU B CA 1
ATOM 4879 C C . GLU B 1 302 ? 8.367 -32.844 -14.688 1 97.12 302 GLU B C 1
ATOM 4881 O O . GLU B 1 302 ? 8.969 -32.656 -15.75 1 97.12 302 GLU B O 1
ATOM 4886 N N . LYS B 1 303 ? 7.152 -32.406 -14.484 1 97 303 LYS B N 1
ATOM 4887 C CA . LYS B 1 303 ? 6.449 -31.625 -15.5 1 97 303 LYS B CA 1
ATOM 4888 C C . LYS B 1 303 ? 7.18 -30.328 -15.812 1 97 303 LYS B C 1
ATOM 4890 O O . LYS B 1 303 ? 7.277 -29.922 -16.969 1 97 303 LYS B O 1
ATOM 4895 N N . THR B 1 304 ? 7.637 -29.719 -14.758 1 97.12 304 THR B N 1
ATOM 4896 C CA . THR B 1 304 ? 8.344 -28.438 -14.906 1 97.12 304 THR B CA 1
ATOM 4897 C C . THR B 1 304 ? 9.633 -28.641 -15.695 1 97.12 304 THR B C 1
ATOM 4899 O O . THR B 1 304 ? 9.93 -27.859 -16.609 1 97.12 304 THR B O 1
ATOM 4902 N N . TYR B 1 305 ? 10.391 -29.656 -15.312 1 96.81 305 TYR B N 1
ATOM 4903 C CA . TYR B 1 305 ? 11.664 -29.922 -15.969 1 96.81 305 TYR B CA 1
ATOM 4904 C C . TYR B 1 305 ? 11.453 -30.312 -17.422 1 96.81 305 TYR B C 1
ATOM 4906 O O . TYR B 1 305 ? 12.227 -29.891 -18.297 1 96.81 305 TYR B O 1
ATOM 4914 N N . LYS B 1 306 ? 10.445 -31.125 -17.703 1 96.69 306 LYS B N 1
ATOM 4915 C CA . LYS B 1 306 ? 10.117 -31.484 -19.078 1 96.69 306 LYS B CA 1
ATOM 4916 C C . LYS B 1 306 ? 9.852 -30.234 -19.906 1 96.69 306 LYS B C 1
ATOM 4918 O O . LYS B 1 306 ? 10.336 -30.109 -21.047 1 96.69 306 LYS B O 1
ATOM 4923 N N . TRP B 1 307 ? 9.062 -29.328 -19.375 1 96.12 307 TRP B N 1
ATOM 4924 C CA . TRP B 1 307 ? 8.789 -28.078 -20.062 1 96.12 307 TRP B CA 1
ATOM 4925 C C . TRP B 1 307 ? 10.07 -27.266 -20.25 1 96.12 307 TRP B C 1
ATOM 4927 O O . TRP B 1 307 ? 10.305 -26.734 -21.344 1 96.12 307 TRP B O 1
ATOM 4937 N N . TYR B 1 308 ? 10.852 -27.156 -19.188 1 95.56 308 TYR B N 1
ATOM 4938 C CA . TYR B 1 308 ? 12.125 -26.453 -19.219 1 95.56 308 TYR B CA 1
ATOM 4939 C C . TYR B 1 308 ? 13.016 -26.969 -20.344 1 95.56 308 TYR B C 1
ATOM 4941 O O . TYR B 1 308 ? 13.57 -26.188 -21.109 1 95.56 308 TYR B O 1
ATOM 4949 N N . LYS B 1 309 ? 13.094 -28.266 -20.531 1 95 309 LYS B N 1
ATOM 4950 C CA . LYS B 1 309 ? 13.922 -28.891 -21.562 1 95 309 LYS B CA 1
ATOM 4951 C C . LYS B 1 309 ? 13.414 -28.562 -22.953 1 95 309 LYS B C 1
ATOM 4953 O O . LYS B 1 309 ? 14.203 -28.344 -23.875 1 95 309 LYS B O 1
ATOM 4958 N N . GLY B 1 310 ? 12.148 -28.453 -23.047 1 93.31 310 GLY B N 1
ATOM 4959 C CA . GLY B 1 310 ? 11.547 -28.234 -24.359 1 93.31 310 GLY B CA 1
ATOM 4960 C C . GLY B 1 310 ? 11.547 -26.766 -24.766 1 93.31 310 GLY B C 1
ATOM 4961 O O . GLY B 1 310 ? 11.43 -26.453 -25.953 1 93.31 310 GLY B O 1
ATOM 4962 N N . ASN B 1 311 ? 11.711 -25.859 -23.812 1 89.62 311 ASN B N 1
ATOM 4963 C CA . ASN B 1 311 ? 11.469 -24.453 -24.125 1 89.62 311 ASN B CA 1
ATOM 4964 C C . ASN B 1 311 ? 12.664 -23.594 -23.75 1 89.62 311 ASN B C 1
ATOM 4966 O O . ASN B 1 311 ? 12.828 -22.484 -24.281 1 89.62 311 ASN B O 1
ATOM 4970 N N . TYR B 1 312 ? 13.398 -23.969 -22.859 1 79.31 312 TYR B N 1
ATOM 4971 C CA . TYR B 1 312 ? 14.438 -23.094 -22.328 1 79.31 312 TYR B CA 1
ATOM 4972 C C . TYR B 1 312 ? 15.82 -23.719 -22.516 1 79.31 312 TYR B C 1
ATOM 4974 O O . TYR B 1 312 ? 16.797 -23 -22.734 1 79.31 312 TYR B O 1
ATOM 4982 N N . ALA B 1 313 ? 15.977 -24.969 -22.453 1 72.38 313 ALA B N 1
ATOM 4983 C CA . ALA B 1 313 ? 17.281 -25.609 -22.453 1 72.38 313 ALA B CA 1
ATOM 4984 C C . ALA B 1 313 ? 18 -25.391 -23.797 1 72.38 313 ALA B C 1
ATOM 4986 O O . ALA B 1 313 ? 17.344 -25.25 -24.828 1 72.38 313 ALA B O 1
#

Radius of gyration: 26.68 Å; Cα contacts (8 Å, |Δi|>4): 1277; chains: 2; bounding box: 59×74×58 Å

InterPro domains:
  IPR001509 NAD-dependent epimerase/dehydratase [PF01370] (8-242)
  IPR028614 GDP-L-fucose synthase/GDP-L-colitose synthase [MF_00956] (5-310)
  IPR028614 GDP-L-fucose synthase/GDP-L-colitose synthase [cd05239] (7-308)
  IPR036291 NAD(P)-binding domain superfamily [SSF51735] (2-312)

Sequence (626 aa):
MFNKNSKIYIAGHTGLLGSAILNILTKDNYTNIITKTHKELELTDKLSVEKFFEENKIDYVFLCAGKVGGIIGNKTNPATYLHENLLIQDNIFEMANKYAVKNVIFYGSSCTYPKVCPQPMKEEYWLTGAIEETSMGYAAAKIAGIIGCKSYNTQYNTNRFICVIPNSIYGPNDNFDLENSHVFSALIKKIDTAKQENQESLTLWGSGNPRREFIFSEDVANASIFLMQNSNKLENSHYNLGSGIDYSIKELAEVISNVVGYKGSIKWDIEKPDGTMQKLLDSSKFLKLGWKPKITFEEGLEKTYKWYKGNYAMFNKNSKIYIAGHTGLLGSAILNILTKDNYTNIITKTHKELELTDKLSVEKFFEENKIDYVFLCAGKVGGIIGNKTNPATYLHENLLIQDNIFEMANKYAVKNVIFYGSSCTYPKVCPQPMKEEYWLTGAIEETSMGYAAAKIAGIIGCKSYNTQYNTNRFICVIPNSIYGPNDNFDLENSHVFSALIKKIDTAKQENQESLTLWGSGNPRREFIFSEDVANASIFLMQNSNKLENSHYNLGSGIDYSIKELAEVISNVVGYKGSIKWDIEKPDGTMQKLLDSSKFLKLGWKPKITFEEGLEKTYKWYKGNYA

Solvent-accessible surface area (backbone atoms only — not comparable to full-atom values): 32238 Å² total; per-residue (Å²): 127,73,50,57,79,42,34,33,34,33,37,29,37,79,34,34,50,19,34,32,35,51,51,51,41,49,74,69,61,40,74,40,70,44,75,55,51,67,90,76,45,48,53,66,38,56,68,59,43,45,52,50,49,70,74,62,66,45,36,33,36,43,49,56,52,70,71,79,57,13,68,56,40,30,56,55,36,14,33,57,30,20,53,51,32,39,34,32,51,50,41,50,53,51,45,34,59,76,60,61,34,58,36,36,42,40,64,43,46,61,63,46,30,26,64,72,67,71,79,56,36,43,70,85,49,51,41,46,21,43,52,46,74,58,40,40,25,45,25,37,26,35,48,37,47,50,49,40,28,42,18,44,17,59,47,67,74,51,62,30,44,40,34,35,27,47,35,60,71,42,38,52,60,55,58,60,49,72,72,42,21,47,73,68,39,31,48,52,47,52,45,50,50,35,44,77,64,64,38,66,60,44,80,41,76,6,77,31,67,38,27,43,32,52,24,43,22,56,44,53,26,52,50,51,53,49,45,57,63,44,38,88,75,54,68,87,56,69,34,40,45,47,63,73,52,68,38,30,46,47,55,47,52,51,55,49,26,59,76,70,64,35,82,47,47,80,42,63,42,62,91,40,75,71,73,74,53,69,52,44,52,38,28,60,79,46,39,71,77,74,53,74,80,78,74,50,72,67,59,37,48,51,52,22,49,55,42,40,57,75,73,68,102,126,75,50,56,80,43,35,33,34,33,38,28,36,80,36,34,51,20,34,32,36,51,50,52,41,49,74,70,62,39,73,39,69,44,75,56,52,65,91,76,45,48,52,68,38,55,68,59,44,47,52,51,50,70,73,62,65,46,37,32,36,43,49,55,52,71,70,79,59,13,69,57,40,30,57,55,34,13,33,59,30,20,52,51,31,38,36,32,51,50,42,49,54,52,46,35,60,75,62,62,34,58,35,36,40,41,65,44,46,61,64,45,30,28,63,70,66,74,78,57,37,44,69,86,49,52,41,47,21,43,52,47,74,57,41,39,25,45,24,37,25,34,46,37,48,50,48,40,28,42,19,47,17,60,48,64,72,52,64,33,44,40,34,35,27,48,36,58,71,42,40,51,61,55,56,60,49,72,72,42,22,46,72,68,39,32,48,52,47,53,46,47,49,34,44,76,64,64,38,66,60,46,81,42,77,7,76,32,66,38,27,43,31,52,24,43,21,56,42,54,25,51,50,50,55,50,45,57,63,44,39,89,76,56,68,87,54,68,34,42,44,46,64,75,53,67,38,29,45,49,56,47,52,50,54,48,26,59,75,70,62,38,82,51,46,81,42,65,41,62,89,38,75,72,74,72,53,68,53,43,50,38,29,62,78,46,38,71,77,75,51,76,79,77,74,50,70,67,61,37,46,52,51,20,50,55,41,40,58,74,71,67,104

pLDDT: mean 95.36, std 4.43, range [72.31, 98.94]

Foldseek 3Di:
DDDLAAQEEEAPCLAQLNVLLVVVNVVVNRDRYDYDDCVRAPLLDLVSLLVVCVVRLHQEYEHPDADAFDLLCQQVPLVVRQNRLLSNLVSCLVSCVVSVHQAYEDEAELQQADLDDDPPDEQVRGPVHHGDPSNVSNNVSSVCNQVSQLVSCVVVVHLRYAYEYEFAEAFFRADLPCSTHYLLSVLLVQQLVCQVVVPQEAEDEAPQQAKGFYDYSNQVSVLVSVCVVVSVVDDSHYAYDTQQDIDGSVRSNVLSCVLSVRDHYYHYDNVGDDRRRYHHHDRPVSVVVPGHGDADPSNRSNRRSVSCVVPPD/DDDLAAQEEEAPCLAQQNVLLVVVNVVVNRDRYDYDDCVRAPLLDLVSLLVVCVVRLHQEYEHPDADAFDLLCQQPCLQVRQNRLLSNLVSCLVSCVVSVHQAYEDEAELQQADLDDDPPDEQVRGPVHHGDPSNVSNNVSSVCNQVSQLVSCVVVVHLRYAYEYEFAEAFFRADLPCSTHDLLSVLLVQLLVCQVVVPQEAEDEAPQQAKGFYDYSNQVSVLVSVCVVVSVVDDSHYAYDTQQDIDGSVRSNVLSCVLSVRDHYYHYDNVGDDRRRYHHHDRPVSVVVPDHGDADPSNRSNRRSVSCVVPPD

Secondary structure (DSSP, 8-state):
---TTS-EEEETTTSHHHHHHHHHHHHTT---EE---TTT--TT-HHHHHHHHHHH--SEEEE-------HHHHHH-HHHHHHHHHHHHHHHHHHHHHTT-SEEEEE--GGGS-SS--SSBPGGGTTSSPPPGGGHHHHHHHHHHHHHHHHHHHHTT---EEEEEE-SEESTT----TTT--HHHHHHHHHHHHHHTT-SEEEEES-S--EEE-EEHHHHHHHHHHHHHTGGG--SSEEEE--S-EEEHHHHHHHHHHHHT--SEEEEETTSPP--SEE-B--HHHHTTT----S-HHHHHHHHHHHHHHHT-/---TTS-EEEETTTSHHHHHHHHHHHHTT---EE---TTT--TT-HHHHHHHHHHH--SEEEE-------HHHHHH-HHHHHHHHHHHHHHHHHHHHHTT-SEEEEE--GGGS-SS--SSBPGGGTTSSPPPGGGHHHHHHHHHHHHHHHHHHHHTT---EEEEEE-SEESTT----TTT--HHHHHHHHHHHHHHTT-SEEEEES-S--EEE-EEHHHHHHHHHHHHHTGGG--SSEEEE--S-EEEHHHHHHHHHHHHT--SEEEEETTSPP--SEE-B--HHHHTTT----S-HHHHHHHHHHHHHHHT-